Protein AF-0000000085293628 (afdb_homodimer)

InterPro domains:
  IPR023210 NADP-dependent oxidoreductase domain [PF00248] (1-172)
  IPR036812 NAD(P)-dependent oxidoreductase domain superfamily [G3DSA:3.20.20.100] (1-199)
  IPR036812 NAD(P)-dependent oxidoreductase 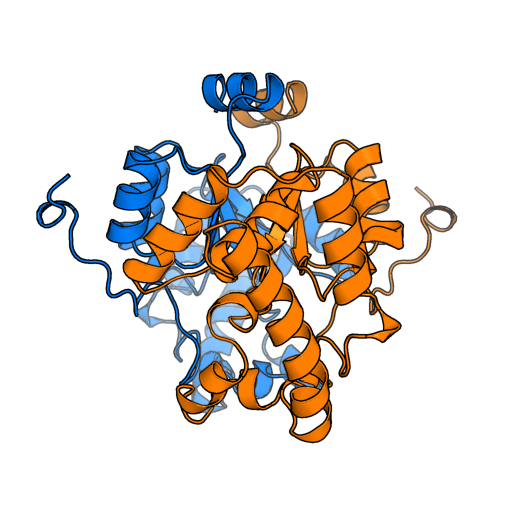domain superfamily [SSF51430] (2-176)
  IPR050791 Aldo/Keto Reductase [PTHR43625] (1-195)

pLDDT: mean 91.81, std 9.27, range [39.72, 98.62]

Structure (mmCIF, N/CA/C/O backbone):
data_AF-0000000085293628-model_v1
#
loop_
_entity.id
_entity.type
_entity.pdbx_description
1 polymer 'NADP-dependent oxidoreductase domain-containing protein'
#
loop_
_atom_site.group_PDB
_atom_site.id
_atom_site.type_symbol
_atom_site.label_atom_id
_atom_site.label_alt_id
_atom_site.label_comp_id
_atom_site.label_asym_id
_atom_site.label_entity_id
_atom_site.label_seq_id
_atom_site.pdbx_PDB_ins_code
_atom_site.Cartn_x
_atom_site.Cartn_y
_atom_site.Cartn_z
_atom_site.occupancy
_atom_site.B_iso_or_equiv
_atom_site.auth_seq_id
_atom_site.auth_comp_id
_atom_site.auth_asym_id
_atom_site.auth_atom_id
_atom_site.pdbx_PDB_model_num
ATOM 1 N N . MET A 1 1 ? 13.711 -5.926 15.031 1 58.94 1 MET A N 1
ATOM 2 C CA . MET A 1 1 ? 12.258 -5.906 15.164 1 58.94 1 MET A CA 1
ATOM 3 C C . MET A 1 1 ? 11.852 -6.066 16.625 1 58.94 1 MET A C 1
ATOM 5 O O . MET A 1 1 ? 10.953 -5.371 17.109 1 58.94 1 MET A O 1
ATOM 9 N N . GLY A 1 2 ? 12.797 -6.703 17.312 1 66.06 2 GLY A N 1
ATOM 10 C CA . GLY A 1 2 ? 12.391 -6.91 18.703 1 66.06 2 GLY A CA 1
ATOM 11 C C . GLY A 1 2 ? 12.516 -5.664 19.547 1 66.06 2 GLY A C 1
ATOM 12 O O . GLY A 1 2 ? 11.578 -5.309 20.266 1 66.06 2 GLY A O 1
ATOM 13 N N . GLU A 1 3 ? 13.602 -4.926 19.422 1 77.38 3 GLU A N 1
ATOM 14 C CA . GLU A 1 3 ? 13.805 -3.725 20.219 1 77.38 3 GLU A CA 1
ATOM 15 C C . GLU A 1 3 ? 12.852 -2.609 19.797 1 77.38 3 GLU A C 1
ATOM 17 O O . GLU A 1 3 ? 12.305 -1.896 20.625 1 77.38 3 GLU A O 1
ATOM 22 N N . LEU A 1 4 ? 12.602 -2.5 18.562 1 81.81 4 LEU A N 1
ATOM 23 C CA . LEU A 1 4 ? 11.688 -1.487 18.047 1 81.81 4 LEU A CA 1
ATOM 24 C C . LEU A 1 4 ? 10.273 -1.712 18.594 1 81.81 4 LEU A C 1
ATOM 26 O O . LEU A 1 4 ? 9.609 -0.763 19 1 81.81 4 LEU A O 1
ATOM 30 N N . LYS A 1 5 ? 9.945 -2.914 18.625 1 81.56 5 LYS A N 1
ATOM 31 C CA . LYS A 1 5 ? 8.617 -3.26 19.125 1 81.56 5 LYS A CA 1
ATOM 32 C C . LYS A 1 5 ? 8.453 -2.826 20.578 1 81.56 5 LYS A C 1
ATOM 34 O O . LYS A 1 5 ? 7.418 -2.264 20.953 1 81.56 5 LYS A O 1
ATOM 39 N N . LYS A 1 6 ? 9.438 -3.08 21.312 1 85.12 6 LYS A N 1
ATOM 40 C CA . LYS A 1 6 ? 9.398 -2.701 22.719 1 85.12 6 LYS A CA 1
ATOM 41 C C . LYS A 1 6 ? 9.266 -1.189 22.875 1 85.12 6 LYS A C 1
ATOM 43 O O . LYS A 1 6 ? 8.438 -0.713 23.656 1 85.12 6 LYS A O 1
ATOM 48 N N . LEU A 1 7 ? 9.984 -0.418 22.188 1 88.31 7 LEU A N 1
ATOM 49 C CA . LEU A 1 7 ? 9.961 1.038 22.281 1 88.31 7 LEU A CA 1
ATOM 50 C C . LEU A 1 7 ? 8.609 1.587 21.844 1 88.31 7 LEU A C 1
ATOM 52 O O . LEU A 1 7 ? 8.117 2.564 22.406 1 88.31 7 LEU A O 1
ATOM 56 N N . VAL A 1 8 ? 8.008 0.932 20.906 1 87.56 8 VAL A N 1
ATOM 57 C CA . VAL A 1 8 ? 6.695 1.349 20.438 1 87.56 8 VAL A CA 1
ATOM 58 C C . VAL A 1 8 ? 5.641 1.024 21.5 1 87.56 8 VAL A C 1
ATOM 60 O O . VAL A 1 8 ? 4.793 1.86 21.812 1 87.56 8 VAL A O 1
ATOM 63 N N . GLU A 1 9 ? 5.77 -0.151 22.094 1 85.44 9 GLU A N 1
ATOM 64 C CA . GLU A 1 9 ? 4.844 -0.565 23.141 1 85.44 9 GLU A CA 1
ATOM 65 C C . GLU A 1 9 ? 4.926 0.362 24.344 1 85.44 9 GLU A C 1
ATOM 67 O O . GLU A 1 9 ? 3.912 0.641 25 1 85.44 9 GLU A O 1
ATOM 72 N N . GLU A 1 10 ? 6.059 0.86 24.547 1 90 10 GLU A N 1
ATOM 73 C CA . GLU A 1 10 ? 6.273 1.775 25.672 1 90 10 GLU A CA 1
ATOM 74 C C . GLU A 1 10 ? 5.855 3.197 25.297 1 90 10 GLU A C 1
ATOM 76 O O . GLU A 1 10 ? 5.883 4.094 26.156 1 90 10 GLU A O 1
ATOM 81 N N . GLY A 1 11 ? 5.516 3.408 24.094 1 85.19 11 GLY A N 1
ATOM 82 C CA . GLY A 1 11 ? 5.051 4.711 23.656 1 85.19 11 GLY A CA 1
ATOM 83 C C . GLY A 1 11 ? 6.18 5.688 23.375 1 85.19 11 GLY A C 1
ATOM 84 O O . GLY A 1 11 ? 5.941 6.887 23.219 1 85.19 11 GLY A O 1
ATOM 85 N N . LYS A 1 12 ? 7.355 5.117 23.281 1 85.5 12 LYS A N 1
ATOM 86 C CA . LYS A 1 12 ? 8.523 5.984 23.109 1 85.5 12 LYS A CA 1
ATOM 87 C C . LYS A 1 12 ? 8.695 6.395 21.656 1 85.5 12 LYS A C 1
ATOM 89 O O . LYS A 1 12 ? 9.148 7.5 21.359 1 85.5 12 LYS A O 1
ATOM 94 N N . ILE A 1 13 ? 8.344 5.496 20.734 1 86.62 13 ILE A N 1
ATOM 95 C CA . ILE A 1 13 ? 8.43 5.836 19.312 1 86.62 13 ILE A CA 1
ATOM 96 C C . ILE A 1 13 ? 7.234 5.238 18.578 1 86.62 13 ILE A C 1
ATOM 98 O O . ILE A 1 13 ? 6.453 4.477 19.141 1 86.62 13 ILE A O 1
ATOM 102 N N . LYS A 1 14 ? 7.086 5.637 17.312 1 91.38 14 LYS A N 1
ATOM 103 C CA . LYS A 1 14 ? 6.016 5.156 16.438 1 91.38 14 LYS A CA 1
ATOM 104 C C . LYS A 1 14 ? 6.566 4.281 15.32 1 91.38 14 LYS A C 1
ATOM 106 O O . LYS A 1 14 ? 7.734 4.406 14.945 1 91.38 14 LYS A O 1
ATOM 111 N N . TYR A 1 15 ? 5.715 3.355 14.906 1 93.69 15 TYR A N 1
ATOM 112 C CA . TYR A 1 15 ? 6.051 2.68 13.664 1 93.69 15 TYR A CA 1
ATOM 113 C C . TYR A 1 15 ? 5.973 3.643 12.484 1 93.69 15 TYR A C 1
ATOM 115 O O . TYR A 1 15 ? 5.039 4.441 12.383 1 93.69 15 TYR A O 1
ATOM 123 N N . VAL A 1 16 ? 7.031 3.561 11.695 1 94.94 16 VAL A N 1
ATOM 124 C CA . VAL A 1 16 ? 7.109 4.426 10.523 1 94.94 16 VAL A CA 1
ATOM 125 C C . VAL A 1 16 ? 7.383 3.586 9.281 1 94.94 16 VAL A C 1
ATOM 127 O O . VAL A 1 16 ? 8.203 2.664 9.312 1 94.94 16 VAL A O 1
ATOM 130 N N . GLY A 1 17 ? 6.602 3.883 8.234 1 96.81 17 GLY A N 1
ATOM 131 C CA . GLY A 1 17 ? 6.871 3.285 6.934 1 96.81 17 GLY A CA 1
ATOM 132 C C . GLY A 1 17 ? 7.012 4.309 5.824 1 96.81 17 GLY A C 1
ATOM 133 O O . GLY A 1 17 ? 6.754 5.496 6.031 1 96.81 17 GLY A O 1
ATOM 134 N N . LEU A 1 18 ? 7.484 3.863 4.68 1 96.81 18 LEU A N 1
ATOM 135 C CA . LEU A 1 18 ? 7.543 4.645 3.447 1 96.81 18 LEU A CA 1
ATOM 136 C C . LEU A 1 18 ? 7.09 3.809 2.254 1 96.81 18 LEU A C 1
ATOM 138 O O . LEU A 1 18 ? 7.09 2.576 2.318 1 96.81 18 LEU A O 1
ATOM 142 N N . SER A 1 19 ? 6.656 4.496 1.285 1 96.31 19 SER A N 1
ATOM 143 C CA . SER A 1 19 ? 6.277 3.803 0.059 1 96.31 19 SER A CA 1
ATOM 144 C C . SER A 1 19 ? 7.059 4.332 -1.14 1 96.31 19 SER A C 1
ATOM 146 O O . SER A 1 19 ? 7.32 5.535 -1.233 1 96.31 19 SER A O 1
ATOM 148 N N . GLU A 1 20 ? 7.426 3.396 -1.937 1 94.38 20 GLU A N 1
ATOM 149 C CA . GLU A 1 20 ? 8.055 3.736 -3.209 1 94.38 20 GLU A CA 1
ATOM 150 C C . GLU A 1 20 ? 9.203 4.719 -3.012 1 94.38 20 GLU A C 1
ATOM 152 O O . GLU A 1 20 ? 9.281 5.742 -3.695 1 94.38 20 GLU A O 1
ATOM 157 N N . ALA A 1 21 ? 10.133 4.406 -2.152 1 95.12 21 ALA A N 1
ATOM 158 C CA . ALA A 1 21 ? 11.273 5.258 -1.825 1 95.12 21 ALA A CA 1
ATOM 159 C C . ALA A 1 21 ? 12.57 4.676 -2.379 1 95.12 21 ALA A C 1
ATOM 161 O O . ALA A 1 21 ? 12.742 3.455 -2.414 1 95.12 21 ALA A O 1
ATOM 162 N N . SER A 1 22 ? 13.461 5.566 -2.748 1 95.12 22 SER A N 1
ATOM 163 C CA . SER A 1 22 ? 14.758 5.117 -3.227 1 95.12 22 SER A CA 1
ATOM 164 C C . SER A 1 22 ? 15.625 4.594 -2.08 1 95.12 22 SER A C 1
ATOM 166 O O . SER A 1 22 ? 15.328 4.852 -0.911 1 95.12 22 SER A O 1
ATOM 168 N N . ALA A 1 23 ? 16.688 3.867 -2.49 1 95.56 23 ALA A N 1
ATOM 169 C CA . ALA A 1 23 ? 17.625 3.354 -1.492 1 95.56 23 ALA A CA 1
ATOM 170 C C . ALA A 1 23 ? 18.219 4.488 -0.668 1 95.56 23 ALA A C 1
ATOM 172 O O . ALA A 1 23 ? 18.344 4.379 0.553 1 95.56 23 ALA A O 1
ATOM 173 N N . SER A 1 24 ? 18.547 5.57 -1.322 1 94.38 24 SER A N 1
ATOM 174 C CA . SER A 1 24 ? 19.125 6.719 -0.628 1 94.38 24 SER A CA 1
ATOM 175 C C . SER A 1 24 ? 18.125 7.332 0.347 1 94.38 24 SER A C 1
ATOM 177 O O . SER A 1 24 ? 18.469 7.672 1.478 1 94.38 24 SER A O 1
ATOM 179 N N . THR A 1 25 ? 16.891 7.461 -0.078 1 94.5 25 THR A N 1
ATOM 180 C CA . THR A 1 25 ? 15.844 8 0.78 1 94.5 25 THR A CA 1
ATOM 181 C C . THR A 1 25 ? 15.633 7.105 2 1 94.5 25 THR A C 1
ATOM 183 O O . THR A 1 25 ? 15.531 7.598 3.125 1 94.5 25 THR A O 1
ATOM 186 N N . ILE A 1 26 ? 15.656 5.816 1.789 1 96.44 26 ILE A N 1
ATOM 187 C CA . ILE A 1 26 ? 15.438 4.848 2.855 1 96.44 26 ILE A CA 1
ATOM 188 C C . ILE A 1 26 ? 16.562 4.941 3.879 1 96.44 26 ILE A C 1
ATOM 190 O O . ILE A 1 26 ? 16.312 5.012 5.086 1 96.44 26 ILE A O 1
ATOM 194 N N . ARG A 1 27 ? 17.75 4.988 3.42 1 95.88 27 ARG A N 1
ATOM 195 C CA . ARG A 1 27 ? 18.891 5.07 4.32 1 95.88 27 ARG A CA 1
ATOM 196 C C . ARG A 1 27 ? 18.844 6.352 5.145 1 95.88 27 ARG A C 1
ATOM 198 O O . ARG A 1 27 ? 19.094 6.328 6.352 1 95.88 27 ARG A O 1
ATOM 205 N N . ARG A 1 28 ? 18.547 7.426 4.527 1 92.88 28 ARG A N 1
ATOM 206 C CA . ARG A 1 28 ? 18.484 8.703 5.227 1 92.88 28 ARG A CA 1
ATOM 207 C C . ARG A 1 28 ? 17.375 8.711 6.27 1 92.88 28 ARG A C 1
ATOM 209 O O . ARG A 1 28 ? 17.578 9.156 7.398 1 92.88 28 ARG A O 1
ATOM 216 N N . ALA A 1 29 ? 16.25 8.273 5.859 1 93.94 29 ALA A N 1
ATOM 217 C CA . ALA A 1 29 ? 15.125 8.227 6.789 1 93.94 29 ALA A CA 1
ATOM 218 C C . ALA A 1 29 ? 15.438 7.332 7.984 1 93.94 29 ALA A C 1
ATOM 220 O O . ALA A 1 29 ? 15.188 7.707 9.133 1 93.94 29 ALA A O 1
ATOM 221 N N . HIS A 1 30 ? 16.031 6.207 7.703 1 95.06 30 HIS A N 1
ATOM 222 C CA . HIS A 1 30 ? 16.312 5.219 8.742 1 95.06 30 HIS A CA 1
ATOM 223 C C . HIS A 1 30 ? 17.359 5.734 9.719 1 95.06 30 HIS A C 1
ATOM 225 O O . HIS A 1 30 ? 17.359 5.371 10.891 1 95.06 30 HIS A O 1
ATOM 231 N N . ALA A 1 31 ? 18.219 6.547 9.25 1 92.81 31 ALA A N 1
ATOM 232 C CA . ALA A 1 31 ? 19.25 7.133 10.086 1 92.81 31 ALA A CA 1
ATOM 233 C C . ALA A 1 31 ? 18.656 8.078 11.125 1 92.81 31 ALA A C 1
ATOM 235 O O . ALA A 1 31 ? 19.203 8.242 12.219 1 92.81 31 ALA A O 1
ATOM 236 N N . VAL A 1 32 ? 17.578 8.703 10.797 1 91.31 32 VAL A N 1
ATOM 237 C CA . VAL A 1 32 ? 16.922 9.648 11.703 1 91.31 32 VAL A CA 1
ATOM 238 C C . VAL A 1 32 ? 15.977 8.898 12.633 1 91.31 32 VAL A C 1
ATOM 240 O O . VAL A 1 32 ? 15.906 9.203 13.828 1 91.31 32 VAL A O 1
ATOM 243 N N . HIS A 1 33 ? 15.258 7.996 12.062 1 93 33 HIS A N 1
ATOM 244 C CA . HIS A 1 33 ? 14.305 7.148 12.773 1 93 33 HIS A CA 1
ATOM 245 C C . HIS A 1 33 ? 14.203 5.773 12.125 1 93 33 HIS A C 1
ATOM 247 O O . HIS A 1 33 ? 14.047 5.668 10.906 1 93 33 HIS A O 1
ATOM 253 N N . PRO A 1 34 ? 14.25 4.746 12.969 1 95 34 PRO A N 1
ATOM 254 C CA . PRO A 1 34 ? 14.125 3.414 12.367 1 95 34 PRO A CA 1
ATOM 255 C C . PRO A 1 34 ? 12.852 3.258 11.539 1 95 34 PRO A C 1
ATOM 257 O O . PRO A 1 34 ? 11.758 3.574 12.023 1 95 34 PRO A O 1
ATOM 260 N N . ILE A 1 35 ? 13.016 2.742 10.328 1 96 35 ILE A N 1
ATOM 261 C CA . ILE A 1 35 ? 11.883 2.475 9.438 1 96 35 ILE A CA 1
ATOM 262 C C . ILE A 1 35 ? 11.391 1.044 9.648 1 96 35 ILE A C 1
ATOM 264 O O . ILE A 1 35 ? 12.188 0.101 9.641 1 96 35 ILE A O 1
ATOM 268 N N . THR A 1 36 ? 10.078 0.974 9.773 1 95.38 36 THR A N 1
ATOM 269 C CA . THR A 1 36 ? 9.469 -0.321 10.062 1 95.38 36 THR A CA 1
ATOM 270 C C . THR A 1 36 ? 9.25 -1.113 8.773 1 95.38 36 THR A C 1
ATOM 272 O O . THR A 1 36 ? 9.531 -2.312 8.727 1 95.38 36 THR A O 1
ATOM 275 N N . ALA A 1 37 ? 8.797 -0.474 7.777 1 96.88 37 ALA A N 1
ATOM 276 C CA . ALA A 1 37 ? 8.422 -1.181 6.555 1 96.88 37 ALA A CA 1
ATOM 277 C C . ALA A 1 37 ? 8.539 -0.27 5.336 1 96.88 37 ALA A C 1
ATOM 279 O O . ALA A 1 37 ? 8.328 0.941 5.434 1 96.88 37 ALA A O 1
ATOM 280 N N . ILE A 1 38 ? 8.867 -0.858 4.273 1 98.12 38 ILE A N 1
ATOM 281 C CA . ILE A 1 38 ? 8.82 -0.214 2.965 1 98.12 38 ILE A CA 1
ATOM 282 C C . ILE A 1 38 ? 7.77 -0.9 2.09 1 98.12 38 ILE A C 1
ATOM 284 O O . ILE A 1 38 ? 7.785 -2.123 1.938 1 98.12 38 ILE A O 1
ATOM 288 N N . GLN A 1 39 ? 6.836 -0.102 1.653 1 98.19 39 GLN A N 1
ATOM 289 C CA . GLN A 1 39 ? 5.867 -0.601 0.681 1 98.19 39 GLN A CA 1
ATOM 290 C C . GLN A 1 39 ? 6.336 -0.329 -0.747 1 98.19 39 GLN A C 1
ATOM 292 O O . GLN A 1 39 ? 6.719 0.795 -1.077 1 98.19 39 GLN A O 1
ATOM 297 N N . LEU A 1 40 ? 6.34 -1.364 -1.616 1 97.56 40 LEU A N 1
ATOM 298 C CA . LEU A 1 40 ? 6.754 -1.267 -3.012 1 97.56 40 LEU A CA 1
ATOM 299 C C . LEU A 1 40 ? 6.035 -2.303 -3.867 1 97.56 40 LEU A C 1
ATOM 301 O O . LEU A 1 40 ? 5.461 -3.26 -3.34 1 97.56 40 LEU A O 1
ATOM 305 N N . GLU A 1 41 ? 6.02 -2.076 -5.152 1 96.94 41 GLU A N 1
ATOM 306 C CA . GLU A 1 41 ? 5.445 -3.074 -6.051 1 96.94 41 GLU A CA 1
ATOM 307 C C . GLU A 1 41 ? 6.422 -4.219 -6.301 1 96.94 41 GLU A C 1
ATOM 309 O O . GLU A 1 41 ? 7.586 -3.986 -6.641 1 96.94 41 GLU A O 1
ATOM 314 N N . TRP A 1 42 ? 5.992 -5.445 -6.086 1 97.88 42 TRP A N 1
ATOM 315 C CA . TRP A 1 42 ? 6.844 -6.605 -6.328 1 97.88 42 TRP A CA 1
ATOM 316 C C . TRP A 1 42 ? 6.016 -7.801 -6.793 1 97.88 42 TRP A C 1
ATOM 318 O O . TRP A 1 42 ? 5.094 -8.234 -6.098 1 97.88 42 TRP A O 1
ATOM 328 N N . SER A 1 43 ? 6.305 -8.273 -7.961 1 98.06 43 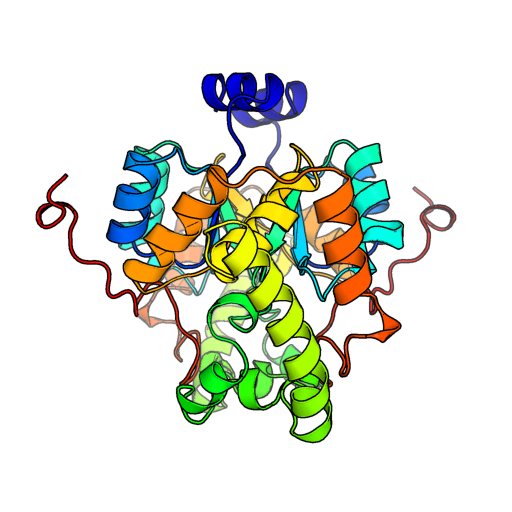SER A N 1
ATOM 329 C CA . SER A 1 43 ? 5.668 -9.422 -8.609 1 98.06 43 SER A CA 1
ATOM 330 C C . SER A 1 43 ? 6.609 -10.078 -9.617 1 98.06 43 SER A C 1
ATOM 332 O O . SER A 1 43 ? 7.734 -9.609 -9.82 1 98.06 43 SER A O 1
ATOM 334 N N . LEU A 1 44 ? 6.105 -11.133 -10.258 1 97.62 44 LEU A N 1
ATOM 335 C CA . LEU A 1 44 ? 6.906 -11.852 -11.242 1 97.62 44 LEU A CA 1
ATOM 336 C C . LEU A 1 44 ? 7.379 -10.914 -12.344 1 97.62 44 LEU A C 1
ATOM 338 O O . LEU A 1 44 ? 8.477 -11.078 -12.891 1 97.62 44 LEU A O 1
ATOM 342 N N . TRP A 1 45 ? 6.57 -9.891 -12.641 1 97 45 TRP A N 1
ATOM 343 C CA . TRP A 1 45 ? 6.98 -9.094 -13.797 1 97 45 TRP A CA 1
ATOM 344 C C . TRP A 1 45 ? 7.43 -7.703 -13.375 1 97 45 TRP A C 1
ATOM 346 O O . TRP A 1 45 ? 7.684 -6.844 -14.219 1 97 45 TRP A O 1
ATOM 356 N N . SER A 1 46 ? 7.398 -7.375 -12.125 1 96.75 46 SER A N 1
ATOM 357 C CA . SER A 1 46 ? 7.957 -6.145 -11.57 1 96.75 46 SER A CA 1
ATOM 358 C C . SER A 1 46 ? 9.031 -6.441 -10.531 1 96.75 46 SER A C 1
ATOM 360 O O . SER A 1 46 ? 8.727 -6.633 -9.352 1 96.75 46 SER A O 1
ATOM 362 N N . ARG A 1 47 ? 10.328 -6.414 -10.992 1 96.25 47 ARG A N 1
ATOM 363 C CA . ARG A 1 47 ? 11.398 -6.93 -10.156 1 96.25 47 ARG A CA 1
ATOM 364 C C . ARG A 1 47 ? 12.547 -5.934 -10.055 1 96.25 47 ARG A C 1
ATOM 366 O O . ARG A 1 47 ? 13.625 -6.266 -9.555 1 96.25 47 ARG A O 1
ATOM 373 N N . ASP A 1 48 ? 12.297 -4.695 -10.508 1 94.62 48 ASP A N 1
ATOM 374 C CA . ASP A 1 48 ? 13.32 -3.656 -10.5 1 94.62 48 ASP A CA 1
ATOM 375 C C . ASP A 1 48 ? 13.797 -3.363 -9.078 1 94.62 48 ASP A C 1
ATOM 377 O O . ASP A 1 48 ? 14.961 -3.027 -8.859 1 94.62 48 ASP A O 1
ATOM 381 N N . VAL A 1 49 ? 13 -3.553 -8.094 1 96.56 49 VAL A N 1
ATOM 382 C CA . VAL A 1 49 ? 13.289 -3.227 -6.703 1 96.56 49 VAL A CA 1
ATOM 383 C C . VAL A 1 49 ? 14.328 -4.199 -6.152 1 96.56 49 VAL A C 1
ATOM 385 O O . VAL A 1 49 ? 14.938 -3.938 -5.113 1 96.56 49 VAL A O 1
ATOM 388 N N . GLU A 1 50 ? 14.57 -5.277 -6.809 1 97.19 50 GLU A N 1
ATOM 389 C CA . GLU A 1 50 ? 15.508 -6.297 -6.344 1 97.19 50 GLU A CA 1
ATOM 390 C C . GLU A 1 50 ? 16.953 -5.797 -6.422 1 97.19 50 GLU A C 1
ATOM 392 O O . GLU A 1 50 ? 17.828 -6.324 -5.746 1 97.19 50 GLU A O 1
ATOM 397 N N . GLN A 1 51 ? 17.156 -4.797 -7.207 1 95.88 51 GLN A N 1
ATOM 398 C CA . GLN A 1 51 ? 18.516 -4.359 -7.473 1 95.88 51 GLN A CA 1
ATOM 399 C C . GLN A 1 51 ? 19.078 -3.574 -6.293 1 95.88 51 GLN A C 1
ATOM 401 O O . GLN A 1 51 ? 20.188 -3.861 -5.82 1 95.88 51 GLN A O 1
ATOM 406 N N . GLN A 1 52 ? 18.297 -2.582 -5.773 1 96.56 52 GLN A N 1
ATOM 407 C CA . GLN A 1 52 ? 18.875 -1.708 -4.754 1 96.56 52 GLN A CA 1
ATOM 408 C C . GLN A 1 52 ? 17.969 -1.617 -3.531 1 96.56 52 GLN A C 1
ATOM 410 O O . GLN A 1 52 ? 18.438 -1.568 -2.396 1 96.56 52 GLN A O 1
ATOM 415 N N . ILE A 1 53 ? 16.688 -1.645 -3.697 1 97.69 53 ILE A N 1
ATOM 416 C CA . ILE A 1 53 ? 15.758 -1.347 -2.609 1 97.69 53 ILE A CA 1
ATOM 417 C C . ILE A 1 53 ? 15.695 -2.531 -1.648 1 97.69 53 ILE A C 1
ATOM 419 O O . ILE A 1 53 ? 15.859 -2.367 -0.437 1 97.69 53 ILE A O 1
ATOM 423 N N . ILE A 1 54 ? 15.523 -3.74 -2.213 1 98.44 54 ILE A N 1
ATOM 424 C CA . ILE A 1 54 ? 15.398 -4.934 -1.387 1 98.44 54 ILE A CA 1
ATOM 425 C C . ILE A 1 54 ? 16.688 -5.156 -0.593 1 98.44 54 ILE A C 1
ATOM 427 O O . ILE A 1 54 ? 16.641 -5.324 0.628 1 98.44 54 ILE A O 1
ATOM 431 N N . PRO A 1 55 ? 17.859 -5.125 -1.232 1 98.44 55 PRO A N 1
ATOM 432 C CA . PRO A 1 55 ? 19.078 -5.293 -0.452 1 98.44 55 PRO A CA 1
ATOM 433 C C . PRO A 1 55 ? 19.234 -4.242 0.646 1 98.44 55 PRO A C 1
ATOM 435 O O . PRO A 1 55 ? 19.688 -4.559 1.749 1 98.44 55 PRO A O 1
ATOM 438 N N . THR A 1 56 ? 18.859 -2.982 0.396 1 98 56 THR A N 1
ATOM 439 C CA . THR A 1 56 ? 18.922 -1.918 1.389 1 98 56 THR A CA 1
ATOM 440 C C . THR A 1 56 ? 18.016 -2.215 2.572 1 98 56 THR A C 1
ATOM 442 O O . THR A 1 56 ? 18.422 -2.092 3.729 1 98 56 THR A O 1
ATOM 445 N N . CYS A 1 57 ? 16.781 -2.635 2.34 1 98.25 57 CYS A N 1
ATOM 446 C CA . CYS A 1 57 ? 15.836 -2.977 3.396 1 98.25 57 CYS A CA 1
ATOM 447 C C . CYS A 1 57 ? 16.375 -4.105 4.27 1 98.25 57 CYS A C 1
ATOM 449 O O . CYS A 1 57 ? 16.328 -4.023 5.496 1 98.25 57 CYS A O 1
ATOM 451 N N . ARG A 1 58 ? 16.938 -5.113 3.658 1 98.12 58 ARG A N 1
ATOM 452 C CA . ARG A 1 58 ? 17.438 -6.27 4.391 1 98.12 58 ARG A CA 1
ATOM 453 C C . ARG A 1 58 ? 18.656 -5.898 5.23 1 98.12 58 ARG A C 1
ATOM 455 O O . ARG A 1 58 ? 18.797 -6.34 6.371 1 98.12 58 ARG A O 1
ATOM 462 N N . GLU A 1 59 ? 19.5 -5.07 4.648 1 98.06 59 GLU A N 1
ATOM 463 C CA . GLU A 1 59 ? 20.656 -4.578 5.395 1 98.06 59 GLU A CA 1
ATOM 464 C C . GLU A 1 59 ? 20.219 -3.854 6.668 1 98.06 59 GLU A C 1
ATOM 466 O O . GLU A 1 59 ? 20.859 -3.982 7.711 1 98.06 59 GLU A O 1
ATOM 471 N N . LEU A 1 60 ? 19.156 -3.156 6.629 1 97.25 60 LEU A N 1
ATOM 472 C CA . LEU A 1 60 ? 18.734 -2.27 7.707 1 97.25 60 LEU A CA 1
ATOM 473 C C . LEU A 1 60 ? 17.703 -2.947 8.594 1 97.25 60 LEU A C 1
ATOM 475 O O . LEU A 1 60 ? 17.25 -2.367 9.586 1 97.25 60 LEU A O 1
ATOM 479 N N . GLY A 1 61 ? 17.297 -4.18 8.234 1 96.25 61 GLY A N 1
ATOM 480 C CA . GLY A 1 61 ? 16.312 -4.91 9.023 1 96.25 61 GLY A CA 1
ATOM 481 C C . GLY A 1 61 ? 14.898 -4.387 8.852 1 96.25 61 GLY A C 1
ATOM 482 O O . GLY A 1 61 ? 14.109 -4.402 9.797 1 96.25 61 GLY A O 1
ATOM 483 N N . ILE A 1 62 ? 14.578 -3.867 7.672 1 96.94 62 ILE A N 1
ATOM 484 C CA . ILE A 1 62 ? 13.281 -3.262 7.375 1 96.94 62 ILE A CA 1
ATOM 485 C C . ILE A 1 62 ? 12.367 -4.297 6.723 1 96.94 62 ILE A C 1
ATOM 487 O O . ILE A 1 62 ? 12.789 -5.031 5.828 1 96.94 62 ILE A O 1
ATOM 491 N N . GLY A 1 63 ? 11.086 -4.383 7.191 1 96.44 63 GLY A N 1
ATOM 492 C CA . GLY A 1 63 ? 10.102 -5.242 6.555 1 96.44 63 GLY A CA 1
ATOM 493 C C . GLY A 1 63 ? 9.672 -4.746 5.184 1 96.44 63 GLY A C 1
ATOM 494 O O . GLY A 1 63 ? 9.727 -3.545 4.91 1 96.44 63 GLY A O 1
ATOM 495 N N . ILE A 1 64 ? 9.234 -5.688 4.355 1 98.25 64 ILE A N 1
ATOM 496 C CA . ILE A 1 64 ? 8.844 -5.363 2.988 1 98.25 64 ILE A CA 1
ATOM 497 C C . ILE A 1 64 ? 7.371 -5.711 2.775 1 98.25 64 ILE A C 1
ATOM 499 O O . ILE A 1 64 ? 6.953 -6.844 3.02 1 98.25 64 ILE A O 1
ATOM 503 N N . VAL A 1 65 ? 6.598 -4.715 2.402 1 98.06 65 VAL A N 1
ATOM 504 C CA . VAL A 1 65 ? 5.199 -4.898 2.023 1 98.06 65 VAL A CA 1
ATOM 505 C C . VAL A 1 65 ? 5.059 -4.805 0.507 1 98.06 65 VAL A C 1
ATOM 507 O O . VAL A 1 65 ? 5.285 -3.744 -0.08 1 98.06 65 VAL A O 1
ATOM 510 N N . ALA A 1 66 ? 4.723 -5.93 -0.082 1 98.44 66 ALA A N 1
ATOM 511 C CA . ALA A 1 66 ? 4.668 -6.004 -1.54 1 98.44 66 ALA A CA 1
ATOM 512 C C . ALA A 1 66 ? 3.242 -5.82 -2.045 1 98.44 66 ALA A C 1
ATOM 514 O O . ALA A 1 66 ? 2.398 -6.707 -1.877 1 98.44 66 ALA A O 1
ATOM 515 N N . TYR A 1 67 ? 3.014 -4.676 -2.686 1 97.25 67 TYR A N 1
ATOM 516 C CA . TYR A 1 67 ? 1.697 -4.488 -3.285 1 97.25 67 TYR A CA 1
ATOM 517 C C . TYR A 1 67 ? 1.688 -4.949 -4.738 1 97.25 67 TYR A C 1
ATOM 519 O O . TYR A 1 67 ? 2.746 -5.137 -5.344 1 97.25 67 TYR A O 1
ATOM 527 N N . SER A 1 68 ? 0.476 -5.273 -5.266 1 96.75 68 SER A N 1
ATOM 528 C CA . SER A 1 68 ? 0.223 -5.801 -6.602 1 96.75 68 SER A CA 1
ATOM 529 C C . SER A 1 68 ? 1.059 -7.047 -6.875 1 96.75 68 SER A C 1
ATOM 531 O O . SER A 1 68 ? 1.681 -7.164 -7.934 1 96.75 68 SER A O 1
ATOM 533 N N . PRO A 1 69 ? 0.993 -7.926 -5.961 1 98.31 69 PRO A N 1
ATOM 534 C CA . PRO A 1 69 ? 1.828 -9.117 -6.137 1 98.31 69 PRO A CA 1
ATOM 535 C C . PRO A 1 69 ? 1.34 -10.016 -7.266 1 98.31 69 PRO A C 1
ATOM 537 O O . PRO A 1 69 ? 2.059 -10.922 -7.691 1 98.31 69 PRO A O 1
ATOM 540 N N . LEU A 1 70 ? 0.195 -9.805 -7.758 1 97.75 70 LEU A N 1
ATOM 541 C CA . LEU A 1 70 ? -0.378 -10.609 -8.828 1 97.75 70 LEU A CA 1
ATOM 542 C C . LEU A 1 70 ? -0.385 -9.828 -10.141 1 97.75 70 LEU A C 1
ATOM 544 O O . LEU A 1 70 ? -1.13 -10.172 -11.07 1 97.75 70 LEU A O 1
ATOM 548 N N . GLY A 1 71 ? 0.401 -8.781 -10.203 1 96.5 71 GLY A N 1
ATOM 549 C CA . GLY A 1 71 ? 0.493 -8.008 -11.43 1 96.5 71 GLY A CA 1
ATOM 550 C C . GLY A 1 71 ? -0.805 -7.316 -11.797 1 96.5 71 GLY A C 1
ATOM 551 O O . GLY A 1 71 ? -1.248 -7.383 -12.945 1 96.5 71 GLY A O 1
ATOM 552 N N . ARG A 1 72 ? -1.45 -6.809 -10.75 1 94.38 72 ARG A N 1
ATOM 553 C CA . ARG A 1 72 ? -2.711 -6.094 -10.914 1 94.38 72 ARG A CA 1
ATOM 554 C C . ARG A 1 72 ? -3.768 -6.984 -11.555 1 94.38 72 ARG A C 1
ATOM 556 O O . ARG A 1 72 ? -4.504 -6.543 -12.445 1 94.38 72 ARG A O 1
ATOM 563 N N . GLY A 1 73 ? -3.752 -8.188 -11.227 1 94.5 73 GLY A N 1
ATOM 564 C CA . GLY A 1 73 ? -4.773 -9.125 -11.656 1 94.5 73 GLY A CA 1
ATOM 565 C C . GLY A 1 73 ? -4.34 -9.984 -12.828 1 94.5 73 GLY A C 1
ATOM 566 O O . GLY A 1 73 ? -4.961 -11.008 -13.109 1 94.5 73 GLY A O 1
ATOM 567 N N . PHE A 1 74 ? -3.27 -9.625 -13.461 1 97.06 74 PHE A N 1
ATOM 568 C CA . PHE A 1 74 ? -2.838 -10.297 -14.68 1 97.06 74 PHE A CA 1
ATOM 569 C C . PHE A 1 74 ? -2.496 -11.758 -14.398 1 97.06 74 PHE A C 1
ATOM 571 O O . PHE A 1 74 ? -2.871 -12.648 -15.172 1 97.06 74 PHE A O 1
ATOM 578 N N . PHE A 1 75 ? -1.842 -12.07 -13.305 1 97.56 75 PHE A N 1
ATOM 579 C CA . PHE A 1 75 ? -1.392 -13.43 -13.031 1 97.56 75 PHE A CA 1
ATOM 580 C C . PHE A 1 75 ? -2.516 -14.258 -12.422 1 97.56 75 PHE A C 1
ATOM 582 O O . PHE A 1 75 ? -2.369 -15.469 -12.234 1 97.56 75 PHE A O 1
ATOM 589 N N . SER A 1 76 ? -3.617 -13.609 -12.125 1 95.31 76 SER A N 1
ATOM 590 C CA . SER A 1 76 ? -4.793 -14.344 -11.664 1 95.31 76 SER A CA 1
ATOM 591 C C . SER A 1 76 ? -5.641 -14.82 -12.844 1 95.31 76 SER A C 1
ATOM 593 O O . SER A 1 76 ? -6.082 -15.969 -12.867 1 95.31 76 SER A O 1
ATOM 595 N N . SER A 1 77 ? -5.781 -13.922 -13.867 1 93.88 77 SER A N 1
ATOM 596 C CA . SER A 1 77 ? -6.801 -14.211 -14.867 1 93.88 77 SER A CA 1
ATOM 597 C C . SER A 1 77 ? -6.215 -14.172 -16.281 1 93.88 77 SER A C 1
ATOM 599 O O . SER A 1 77 ? -6.887 -14.531 -17.25 1 93.88 77 SER A O 1
ATOM 601 N N . GLY A 1 78 ? -5.039 -13.711 -16.391 1 96.31 78 GLY A N 1
ATOM 602 C CA . GLY A 1 78 ? -4.453 -13.562 -17.719 1 96.31 78 GLY A CA 1
ATOM 603 C C . GLY A 1 78 ? -5.043 -12.398 -18.5 1 96.31 78 GLY A C 1
ATOM 604 O O . GLY A 1 78 ? -5.656 -11.5 -17.922 1 96.31 78 GLY A O 1
ATOM 605 N N . PRO A 1 79 ? -4.824 -12.398 -19.828 1 96.12 79 PRO A N 1
ATOM 606 C CA . PRO A 1 79 ? -5.254 -11.273 -20.656 1 96.12 79 PRO A CA 1
ATOM 607 C C . PRO A 1 79 ? -6.77 -11.086 -20.672 1 96.12 79 PRO A C 1
ATOM 609 O O . PRO A 1 79 ? -7.258 -9.984 -20.938 1 96.12 79 PRO A O 1
ATOM 612 N N . LYS A 1 80 ? -7.492 -12.078 -20.406 1 94.5 80 LYS A N 1
ATOM 613 C CA . LYS A 1 80 ? -8.953 -12.008 -20.438 1 94.5 80 LYS A CA 1
ATOM 614 C C . LYS A 1 80 ? -9.477 -11.062 -19.375 1 94.5 80 LYS A C 1
ATOM 616 O O . LYS A 1 80 ? -10.641 -10.641 -19.422 1 94.5 80 LYS A O 1
ATOM 621 N N . MET A 1 81 ? -8.633 -10.75 -18.422 1 92.69 81 MET A N 1
ATOM 622 C CA . MET A 1 81 ? -9.047 -9.836 -17.359 1 92.69 81 MET A CA 1
ATOM 623 C C . MET A 1 81 ? -9.469 -8.484 -17.938 1 92.69 81 MET A C 1
ATOM 625 O O . MET A 1 81 ? -10.344 -7.82 -17.391 1 92.69 81 MET A O 1
ATOM 629 N N . LEU A 1 82 ? -8.945 -8.094 -19.031 1 93.94 82 LEU A N 1
ATOM 630 C CA . LEU A 1 82 ? -9.203 -6.777 -19.609 1 93.94 82 LEU A CA 1
ATOM 631 C C . LEU A 1 82 ? -10.633 -6.676 -20.125 1 93.94 82 LEU A C 1
ATOM 633 O O . LEU A 1 82 ? -11.211 -5.586 -20.156 1 93.94 82 LEU A O 1
ATOM 637 N N . GLU A 1 83 ? -11.156 -7.832 -20.469 1 92.81 83 GLU A N 1
ATOM 638 C CA . GLU A 1 83 ? -12.523 -7.867 -20.969 1 92.81 83 GLU A CA 1
ATOM 639 C C . GLU A 1 83 ? -13.531 -7.535 -19.875 1 92.81 83 GLU A C 1
ATOM 641 O O . GLU A 1 83 ? -14.648 -7.109 -20.156 1 92.81 83 GLU A O 1
ATOM 646 N N . LYS A 1 84 ? -13.133 -7.664 -18.672 1 88.38 84 LYS A N 1
ATOM 647 C CA . LYS A 1 84 ? -14.047 -7.496 -17.547 1 88.38 84 LYS A CA 1
ATOM 648 C C . LYS A 1 84 ? -13.891 -6.117 -16.922 1 88.38 84 LYS A C 1
ATOM 650 O O . LYS A 1 84 ? -14.648 -5.75 -16.016 1 88.38 84 LYS A O 1
ATOM 655 N N . LEU A 1 85 ? -12.938 -5.391 -17.312 1 89.12 85 LEU A N 1
ATOM 656 C CA . LEU A 1 85 ? -12.68 -4.082 -16.719 1 89.12 85 LEU A CA 1
ATOM 657 C C . LEU A 1 85 ? -13.68 -3.051 -17.219 1 89.12 85 LEU A C 1
ATOM 659 O O . LEU A 1 85 ? -14.016 -3.025 -18.406 1 89.12 85 LEU A O 1
ATOM 663 N N . GLU A 1 86 ? -14.211 -2.33 -16.312 1 86.25 86 GLU A N 1
ATOM 664 C CA . GLU A 1 86 ? -15.125 -1.25 -16.672 1 86.25 86 GLU A CA 1
ATOM 665 C C . GLU A 1 86 ? -14.398 -0.12 -17.391 1 86.25 86 GLU A C 1
ATOM 667 O O . GLU A 1 86 ? -13.172 -0.018 -17.312 1 86.25 86 GLU A O 1
ATOM 672 N N . ASP A 1 87 ? -15.336 0.759 -17.922 1 82.31 87 ASP A N 1
ATOM 673 C CA . ASP A 1 87 ? -14.766 1.938 -18.562 1 82.31 87 ASP A CA 1
ATOM 674 C C . ASP A 1 87 ? -14.133 2.871 -17.531 1 82.31 87 ASP A C 1
ATOM 676 O O . ASP A 1 87 ? -14.68 3.068 -16.453 1 82.31 87 ASP A O 1
ATOM 680 N N . GLY A 1 88 ? -12.992 3.225 -17.594 1 80.38 88 GLY A N 1
ATOM 681 C CA . GLY A 1 88 ? -12.32 4.137 -16.688 1 80.38 88 GLY A CA 1
ATOM 682 C C . GLY A 1 88 ? -11.312 3.447 -15.797 1 80.38 88 GLY A C 1
ATOM 683 O O . GLY A 1 88 ? -10.562 4.109 -15.07 1 80.38 88 GLY A O 1
ATOM 684 N N . ASP A 1 89 ? -11.492 2.127 -15.797 1 86.25 89 ASP A N 1
ATOM 685 C CA . ASP A 1 89 ? -10.461 1.405 -15.055 1 86.25 89 ASP A CA 1
ATOM 686 C C . ASP A 1 89 ? -9.07 1.762 -15.57 1 86.25 89 ASP A C 1
ATOM 688 O O . ASP A 1 89 ? -8.789 1.622 -16.766 1 86.25 89 ASP A O 1
ATOM 692 N N . PHE A 1 90 ? -8.258 2.262 -14.609 1 83.81 90 PHE A N 1
ATOM 693 C CA . PHE A 1 90 ? -6.973 2.824 -15 1 83.81 90 PHE A CA 1
ATOM 694 C C . PHE A 1 90 ? -6.086 1.756 -15.633 1 83.81 90 PHE A C 1
ATOM 696 O O . PHE A 1 90 ? -5.172 2.072 -16.391 1 83.81 90 PHE A O 1
ATOM 703 N N . ARG A 1 91 ? -6.332 0.489 -15.367 1 90.25 91 ARG A N 1
ATOM 704 C CA . ARG A 1 91 ? -5.508 -0.597 -15.883 1 90.25 91 ARG A CA 1
ATOM 705 C C . ARG A 1 91 ? -5.613 -0.685 -17.406 1 90.25 91 ARG A C 1
ATOM 707 O O . ARG A 1 91 ? -4.676 -1.123 -18.078 1 90.25 91 ARG A O 1
ATOM 714 N N . LYS A 1 92 ? -6.688 -0.251 -17.875 1 87.81 92 LYS A N 1
ATOM 715 C CA . LYS A 1 92 ? -6.887 -0.277 -19.328 1 87.81 92 LYS A CA 1
ATOM 716 C C . LYS A 1 92 ? -5.883 0.628 -20.031 1 87.81 92 LYS A C 1
ATOM 718 O O . LYS A 1 92 ? -5.66 0.491 -21.234 1 87.81 92 LYS A O 1
ATOM 723 N N . TYR A 1 93 ? -5.273 1.507 -19.266 1 87.44 93 TYR A N 1
ATOM 724 C CA . TYR A 1 93 ? -4.391 2.496 -19.875 1 87.44 93 TYR A CA 1
ATOM 725 C C . TYR A 1 93 ? -2.936 2.215 -19.531 1 87.44 93 TYR A C 1
ATOM 727 O O . TYR A 1 93 ? -2.037 2.943 -19.953 1 87.44 93 TYR A O 1
ATOM 735 N N . MET A 1 94 ? -2.721 1.205 -18.891 1 91.81 94 MET A N 1
ATOM 736 C CA . MET A 1 94 ? -1.359 0.872 -18.469 1 91.81 94 MET A CA 1
ATOM 737 C C . MET A 1 94 ? -0.562 0.305 -19.641 1 91.81 94 MET A C 1
ATOM 739 O O . MET A 1 94 ? -1.085 -0.483 -20.438 1 91.81 94 MET A O 1
ATOM 743 N N . PRO A 1 95 ? 0.739 0.639 -19.703 1 95.06 95 PRO A N 1
ATOM 744 C CA . PRO A 1 95 ? 1.569 0.226 -20.844 1 95.06 95 PRO A CA 1
ATOM 745 C C . PRO A 1 95 ? 1.599 -1.288 -21.031 1 95.06 95 PRO A C 1
ATOM 747 O O . PRO A 1 95 ? 1.503 -1.774 -22.156 1 95.06 95 PRO A O 1
ATOM 750 N N . ARG A 1 96 ? 1.643 -2.08 -20.031 1 96.5 96 ARG A N 1
ATOM 751 C CA . ARG A 1 96 ? 1.796 -3.529 -20.125 1 96.5 96 ARG A CA 1
ATOM 752 C C . ARG A 1 96 ? 0.534 -4.18 -20.688 1 96.5 96 ARG A C 1
ATOM 754 O O . ARG A 1 96 ? 0.562 -5.34 -21.109 1 96.5 96 ARG A O 1
ATOM 761 N N . PHE A 1 97 ? -0.576 -3.385 -20.672 1 96.56 97 PHE A N 1
ATOM 762 C CA . PHE A 1 97 ? -1.855 -3.939 -21.109 1 96.56 97 PHE A CA 1
ATOM 763 C C . PHE A 1 97 ? -2.26 -3.385 -22.469 1 96.56 97 PHE A C 1
ATOM 765 O O . PHE A 1 97 ? -3.357 -3.664 -22.953 1 96.56 97 PHE A O 1
ATOM 772 N N . GLN A 1 98 ? -1.399 -2.547 -23.031 1 96 98 GLN A N 1
ATOM 773 C CA . GLN A 1 98 ? -1.672 -2.078 -24.391 1 96 98 GLN A CA 1
ATOM 774 C C . GLN A 1 98 ? -1.486 -3.201 -25.406 1 96 98 GLN A C 1
ATOM 776 O O . GLN A 1 98 ? -0.713 -4.133 -25.172 1 96 98 GLN A O 1
ATOM 781 N N . PRO A 1 99 ? -2.105 -3.156 -26.547 1 95.5 99 PRO A N 1
ATOM 782 C CA . PRO A 1 99 ? -2.279 -4.305 -27.438 1 95.5 99 PRO A CA 1
ATOM 783 C C . PRO A 1 99 ? -0.959 -5 -27.766 1 95.5 99 PRO A C 1
ATOM 785 O O . PRO A 1 99 ? -0.832 -6.211 -27.578 1 95.5 99 PRO A O 1
ATOM 788 N N . GLU A 1 100 ? 0.083 -4.352 -28.25 1 95.94 100 GLU A N 1
ATOM 789 C CA . GLU A 1 100 ? 1.338 -5 -28.625 1 95.94 100 GLU A CA 1
ATOM 790 C C . GLU A 1 100 ? 2.027 -5.602 -27.406 1 95.94 100 GLU A C 1
ATOM 792 O O . GLU A 1 100 ? 2.52 -6.73 -27.453 1 95.94 100 GLU A O 1
ATOM 797 N N . ASN A 1 101 ? 2.045 -4.887 -26.344 1 97.19 101 ASN A N 1
ATOM 798 C CA . ASN A 1 101 ? 2.641 -5.379 -25.109 1 97.19 101 ASN A CA 1
ATOM 799 C C . ASN A 1 101 ? 1.841 -6.543 -24.516 1 97.19 101 ASN A C 1
ATOM 801 O O . ASN A 1 101 ? 2.418 -7.527 -24.062 1 97.19 101 ASN A O 1
ATOM 805 N N . LEU A 1 102 ? 0.57 -6.438 -24.672 1 96.88 102 LEU A N 1
ATOM 806 C CA . LEU A 1 102 ? -0.302 -7.477 -24.141 1 96.88 102 LEU A CA 1
ATOM 807 C C . LEU A 1 102 ? -0.091 -8.797 -24.859 1 96.88 102 LEU A C 1
ATOM 809 O O . LEU A 1 102 ? -0.071 -9.859 -24.25 1 96.88 102 LEU A O 1
ATOM 813 N N . LYS A 1 103 ? 0.002 -8.711 -26.125 1 96.44 103 LYS A N 1
ATOM 814 C CA . LYS A 1 103 ? 0.247 -9.906 -26.922 1 96.44 103 LYS A CA 1
ATOM 815 C C . LYS A 1 103 ? 1.519 -10.617 -26.469 1 96.44 103 LYS A C 1
ATOM 817 O O . LYS A 1 103 ? 1.524 -11.836 -26.297 1 96.44 103 LYS A O 1
ATOM 822 N N . HIS A 1 104 ? 2.5 -9.852 -26.297 1 96.5 104 HIS A N 1
ATOM 823 C CA . HIS A 1 104 ? 3.766 -10.414 -25.828 1 96.5 104 HIS A CA 1
ATOM 824 C C . HIS A 1 104 ? 3.637 -10.977 -24.422 1 96.5 104 HIS A C 1
ATOM 826 O O . HIS A 1 104 ? 4.066 -12.102 -24.141 1 96.5 104 HIS A O 1
ATOM 832 N N . ASN A 1 105 ? 3.055 -10.234 -23.531 1 97.75 105 ASN A N 1
ATOM 833 C CA . ASN A 1 105 ? 2.941 -10.625 -22.125 1 97.75 105 ASN A CA 1
ATOM 834 C C . ASN A 1 105 ? 2.006 -11.812 -21.953 1 97.75 105 ASN A C 1
ATOM 836 O O . ASN A 1 105 ? 2.076 -12.516 -20.938 1 97.75 105 ASN A O 1
ATOM 840 N N . THR A 1 106 ? 1.145 -12.023 -22.906 1 97.38 106 THR A N 1
ATOM 841 C CA . THR A 1 106 ? 0.286 -13.203 -22.891 1 97.38 106 THR A CA 1
ATOM 842 C C . THR A 1 106 ? 1.121 -14.477 -22.953 1 97.38 106 THR A C 1
ATOM 844 O O . THR A 1 106 ? 0.794 -15.469 -22.297 1 97.38 106 THR A O 1
ATOM 847 N N . ILE A 1 107 ? 2.158 -14.438 -23.656 1 96.31 107 ILE A N 1
ATOM 848 C CA . ILE A 1 107 ? 3.053 -15.586 -23.734 1 96.31 107 ILE A CA 1
ATOM 849 C C . ILE A 1 107 ? 3.643 -15.891 -22.359 1 96.31 107 ILE A C 1
ATOM 851 O O . ILE A 1 107 ? 3.715 -17.047 -21.953 1 96.31 107 ILE A O 1
ATOM 855 N N . LEU A 1 108 ? 4.023 -14.867 -21.703 1 96.19 108 LEU A N 1
ATOM 856 C CA . LEU A 1 108 ? 4.539 -15 -20.344 1 96.19 108 LEU A CA 1
ATOM 857 C C . LEU A 1 108 ? 3.512 -15.656 -19.438 1 96.19 108 LEU A C 1
ATOM 859 O O . LEU A 1 108 ? 3.834 -16.609 -18.719 1 96.19 108 LEU A O 1
ATOM 863 N N . TYR A 1 109 ? 2.33 -15.219 -19.531 1 97.81 109 TYR A N 1
ATOM 864 C CA . TYR A 1 109 ? 1.261 -15.773 -18.703 1 97.81 109 TYR A CA 1
ATOM 865 C C . TYR A 1 109 ? 1.044 -17.25 -19.016 1 97.81 109 TYR A C 1
ATOM 867 O O . TYR A 1 109 ? 0.854 -18.062 -18.109 1 97.81 109 TYR A O 1
ATOM 875 N N . GLU A 1 110 ? 1.035 -17.516 -20.266 1 97.94 110 GLU A N 1
ATOM 876 C CA . GLU A 1 110 ? 0.789 -18.906 -20.672 1 97.94 110 GLU A CA 1
ATOM 877 C C . GLU A 1 110 ? 1.866 -19.844 -20.141 1 97.94 110 GLU A C 1
ATOM 879 O O . GLU A 1 110 ? 1.575 -20.969 -19.75 1 97.94 110 GLU A O 1
ATOM 884 N N . ARG A 1 111 ? 3.037 -19.375 -20.078 1 97.75 111 ARG A N 1
ATOM 885 C CA . ARG A 1 111 ? 4.117 -20.188 -19.531 1 97.75 111 ARG A CA 1
ATOM 886 C C . ARG A 1 111 ? 3.953 -20.375 -18.031 1 97.75 111 ARG A C 1
ATOM 888 O O . ARG A 1 111 ? 4.16 -21.469 -17.5 1 97.75 111 ARG A O 1
ATOM 895 N N . VAL A 1 112 ? 3.6 -19.328 -17.312 1 98.12 112 VAL A N 1
ATOM 896 C CA . VAL A 1 112 ? 3.336 -19.422 -15.883 1 98.12 112 VAL A CA 1
ATOM 897 C C . VAL A 1 112 ? 2.164 -20.359 -15.633 1 98.12 112 VAL A C 1
ATOM 899 O O . VAL A 1 112 ? 2.225 -21.219 -14.742 1 98.12 112 VAL A O 1
ATOM 902 N N . ASN A 1 113 ? 1.169 -20.234 -16.453 1 98.25 113 ASN A N 1
ATOM 903 C CA . ASN A 1 113 ? -0.017 -21.078 -16.344 1 98.25 113 ASN A CA 1
ATOM 904 C C . ASN A 1 113 ? 0.316 -22.547 -16.562 1 98.25 113 ASN A C 1
ATOM 906 O O . ASN A 1 113 ? -0.211 -23.422 -15.883 1 98.25 113 ASN A O 1
ATOM 910 N N . ALA A 1 114 ? 1.114 -22.797 -17.5 1 98.19 114 ALA A N 1
ATOM 911 C CA . ALA A 1 114 ? 1.529 -24.172 -17.781 1 98.19 114 ALA A CA 1
ATOM 912 C C . ALA A 1 114 ? 2.27 -24.781 -16.594 1 98.19 114 ALA A C 1
ATOM 914 O O . ALA A 1 114 ? 2.025 -25.922 -16.219 1 98.19 114 ALA A O 1
ATOM 915 N N . LEU A 1 115 ? 3.143 -24 -16.031 1 98 115 LEU A N 1
ATOM 916 C CA . LEU A 1 115 ? 3.875 -24.469 -14.859 1 98 115 LEU A CA 1
ATOM 917 C C . LEU A 1 115 ? 2.932 -24.703 -13.68 1 98 115 LEU A C 1
ATOM 919 O O . LEU A 1 115 ? 3.07 -25.688 -12.961 1 98 115 LEU A O 1
ATOM 923 N N . ALA A 1 116 ? 2.002 -23.797 -13.484 1 98.5 116 ALA A N 1
ATOM 924 C CA . ALA A 1 116 ? 1.011 -23.953 -12.422 1 98.5 116 ALA A CA 1
ATOM 925 C C . ALA A 1 116 ? 0.214 -25.234 -12.602 1 98.5 116 ALA A C 1
ATOM 927 O O . ALA A 1 116 ? 0.015 -26 -11.641 1 98.5 116 ALA A O 1
ATOM 928 N N . SER A 1 117 ? -0.159 -25.484 -13.82 1 98.06 117 SER A N 1
ATOM 929 C CA . SER A 1 117 ? -0.916 -26.688 -14.141 1 98.06 117 SER A CA 1
ATOM 930 C C . SER A 1 117 ? -0.111 -27.938 -13.82 1 98.06 117 SER A C 1
ATOM 932 O O . SER A 1 117 ? -0.635 -28.891 -13.234 1 98.06 117 SER A O 1
ATOM 934 N N . LYS A 1 118 ? 1.057 -27.969 -14.188 1 97.31 118 LYS A N 1
ATOM 935 C CA . LYS A 1 118 ? 1.937 -29.094 -13.906 1 97.31 118 LYS A CA 1
ATOM 936 C C . LYS A 1 118 ? 2.055 -29.344 -12.406 1 97.31 118 LYS A C 1
ATOM 938 O O . LYS A 1 118 ? 2.156 -30.484 -11.961 1 97.31 118 LYS A O 1
ATOM 943 N N . LYS A 1 119 ? 1.956 -28.312 -11.633 1 97.06 119 LYS A N 1
ATOM 944 C CA . LYS A 1 119 ? 2.15 -28.391 -10.188 1 97.06 119 LYS A CA 1
ATOM 945 C C . LYS A 1 119 ? 0.827 -28.625 -9.469 1 97.06 119 LYS A C 1
ATOM 947 O O . LYS A 1 119 ? 0.803 -28.812 -8.25 1 97.06 119 LYS A O 1
ATOM 952 N N . GLY A 1 120 ? -0.275 -28.5 -10.211 1 97.38 120 GLY A N 1
ATOM 953 C CA . GLY A 1 120 ? -1.59 -28.734 -9.633 1 97.38 120 GLY A CA 1
ATOM 954 C C . GLY A 1 120 ? -2.111 -27.531 -8.852 1 97.38 120 GLY A C 1
ATOM 955 O O . GLY A 1 120 ? -2.793 -27.703 -7.836 1 97.38 120 GLY A O 1
ATOM 956 N N . CYS A 1 121 ? -1.748 -26.391 -9.227 1 98.12 121 CYS A N 1
ATOM 957 C CA . CYS A 1 121 ? -2.26 -25.172 -8.617 1 98.12 121 CYS A CA 1
ATOM 958 C C . CYS A 1 121 ? -2.682 -24.156 -9.688 1 98.12 121 CYS A C 1
ATOM 960 O O . CYS A 1 121 ? -2.621 -24.453 -10.883 1 98.12 121 CYS A O 1
ATOM 962 N N . THR A 1 122 ? -3.201 -23.016 -9.25 1 98.06 122 THR A N 1
ATOM 963 C CA . THR A 1 122 ? -3.598 -21.969 -10.188 1 98.06 122 THR A CA 1
ATOM 964 C C . THR A 1 122 ? -2.445 -21.016 -10.445 1 98.06 122 THR A C 1
ATOM 966 O O . THR A 1 122 ? -1.507 -20.922 -9.648 1 98.06 122 THR A O 1
ATOM 969 N N . PRO A 1 123 ? -2.498 -20.297 -11.57 1 98 123 PRO A N 1
ATOM 970 C CA . PRO A 1 123 ? -1.451 -19.297 -11.789 1 98 123 PRO A CA 1
ATOM 971 C C . PRO A 1 123 ? -1.423 -18.219 -10.703 1 98 123 PRO A C 1
ATOM 973 O O . PRO A 1 123 ? -0.354 -17.703 -10.367 1 98 123 PRO A O 1
ATOM 976 N N . SER A 1 124 ? -2.588 -17.922 -10.195 1 97.94 124 SER A N 1
ATOM 977 C CA . SER A 1 124 ? -2.656 -16.984 -9.078 1 97.94 124 SER A CA 1
ATOM 978 C C . SER A 1 124 ? -1.899 -17.5 -7.867 1 97.94 124 SER A C 1
ATOM 980 O O . SER A 1 124 ? -1.088 -16.781 -7.273 1 97.94 124 SER A O 1
ATOM 982 N N . GLN A 1 125 ? -2.164 -18.719 -7.512 1 98.25 125 GLN A N 1
ATOM 983 C CA . GLN A 1 125 ? -1.486 -19.344 -6.379 1 98.25 125 GLN A CA 1
ATOM 984 C C . GLN A 1 125 ? 0.021 -19.406 -6.609 1 98.25 125 GLN A C 1
ATOM 986 O O . GLN A 1 125 ? 0.804 -19.078 -5.719 1 98.25 125 GLN A O 1
ATOM 991 N N . LEU A 1 126 ? 0.422 -19.828 -7.766 1 98.62 126 LEU A N 1
ATOM 992 C CA . LEU A 1 126 ? 1.838 -19.969 -8.086 1 98.62 126 LEU A CA 1
ATOM 993 C C . LEU A 1 126 ? 2.551 -18.625 -8.008 1 98.62 126 LEU A C 1
ATOM 995 O O . LEU A 1 126 ? 3.625 -18.516 -7.41 1 98.62 126 LEU A O 1
ATOM 999 N N . SER A 1 127 ? 1.965 -17.609 -8.602 1 98.5 127 SER A N 1
ATOM 1000 C CA . SER A 1 127 ? 2.559 -16.281 -8.625 1 98.5 127 SER A CA 1
ATOM 1001 C C . SER A 1 127 ? 2.68 -15.703 -7.215 1 98.5 127 SER A C 1
ATOM 1003 O O . SER A 1 127 ? 3.711 -15.125 -6.859 1 98.5 127 SER A O 1
ATOM 1005 N N . LEU A 1 128 ? 1.66 -15.852 -6.449 1 98.38 128 LEU A N 1
ATOM 1006 C CA . LEU A 1 128 ? 1.693 -15.344 -5.082 1 98.38 128 LEU A CA 1
ATOM 1007 C C . LEU A 1 128 ? 2.693 -16.125 -4.238 1 98.38 128 LEU A C 1
ATOM 1009 O O . LEU A 1 128 ? 3.406 -15.539 -3.414 1 98.38 128 LEU A O 1
ATOM 1013 N N . ALA A 1 129 ? 2.748 -17.422 -4.398 1 98.06 129 ALA A N 1
ATOM 1014 C CA . ALA A 1 129 ? 3.736 -18.25 -3.709 1 98.06 129 ALA A CA 1
ATOM 1015 C C . ALA A 1 129 ? 5.156 -17.797 -4.031 1 98.06 129 ALA A C 1
ATOM 1017 O O . ALA A 1 129 ? 6.023 -17.781 -3.156 1 98.06 129 ALA A O 1
ATOM 1018 N N . TRP A 1 130 ? 5.422 -17.453 -5.266 1 98.44 130 TRP A N 1
ATOM 1019 C CA . TRP A 1 130 ? 6.742 -16.953 -5.652 1 98.44 130 TRP A CA 1
ATOM 1020 C C . TRP A 1 130 ? 7.141 -15.75 -4.805 1 98.44 130 TRP A C 1
ATOM 1022 O O . TRP A 1 130 ? 8.273 -15.672 -4.316 1 98.44 130 TRP A O 1
ATOM 1032 N N . VAL A 1 131 ? 6.199 -14.828 -4.613 1 98.38 131 VAL A N 1
ATOM 1033 C CA . VAL A 1 131 ? 6.492 -13.641 -3.814 1 98.38 131 VAL A CA 1
ATOM 1034 C C . VAL A 1 131 ? 6.75 -14.047 -2.365 1 98.38 131 VAL A C 1
ATOM 1036 O O . VAL A 1 131 ? 7.699 -13.562 -1.74 1 98.38 131 VAL A O 1
ATOM 1039 N N . HIS A 1 132 ? 5.941 -14.969 -1.832 1 97.12 132 HIS A N 1
ATOM 1040 C CA . HIS A 1 132 ? 6.113 -15.453 -0.467 1 97.12 132 HIS A CA 1
ATOM 1041 C C . HIS A 1 132 ? 7.492 -16.078 -0.276 1 97.12 132 HIS A C 1
ATOM 1043 O O . HIS A 1 132 ? 8.078 -15.984 0.805 1 97.12 132 HIS A O 1
ATOM 1049 N N . HIS A 1 133 ? 8.008 -16.625 -1.253 1 96.81 133 HIS A N 1
ATOM 1050 C CA . HIS A 1 133 ? 9.258 -17.359 -1.16 1 96.81 133 HIS A CA 1
ATOM 1051 C C . HIS A 1 133 ? 10.461 -16.422 -1.244 1 96.81 133 HIS A C 1
ATOM 1053 O O . HIS A 1 133 ? 11.609 -16.859 -1.115 1 96.81 133 HIS A O 1
ATOM 1059 N N . GLN A 1 134 ? 10.188 -15.148 -1.431 1 97 134 GLN A N 1
ATOM 1060 C CA . GLN A 1 134 ? 11.297 -14.211 -1.543 1 97 134 GLN A CA 1
ATOM 1061 C C . GLN A 1 134 ? 11.938 -13.945 -0.183 1 97 134 GLN A C 1
ATOM 1063 O O . GLN A 1 134 ? 13.047 -13.414 -0.104 1 97 134 GLN A O 1
ATOM 1068 N N . GLY A 1 135 ? 11.234 -14.289 0.882 1 95.38 135 GLY A N 1
ATOM 1069 C CA . GLY A 1 135 ? 11.828 -14.117 2.199 1 95.38 135 GLY A CA 1
ATOM 1070 C C . GLY A 1 135 ? 10.797 -14.023 3.309 1 95.38 135 GLY A C 1
ATOM 1071 O O . GLY A 1 135 ? 9.633 -13.711 3.057 1 95.38 135 GLY A O 1
ATOM 1072 N N . ASN A 1 136 ? 11.289 -14.234 4.508 1 94.31 136 ASN A N 1
ATOM 1073 C CA . ASN A 1 136 ? 10.414 -14.148 5.672 1 94.31 136 ASN A CA 1
ATOM 1074 C C . ASN A 1 136 ? 10.156 -12.703 6.078 1 94.31 136 ASN A C 1
ATOM 1076 O O . ASN A 1 136 ? 9.32 -12.43 6.941 1 94.31 136 ASN A O 1
ATOM 1080 N N . ASP A 1 137 ? 10.797 -11.781 5.445 1 94.94 137 ASP A N 1
ATOM 1081 C CA . ASP A 1 137 ? 10.641 -10.352 5.699 1 94.94 137 ASP A CA 1
ATOM 1082 C C . ASP A 1 137 ? 9.625 -9.727 4.742 1 94.94 137 ASP A C 1
ATOM 1084 O O . ASP A 1 137 ? 9.469 -8.508 4.703 1 94.94 137 ASP A O 1
ATOM 1088 N N . VAL A 1 138 ? 8.961 -10.594 3.975 1 97.44 138 VAL A N 1
ATOM 1089 C CA . VAL A 1 138 ? 8.078 -10.117 2.916 1 97.44 138 VAL A CA 1
ATOM 1090 C C . VAL A 1 138 ? 6.625 -10.391 3.291 1 97.44 138 VAL A C 1
ATOM 1092 O O . VAL A 1 138 ? 6.285 -11.508 3.701 1 97.44 138 VAL A O 1
ATOM 1095 N N . VAL A 1 139 ? 5.77 -9.359 3.158 1 97.12 139 VAL A N 1
ATOM 1096 C CA . VAL A 1 139 ? 4.324 -9.461 3.346 1 97.12 139 VAL A CA 1
ATOM 1097 C C . VAL A 1 139 ? 3.604 -9.016 2.076 1 97.12 139 VAL A C 1
ATOM 1099 O O . VAL A 1 139 ? 3.35 -7.824 1.888 1 97.12 139 VAL A O 1
ATOM 1102 N N . PRO A 1 140 ? 3.264 -9.984 1.238 1 98.12 140 PRO A N 1
ATOM 1103 C CA . PRO A 1 140 ? 2.422 -9.586 0.109 1 98.12 140 PRO A CA 1
ATOM 1104 C C . PRO A 1 140 ? 1.018 -9.164 0.541 1 98.12 140 PRO A C 1
ATOM 1106 O O . PRO A 1 140 ? 0.458 -9.742 1.477 1 98.12 140 PRO A O 1
ATOM 1109 N N . ILE A 1 141 ? 0.473 -8.156 -0.177 1 96.75 141 ILE A N 1
ATOM 1110 C CA . ILE A 1 141 ? -0.858 -7.672 0.172 1 96.75 141 ILE A CA 1
ATOM 1111 C C . ILE A 1 141 ? -1.756 -7.695 -1.063 1 96.75 141 ILE A C 1
ATOM 1113 O O . ILE A 1 141 ? -2.174 -6.645 -1.557 1 96.75 141 ILE A O 1
ATOM 1117 N N . PRO A 1 142 ? -2.141 -8.898 -1.492 1 96.06 142 PRO A N 1
ATOM 1118 C CA . PRO A 1 142 ? -3.098 -8.953 -2.6 1 96.06 142 PRO A CA 1
ATOM 1119 C C . PRO A 1 142 ? -4.461 -8.367 -2.236 1 96.06 142 PRO A C 1
ATOM 1121 O O . PRO A 1 142 ? -4.891 -8.469 -1.084 1 96.06 142 PRO A O 1
ATOM 1124 N N . GLY A 1 143 ? -5.051 -7.688 -3.113 1 88.5 143 GLY A N 1
ATOM 1125 C CA . GLY A 1 143 ? -6.422 -7.23 -2.963 1 88.5 143 GLY A CA 1
ATOM 1126 C C . GLY A 1 143 ? -7.441 -8.18 -3.561 1 88.5 143 GLY A C 1
ATOM 1127 O O . GLY A 1 143 ? -7.164 -8.844 -4.566 1 88.5 143 GLY A O 1
ATOM 1128 N N . THR A 1 144 ? -8.578 -8.328 -2.891 1 86.5 144 THR A N 1
ATOM 1129 C CA . THR A 1 144 ? -9.664 -9.094 -3.494 1 86.5 144 THR A CA 1
ATOM 1130 C C . THR A 1 144 ? -11.016 -8.648 -2.938 1 86.5 144 THR A C 1
ATOM 1132 O O . THR A 1 144 ? -11.125 -8.305 -1.758 1 86.5 144 THR A O 1
ATOM 1135 N N . THR A 1 145 ? -11.883 -8.578 -3.818 1 83.12 145 THR A N 1
ATOM 1136 C CA . THR A 1 145 ? -13.25 -8.289 -3.41 1 83.12 145 THR A CA 1
ATOM 1137 C C . THR A 1 145 ? -14.125 -9.531 -3.533 1 83.12 145 THR A C 1
ATOM 1139 O O . THR A 1 145 ? -15.297 -9.516 -3.154 1 83.12 145 THR A O 1
ATOM 1142 N N . LYS A 1 146 ? -13.531 -10.562 -4.055 1 86.5 146 LYS A N 1
ATOM 1143 C CA . LYS A 1 146 ? -14.266 -11.797 -4.293 1 86.5 146 LYS A CA 1
ATOM 1144 C C . LYS A 1 146 ? -13.766 -12.922 -3.395 1 86.5 146 LYS A C 1
ATOM 1146 O O . LYS A 1 146 ? -12.555 -13.07 -3.193 1 86.5 146 LYS A O 1
ATOM 1151 N N . ILE A 1 147 ? -14.688 -13.766 -2.994 1 87.69 147 ILE A N 1
ATOM 1152 C CA . ILE A 1 147 ? -14.367 -14.844 -2.066 1 87.69 147 ILE A CA 1
ATOM 1153 C C . ILE A 1 147 ? -13.492 -15.891 -2.768 1 87.69 147 ILE A C 1
ATOM 1155 O O . ILE A 1 147 ? -12.578 -16.453 -2.16 1 87.69 147 ILE A O 1
ATOM 1159 N N . GLU A 1 148 ? -13.82 -16.141 -3.973 1 90 148 GLU A N 1
ATOM 1160 C CA . GLU A 1 148 ? -13.047 -17.125 -4.719 1 90 148 GLU A CA 1
ATOM 1161 C C . GLU A 1 148 ? -11.57 -16.734 -4.793 1 90 148 GLU A C 1
ATOM 1163 O O . GLU A 1 148 ? -10.688 -17.578 -4.668 1 90 148 GLU A O 1
ATOM 1168 N N . ASN A 1 149 ? -11.305 -15.461 -4.992 1 91.19 149 ASN A N 1
ATOM 1169 C CA . ASN A 1 149 ? -9.938 -14.977 -5.035 1 91.19 149 ASN A CA 1
ATOM 1170 C C . ASN A 1 149 ? -9.258 -15.078 -3.672 1 91.19 149 ASN A C 1
ATOM 1172 O O . ASN A 1 149 ? -8.078 -15.414 -3.584 1 91.19 149 ASN A O 1
ATOM 1176 N N . LEU A 1 150 ? -10.07 -14.82 -2.67 1 91.31 150 LEU A N 1
ATOM 1177 C CA . LEU A 1 150 ? -9.539 -14.961 -1.317 1 91.31 150 LEU A CA 1
ATOM 1178 C C . LEU A 1 150 ? -9.07 -16.391 -1.069 1 91.31 150 LEU A C 1
ATOM 1180 O O . LEU A 1 150 ? -7.973 -16.609 -0.548 1 91.31 150 LEU A O 1
ATOM 1184 N N . GLU A 1 151 ? -9.844 -17.297 -1.475 1 91.69 151 GLU A N 1
ATOM 1185 C CA . GLU A 1 151 ? -9.508 -18.703 -1.296 1 91.69 151 GLU A CA 1
ATOM 1186 C C . GLU A 1 151 ? -8.242 -19.062 -2.068 1 91.69 151 GLU A C 1
ATOM 1188 O O . GLU A 1 151 ? -7.383 -19.797 -1.56 1 91.69 151 GLU A O 1
ATOM 1193 N N . GLN A 1 152 ? -8.188 -18.547 -3.242 1 93.12 152 GLN A N 1
ATOM 1194 C CA . GLN A 1 152 ? -6.984 -18.766 -4.039 1 93.12 152 GLN A CA 1
ATOM 1195 C C . GLN A 1 152 ? -5.754 -18.172 -3.367 1 93.12 152 GLN A C 1
ATOM 1197 O O . GLN A 1 152 ? -4.695 -18.797 -3.322 1 93.12 152 GLN A O 1
ATOM 1202 N N . ASN A 1 153 ? -5.895 -17 -2.863 1 93.88 153 ASN A N 1
ATOM 1203 C CA . ASN A 1 153 ? -4.785 -16.328 -2.186 1 93.88 153 ASN A CA 1
ATOM 1204 C C . ASN A 1 153 ? -4.301 -17.125 -0.98 1 93.88 153 ASN A C 1
ATOM 1206 O O . ASN A 1 153 ? -3.096 -17.297 -0.781 1 93.88 153 ASN A O 1
ATOM 1210 N N . ILE A 1 154 ? -5.207 -17.641 -0.253 1 92.62 154 ILE A N 1
ATOM 1211 C CA . ILE A 1 154 ? -4.859 -18.438 0.913 1 92.62 154 ILE A CA 1
ATOM 1212 C C . ILE A 1 154 ? -4.188 -19.734 0.464 1 92.62 154 ILE A C 1
ATOM 1214 O O . ILE A 1 154 ? -3.209 -20.188 1.068 1 92.62 154 ILE A O 1
ATOM 1218 N N . GLY A 1 155 ? -4.715 -20.297 -0.582 1 94.94 155 GLY A N 1
ATOM 1219 C CA . GLY A 1 155 ? -4.148 -21.516 -1.124 1 94.94 155 GLY A CA 1
ATOM 1220 C C . GLY A 1 155 ? -2.699 -21.375 -1.553 1 94.94 155 GLY A C 1
ATOM 1221 O O . GLY A 1 155 ? -1.95 -22.344 -1.591 1 94.94 155 GLY A O 1
ATOM 1222 N N . ALA A 1 156 ? -2.27 -20.203 -1.872 1 96.88 156 ALA A N 1
ATOM 1223 C CA . ALA A 1 156 ? -0.894 -19.938 -2.281 1 96.88 156 ALA A CA 1
ATOM 1224 C C . ALA A 1 156 ? 0.089 -20.312 -1.176 1 96.88 156 ALA A C 1
ATOM 1226 O O . ALA A 1 156 ? 1.238 -20.672 -1.451 1 96.88 156 ALA A O 1
ATOM 1227 N N . LEU A 1 157 ? -0.323 -20.297 0.072 1 94.81 157 LEU A N 1
ATOM 1228 C CA . LEU A 1 157 ? 0.538 -20.547 1.222 1 94.81 157 LEU A CA 1
ATOM 1229 C C . LEU A 1 157 ? 0.973 -22.016 1.262 1 94.81 157 LEU A C 1
ATOM 1231 O O . LEU A 1 157 ? 1.986 -22.344 1.879 1 94.81 157 LEU A O 1
ATOM 1235 N N . SER A 1 158 ? 0.259 -22.812 0.535 1 94.81 158 SER A N 1
ATOM 1236 C CA . SER A 1 158 ? 0.555 -24.25 0.546 1 94.81 158 SER A CA 1
ATOM 1237 C C . SER A 1 158 ? 1.434 -24.641 -0.637 1 94.81 158 SER A C 1
ATOM 1239 O O . SER A 1 158 ? 1.888 -25.781 -0.728 1 94.81 158 SER A O 1
ATOM 1241 N N . VAL A 1 159 ? 1.613 -23.719 -1.501 1 96.88 159 VAL A N 1
ATOM 1242 C CA . VAL A 1 159 ? 2.434 -24.016 -2.672 1 96.88 159 VAL A CA 1
ATOM 1243 C C . VAL A 1 159 ? 3.912 -23.922 -2.303 1 96.88 159 VAL A C 1
ATOM 1245 O O . VAL A 1 159 ? 4.395 -22.859 -1.906 1 96.88 159 VAL A O 1
ATOM 1248 N N . LYS A 1 160 ? 4.641 -24.984 -2.434 1 95.19 160 LYS A N 1
ATOM 1249 C CA . LYS A 1 160 ? 6.086 -25.016 -2.207 1 95.19 160 LYS A CA 1
ATOM 1250 C C . LYS A 1 160 ? 6.848 -24.984 -3.525 1 95.19 160 LYS A C 1
ATOM 1252 O O . LYS A 1 160 ? 6.527 -25.719 -4.461 1 95.19 160 LYS A O 1
ATOM 1257 N N . LEU A 1 161 ? 7.773 -24.094 -3.582 1 97.25 161 LEU A N 1
ATOM 1258 C CA . LEU A 1 161 ? 8.57 -23.953 -4.797 1 97.25 161 LEU A CA 1
ATOM 1259 C C . LEU A 1 161 ? 9.992 -24.469 -4.566 1 97.25 161 LEU A C 1
ATOM 1261 O O . LEU A 1 161 ? 10.656 -24.062 -3.611 1 97.25 161 LEU A O 1
ATOM 1265 N N . THR A 1 162 ? 10.453 -25.344 -5.473 1 97.12 162 THR A N 1
ATOM 1266 C CA . THR A 1 162 ? 11.852 -25.781 -5.465 1 97.12 162 THR A CA 1
ATOM 1267 C C . THR A 1 162 ? 12.75 -24.688 -6.039 1 97.12 162 THR A C 1
ATOM 1269 O O . THR A 1 162 ? 12.281 -23.797 -6.742 1 97.12 162 THR A O 1
ATOM 1272 N N . PRO A 1 163 ? 14.008 -24.797 -5.77 1 97.25 163 PRO A N 1
ATOM 1273 C CA . PRO A 1 163 ? 14.938 -23.844 -6.379 1 97.25 163 PRO A CA 1
ATOM 1274 C C . PRO A 1 163 ? 14.867 -23.844 -7.902 1 97.25 163 PRO A C 1
ATOM 1276 O O . PRO A 1 163 ? 14.992 -22.781 -8.531 1 97.25 163 PRO A O 1
ATOM 1279 N N . GLU A 1 164 ? 14.648 -24.969 -8.461 1 97.44 164 GLU A N 1
ATOM 1280 C CA . GLU A 1 164 ? 14.539 -25.062 -9.914 1 97.44 164 GLU A CA 1
ATOM 1281 C C . GLU A 1 164 ? 13.289 -24.344 -10.422 1 97.44 164 GLU A C 1
ATOM 1283 O O . GLU A 1 164 ? 13.328 -23.656 -11.445 1 97.44 164 GLU A O 1
ATOM 1288 N N . GLU A 1 165 ? 12.195 -24.547 -9.711 1 97.44 165 GLU A N 1
ATOM 1289 C CA . GLU A 1 165 ? 10.953 -23.875 -10.094 1 97.44 165 GLU A CA 1
ATOM 1290 C C . GLU A 1 165 ? 11.062 -22.359 -9.93 1 97.44 165 GLU A C 1
ATOM 1292 O O . GLU A 1 165 ? 10.562 -21.609 -10.758 1 97.44 165 GLU A O 1
ATOM 1297 N N . MET A 1 166 ? 11.766 -21.938 -8.891 1 97.56 166 MET A N 1
ATOM 1298 C CA . MET A 1 166 ? 12.023 -20.516 -8.688 1 97.56 166 MET A CA 1
ATOM 1299 C C . MET A 1 166 ? 12.82 -19.938 -9.852 1 97.56 166 MET A C 1
ATOM 1301 O O . MET A 1 166 ? 12.469 -18.891 -10.391 1 97.56 166 MET A O 1
ATOM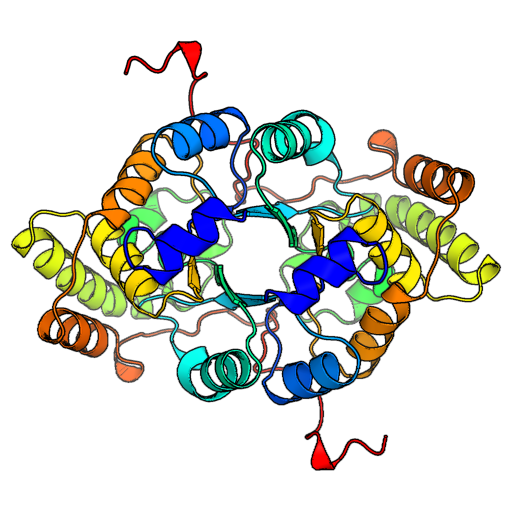 1305 N N . ALA A 1 167 ? 13.812 -20.656 -10.227 1 97.19 167 ALA A N 1
ATOM 1306 C CA . ALA A 1 167 ? 14.664 -20.203 -11.32 1 97.19 167 ALA A CA 1
ATOM 1307 C C . ALA A 1 167 ? 13.891 -20.172 -12.641 1 97.19 167 ALA A C 1
ATOM 1309 O O . ALA A 1 167 ? 14.07 -19.266 -13.453 1 97.19 167 ALA A O 1
ATOM 1310 N N . GLU A 1 168 ? 13.062 -21.125 -12.828 1 97.06 168 GLU A N 1
ATOM 1311 C CA . GLU A 1 168 ? 12.25 -21.172 -14.039 1 97.06 168 GLU A CA 1
ATOM 1312 C C . GLU A 1 168 ? 11.281 -20 -14.117 1 97.06 168 GLU A C 1
ATOM 1314 O O . GLU A 1 168 ? 11.172 -19.344 -15.148 1 97.06 168 GLU A O 1
ATOM 1319 N N . LEU A 1 169 ? 10.648 -19.734 -13.016 1 97.75 169 LEU A N 1
ATOM 1320 C CA . LEU A 1 169 ? 9.727 -18.594 -12.969 1 97.75 169 LEU A CA 1
ATOM 1321 C C . LEU A 1 169 ? 10.469 -17.297 -13.25 1 97.75 169 LEU A C 1
ATOM 1323 O O . LEU A 1 169 ? 9.977 -16.438 -13.992 1 97.75 169 LEU A O 1
ATOM 1327 N N . GLU A 1 170 ? 11.625 -17.172 -12.672 1 96 170 GLU A N 1
ATOM 1328 C CA . GLU A 1 170 ? 12.422 -15.969 -12.859 1 96 170 GLU A CA 1
ATOM 1329 C C . GLU A 1 170 ? 12.891 -15.836 -14.312 1 96 170 GLU A C 1
ATOM 1331 O O . GLU A 1 170 ? 12.977 -14.727 -14.836 1 96 170 GLU A O 1
ATOM 1336 N N . SER A 1 171 ? 13.133 -16.922 -14.914 1 95.38 171 SER A N 1
ATOM 1337 C CA . SER A 1 171 ? 13.539 -16.922 -16.312 1 95.38 171 SER A CA 1
ATOM 1338 C C . SER A 1 171 ? 12.367 -16.531 -17.219 1 95.38 171 SER A C 1
ATOM 1340 O O . SER A 1 171 ? 12.555 -15.828 -18.219 1 95.38 171 SER A O 1
ATOM 1342 N N . ILE A 1 172 ? 11.172 -16.984 -16.922 1 94.44 172 ILE A N 1
ATOM 1343 C CA . ILE A 1 172 ? 9.969 -16.688 -17.688 1 94.44 172 ILE A CA 1
ATOM 1344 C C . ILE A 1 172 ? 9.695 -15.18 -17.656 1 94.44 172 ILE A C 1
ATOM 1346 O O . ILE A 1 172 ? 9.406 -14.562 -18.688 1 94.44 172 ILE A O 1
ATOM 1350 N N . ALA A 1 173 ? 9.852 -14.609 -16.484 1 91 173 ALA A N 1
ATOM 1351 C CA . ALA A 1 173 ? 9.477 -13.211 -16.297 1 91 173 ALA A CA 1
ATOM 1352 C C . ALA A 1 173 ? 10.711 -12.32 -16.172 1 91 173 ALA A C 1
ATOM 1354 O O . ALA A 1 173 ? 10.734 -11.391 -15.359 1 91 173 ALA A O 1
ATOM 1355 N N . SER A 1 174 ? 11.719 -12.648 -16.891 1 88.56 174 SER A N 1
ATOM 1356 C CA . SER A 1 174 ? 12.914 -11.812 -16.875 1 88.56 174 SER A CA 1
ATOM 1357 C C . SER A 1 174 ? 12.617 -10.414 -17.406 1 88.56 174 SER A C 1
ATOM 1359 O O . SER A 1 174 ? 11.641 -10.219 -18.141 1 88.56 174 SER A O 1
ATOM 1361 N N . ALA A 1 175 ? 13.445 -9.461 -17.047 1 81.12 175 ALA A N 1
ATOM 1362 C CA . ALA A 1 175 ? 13.234 -8.062 -17.422 1 81.12 175 ALA A CA 1
ATOM 1363 C C . ALA A 1 175 ? 13.094 -7.902 -18.922 1 81.12 175 ALA A C 1
ATOM 1365 O O . ALA A 1 175 ? 12.328 -7.059 -19.406 1 81.12 175 ALA A O 1
ATOM 1366 N N . ASP A 1 176 ? 13.672 -8.711 -19.625 1 85.44 176 ASP A N 1
ATOM 1367 C CA . ASP A 1 176 ? 13.648 -8.609 -21.078 1 85.44 176 ASP A CA 1
ATOM 1368 C C . ASP A 1 176 ? 12.375 -9.242 -21.656 1 85.44 176 ASP A C 1
ATOM 1370 O O . ASP A 1 176 ? 12.008 -8.977 -22.797 1 85.44 176 ASP A O 1
ATOM 1374 N N . SER A 1 177 ? 11.734 -9.977 -20.859 1 90.88 177 SER A N 1
ATOM 1375 C CA . SER A 1 177 ? 10.562 -10.695 -21.344 1 90.88 177 SER A CA 1
ATOM 1376 C C . SER A 1 177 ? 9.289 -9.883 -21.109 1 90.88 177 SER A C 1
ATOM 1378 O O . SER A 1 177 ? 8.297 -10.078 -21.812 1 90.88 177 SER A O 1
ATOM 1380 N N . VAL A 1 178 ? 9.305 -9.023 -20.172 1 95.38 178 VAL A N 1
ATOM 1381 C CA . VAL A 1 178 ? 8.133 -8.211 -19.891 1 95.38 178 VAL A CA 1
ATOM 1382 C C . VAL A 1 178 ? 8.133 -6.969 -20.781 1 95.38 178 VAL A C 1
ATOM 1384 O O . VAL A 1 178 ? 9.125 -6.246 -20.844 1 95.38 178 VAL A O 1
ATOM 1387 N N . LYS A 1 179 ? 7.027 -6.766 -21.469 1 96.31 179 LYS A N 1
ATOM 1388 C CA . LYS A 1 179 ? 6.938 -5.598 -22.344 1 96.31 179 LYS A CA 1
ATOM 1389 C C . LYS A 1 179 ? 5.977 -4.559 -21.781 1 96.31 179 LYS A C 1
ATOM 1391 O O . LYS A 1 179 ? 4.895 -4.902 -21.297 1 96.31 179 LYS A O 1
ATOM 1396 N N . GLY A 1 180 ? 6.414 -3.309 -21.875 1 94.88 180 GLY A N 1
ATOM 1397 C CA . GLY A 1 180 ? 5.66 -2.203 -21.297 1 94.88 180 GLY A CA 1
ATOM 1398 C C . GLY A 1 180 ? 6.133 -1.818 -19.906 1 94.88 180 GLY A C 1
ATOM 1399 O O . GLY A 1 180 ? 6.438 -2.688 -19.094 1 94.88 180 GLY A O 1
ATOM 1400 N N . ALA A 1 181 ? 6.172 -0.495 -19.641 1 91.44 181 ALA A N 1
ATOM 1401 C CA . ALA A 1 181 ? 6.559 -0.007 -18.312 1 91.44 181 ALA A CA 1
ATOM 1402 C C . ALA A 1 181 ? 5.477 -0.305 -17.281 1 91.44 181 ALA A C 1
ATOM 1404 O O . ALA A 1 181 ? 4.336 -0.61 -17.641 1 91.44 181 ALA A O 1
ATOM 1405 N N . ARG A 1 182 ? 5.863 -0.283 -16.031 1 88.94 182 ARG A N 1
ATOM 1406 C CA . ARG A 1 182 ? 4.934 -0.517 -14.93 1 88.94 182 ARG A CA 1
ATOM 1407 C C . ARG A 1 182 ? 3.789 0.489 -14.953 1 88.94 182 ARG A C 1
ATOM 1409 O O . ARG A 1 182 ? 2.625 0.117 -14.797 1 88.94 182 ARG A O 1
ATOM 1416 N N . TYR A 1 183 ? 4.184 1.695 -15.07 1 85.19 183 TYR A N 1
ATOM 1417 C CA . TYR A 1 183 ? 3.234 2.801 -15.102 1 85.19 183 TYR A CA 1
ATOM 1418 C C . TYR A 1 183 ? 3.439 3.658 -16.344 1 85.19 183 TYR A C 1
ATOM 1420 O O . TYR A 1 183 ? 4.527 3.672 -16.922 1 85.19 183 TYR A O 1
ATOM 1428 N N . GLY A 1 184 ? 2.25 4.168 -16.766 1 76.88 184 GLY A N 1
ATOM 1429 C CA . GLY A 1 184 ? 2.381 5.227 -17.75 1 76.88 184 GLY A CA 1
ATOM 1430 C C . GLY A 1 184 ? 2.971 6.504 -17.188 1 76.88 184 GLY A C 1
ATOM 1431 O O . GLY A 1 184 ? 3.57 6.488 -16.109 1 76.88 184 GLY A O 1
ATOM 1432 N N . VAL A 1 185 ? 2.895 7.547 -17.969 1 68.06 185 VAL A N 1
ATOM 1433 C CA . VAL A 1 185 ? 3.389 8.859 -17.578 1 68.06 185 VAL A CA 1
ATOM 1434 C C . VAL A 1 185 ? 2.59 9.383 -16.391 1 68.06 185 VAL A C 1
ATOM 1436 O O . VAL A 1 185 ? 1.402 9.078 -16.25 1 68.06 185 VAL A O 1
ATOM 1439 N N . GLY A 1 186 ? 3.264 9.961 -15.375 1 66.88 186 GLY A N 1
ATOM 1440 C CA . GLY A 1 186 ? 2.559 10.695 -14.336 1 66.88 186 GLY A CA 1
ATOM 1441 C C . GLY A 1 186 ? 2.594 10.008 -12.984 1 66.88 186 GLY A C 1
ATOM 1442 O O . GLY A 1 186 ? 2.199 10.586 -11.977 1 66.88 186 GLY A O 1
ATOM 1443 N N . VAL A 1 187 ? 2.918 8.688 -12.922 1 72.44 187 VAL A N 1
ATOM 1444 C CA . VAL A 1 187 ? 3.014 8.016 -11.633 1 72.44 187 VAL A CA 1
ATOM 1445 C C . VAL A 1 187 ? 4.469 8 -11.164 1 72.44 187 VAL A C 1
ATOM 1447 O O . VAL A 1 187 ? 5.344 7.488 -11.859 1 72.44 187 VAL A O 1
ATOM 1450 N N . SER A 1 188 ? 4.637 8.656 -10.062 1 75.19 188 SER A N 1
ATOM 1451 C CA . SER A 1 188 ? 5.992 8.688 -9.516 1 75.19 188 SER A CA 1
ATOM 1452 C C . SER A 1 188 ? 6.285 7.438 -8.695 1 75.19 188 SER A C 1
ATOM 1454 O O . SER A 1 188 ? 5.434 6.973 -7.934 1 75.19 188 SER A O 1
ATOM 1456 N N . THR A 1 189 ? 7.484 6.918 -8.938 1 85.38 189 THR A N 1
ATOM 1457 C CA . THR A 1 189 ? 8.023 5.809 -8.156 1 85.38 189 THR A CA 1
ATOM 1458 C C . THR A 1 189 ? 9.398 6.164 -7.598 1 85.38 189 THR A C 1
ATOM 1460 O O . THR A 1 189 ? 9.828 7.316 -7.664 1 85.38 189 THR A O 1
ATOM 1463 N N . TYR A 1 190 ? 10.023 5.184 -6.945 1 86.12 190 TYR A N 1
ATOM 1464 C CA . TYR A 1 190 ? 11.352 5.402 -6.371 1 86.12 190 TYR A CA 1
ATOM 1465 C C . TYR A 1 190 ? 12.344 5.836 -7.445 1 86.12 190 TYR A C 1
ATOM 1467 O O . TYR A 1 190 ? 13.383 6.426 -7.137 1 86.12 190 TYR A O 1
ATOM 1475 N N . GLU A 1 191 ? 12.023 5.512 -8.672 1 84.88 191 GLU A N 1
ATOM 1476 C CA . GLU A 1 191 ? 12.914 5.848 -9.773 1 84.88 191 GLU A CA 1
ATOM 1477 C C . GLU A 1 191 ? 12.984 7.355 -9.984 1 84.88 191 GLU A C 1
ATOM 1479 O O . GLU A 1 191 ? 13.945 7.863 -10.578 1 84.88 191 GLU A O 1
ATOM 1484 N N . ASP A 1 192 ? 11.992 8.031 -9.492 1 83.81 192 ASP A N 1
ATOM 1485 C CA . ASP A 1 192 ? 11.906 9.477 -9.695 1 83.81 192 ASP A CA 1
ATOM 1486 C C . ASP A 1 192 ? 12.453 10.227 -8.484 1 83.81 192 ASP A C 1
ATOM 1488 O O . ASP A 1 192 ? 12.312 11.453 -8.391 1 83.81 192 ASP A O 1
ATOM 1492 N N . SER A 1 193 ? 13.031 9.461 -7.609 1 84 193 SER A N 1
ATOM 1493 C CA . SER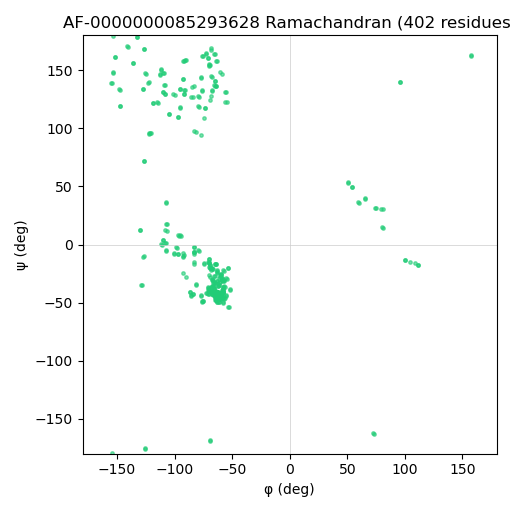 A 1 193 ? 13.508 10.062 -6.367 1 84 193 SER A CA 1
ATOM 1494 C C . SER A 1 193 ? 14.641 11.047 -6.633 1 84 193 SER A C 1
ATOM 1496 O O . SER A 1 193 ? 15.555 10.766 -7.406 1 84 193 SER A O 1
ATOM 1498 N N . GLU A 1 194 ? 14.516 12.172 -5.914 1 81.62 194 GLU A N 1
ATOM 1499 C CA . GLU A 1 194 ? 15.523 13.219 -6.02 1 81.62 194 GLU A CA 1
ATOM 1500 C C . GLU A 1 194 ? 16.375 13.289 -4.754 1 81.62 194 GLU A C 1
ATOM 1502 O O . GLU A 1 194 ? 17.156 14.234 -4.574 1 81.62 194 GLU A O 1
ATOM 1507 N N . THR A 1 195 ? 16.297 12.367 -3.93 1 80.25 195 THR A N 1
ATOM 1508 C CA . THR A 1 195 ? 17.094 12.367 -2.707 1 80.25 195 THR A CA 1
ATOM 1509 C C . THR A 1 195 ? 18.547 12.047 -3.008 1 80.25 195 THR A C 1
ATOM 1511 O O . THR A 1 195 ? 18.859 10.984 -3.555 1 80.25 195 THR A O 1
ATOM 1514 N N . PRO A 1 196 ? 19.344 13.07 -2.688 1 76.62 196 PRO A N 1
ATOM 1515 C CA . PRO A 1 196 ? 20.766 12.844 -2.973 1 76.62 196 PRO A CA 1
ATOM 1516 C C . PRO A 1 196 ? 21.359 11.727 -2.117 1 76.62 196 PRO A C 1
ATOM 1518 O O . PRO A 1 196 ? 20.781 11.336 -1.104 1 76.62 196 PRO A O 1
ATOM 1521 N N . PRO A 1 197 ? 22.531 11.25 -2.543 1 71.12 197 PRO A N 1
ATOM 1522 C CA . PRO A 1 197 ? 23.203 10.211 -1.753 1 71.12 197 PRO A CA 1
ATOM 1523 C C . PRO A 1 197 ? 23.547 10.68 -0.34 1 71.12 197 PRO A C 1
ATOM 1525 O O . PRO A 1 197 ? 23.719 11.875 -0.107 1 71.12 197 PRO A O 1
ATOM 1528 N N . LEU A 1 198 ? 23.5 9.656 0.547 1 66.81 198 LEU A N 1
ATOM 1529 C CA . LEU A 1 198 ? 23.781 9.945 1.947 1 66.81 198 LEU A CA 1
ATOM 1530 C C . LEU A 1 198 ? 25.109 10.695 2.09 1 66.81 198 LEU A C 1
ATOM 1532 O O . LEU A 1 198 ? 25.266 11.523 2.984 1 66.81 198 LEU A O 1
ATOM 1536 N N . SER A 1 199 ? 25.984 10.266 1.294 1 66.12 199 SER A N 1
ATOM 1537 C CA . SER A 1 199 ? 27.297 10.898 1.376 1 66.12 199 SER A CA 1
ATOM 1538 C C . SER A 1 199 ? 27.203 12.414 1.246 1 66.12 199 SER A C 1
ATOM 1540 O O . SER A 1 199 ? 28.094 13.141 1.696 1 66.12 199 SER A O 1
ATOM 1542 N N . SER A 1 200 ? 26.078 12.758 0.686 1 63 200 SER A N 1
ATOM 1543 C CA . SER A 1 200 ? 25.891 14.188 0.49 1 63 200 SER A CA 1
ATOM 1544 C C . SER A 1 200 ? 25.156 14.82 1.674 1 63 200 SER A C 1
ATOM 1546 O O . SER A 1 200 ? 24.969 16.031 1.718 1 63 200 SER A O 1
ATOM 1548 N N . TRP A 1 201 ? 24.719 13.93 2.525 1 57.84 201 TRP A N 1
ATOM 1549 C CA . TRP A 1 201 ? 23.953 14.367 3.688 1 57.84 201 TRP A CA 1
ATOM 1550 C C . TRP A 1 201 ? 24.875 14.812 4.812 1 57.84 201 TRP A C 1
ATOM 1552 O O . TRP A 1 201 ? 25.719 14.047 5.266 1 57.84 201 TRP A O 1
ATOM 1562 N N . LYS A 1 202 ? 25.031 16.078 4.852 1 49.81 202 LYS A N 1
ATOM 1563 C CA . LYS A 1 202 ? 25.75 16.641 5.992 1 49.81 202 LYS A CA 1
ATOM 1564 C C . LYS A 1 202 ? 24.859 16.688 7.23 1 49.81 202 LYS A C 1
ATOM 1566 O O . LYS A 1 202 ? 23.781 17.281 7.203 1 49.81 202 LYS A O 1
ATOM 1571 N N . ALA A 1 203 ? 24.969 15.594 8.078 1 42.47 203 ALA A N 1
ATOM 1572 C CA . ALA A 1 203 ? 24.25 15.664 9.344 1 42.47 203 ALA A CA 1
ATOM 1573 C C . ALA A 1 203 ? 24.438 17.031 10.008 1 42.47 203 ALA A C 1
ATOM 1575 O O . ALA A 1 203 ? 25.531 17.609 9.945 1 42.47 203 ALA A O 1
ATOM 1576 N N . MET B 1 1 ? 1.246 -10.93 18.109 1 57.81 1 MET B N 1
ATOM 1577 C CA . MET B 1 1 ? 2.391 -10.609 17.266 1 57.81 1 MET B CA 1
ATOM 1578 C C . MET B 1 1 ? 3.625 -11.391 17.688 1 57.81 1 MET B C 1
ATOM 1580 O O . MET B 1 1 ? 4.363 -11.906 16.844 1 57.81 1 MET B O 1
ATOM 1584 N N . GLY B 1 2 ? 3.531 -11.75 18.984 1 65.5 2 GLY B N 1
ATOM 1585 C CA . GLY B 1 2 ? 4.727 -12.453 19.422 1 65.5 2 GLY B CA 1
ATOM 1586 C C . GLY B 1 2 ? 4.781 -13.891 18.953 1 65.5 2 GLY B C 1
ATOM 1587 O O . GLY B 1 2 ? 5.797 -14.344 18.422 1 65.5 2 GLY B O 1
ATOM 1588 N N . GLU B 1 3 ? 3.666 -14.594 19.062 1 77.31 3 GLU B N 1
ATOM 1589 C CA . GLU B 1 3 ? 3.643 -16 18.656 1 77.31 3 GLU B CA 1
ATOM 1590 C C . GLU B 1 3 ? 3.738 -16.141 17.141 1 77.31 3 GLU B C 1
ATOM 1592 O O . GLU B 1 3 ? 4.434 -17.016 16.641 1 77.31 3 GLU B O 1
ATOM 1597 N N . LEU B 1 4 ? 3.152 -15.281 16.422 1 81.5 4 LEU B N 1
ATOM 1598 C CA . LEU B 1 4 ? 3.207 -15.312 14.969 1 81.5 4 LEU B CA 1
ATOM 1599 C C . LEU B 1 4 ? 4.637 -15.109 14.477 1 81.5 4 LEU B C 1
ATOM 1601 O O . LEU B 1 4 ? 5.09 -15.82 13.57 1 81.5 4 LEU B O 1
ATOM 1605 N N . LYS B 1 5 ? 5.262 -14.25 15.133 1 81.31 5 LYS B N 1
ATOM 1606 C CA . LYS B 1 5 ? 6.645 -13.969 14.758 1 81.31 5 LYS B CA 1
ATOM 1607 C C . LYS B 1 5 ? 7.52 -15.211 14.914 1 81.31 5 LYS B C 1
ATOM 1609 O O . LYS B 1 5 ? 8.328 -15.523 14.047 1 81.31 5 LYS B O 1
ATOM 1614 N N . LYS B 1 6 ? 7.305 -15.852 15.969 1 84.94 6 LYS B N 1
ATOM 1615 C CA . LYS B 1 6 ? 8.07 -17.062 16.219 1 84.94 6 LYS B CA 1
ATOM 1616 C C . LYS B 1 6 ? 7.805 -18.125 15.156 1 84.94 6 LYS B C 1
ATOM 1618 O O . LYS B 1 6 ? 8.742 -18.734 14.633 1 84.94 6 LYS B O 1
ATOM 1623 N N . LEU B 1 7 ? 6.629 -18.375 14.797 1 88.06 7 LEU B N 1
ATOM 1624 C CA . LEU B 1 7 ? 6.254 -19.375 13.812 1 88.06 7 LEU B CA 1
ATOM 1625 C C . LEU B 1 7 ? 6.816 -19.016 12.438 1 88.06 7 LEU B C 1
ATOM 1627 O O . LEU B 1 7 ? 7.223 -19.906 11.688 1 88.06 7 LEU B O 1
ATOM 1631 N N . VAL B 1 8 ? 6.902 -17.75 12.172 1 87.5 8 VAL B N 1
ATOM 1632 C CA . VAL B 1 8 ? 7.457 -17.297 10.898 1 87.5 8 VAL B CA 1
ATOM 1633 C C . VAL B 1 8 ? 8.969 -17.516 10.898 1 87.5 8 VAL B C 1
ATOM 1635 O O . VAL B 1 8 ? 9.531 -18.016 9.922 1 87.5 8 VAL B O 1
ATOM 1638 N N . GLU B 1 9 ? 9.594 -17.203 12.023 1 85.31 9 GLU B N 1
ATOM 1639 C CA . GLU B 1 9 ? 11.039 -17.375 12.156 1 85.31 9 GLU B CA 1
ATOM 1640 C C . GLU B 1 9 ? 11.43 -18.844 12.031 1 85.31 9 GLU B C 1
ATOM 1642 O O . GLU B 1 9 ? 12.484 -19.156 11.484 1 85.31 9 GLU B O 1
ATOM 1647 N N . GLU B 1 10 ? 10.562 -19.656 12.453 1 89.88 10 GLU B N 1
ATOM 1648 C CA . GLU B 1 10 ? 10.797 -21.094 12.383 1 89.88 10 GLU B CA 1
ATOM 1649 C C . GLU B 1 10 ? 10.453 -21.641 11 1 89.88 10 GLU B C 1
ATOM 1651 O O . GLU B 1 10 ? 10.68 -22.828 10.727 1 89.88 10 GLU B O 1
ATOM 1656 N N . GLY B 1 11 ? 9.914 -20.844 10.188 1 85.06 11 GLY B N 1
ATOM 1657 C CA . GLY B 1 11 ? 9.594 -21.234 8.828 1 85.06 11 GLY B CA 1
ATOM 1658 C C . GLY B 1 11 ? 8.305 -22.031 8.727 1 85.06 11 GLY B C 1
ATOM 1659 O O . GLY B 1 11 ? 8.023 -22.641 7.691 1 85.06 11 GLY B O 1
ATOM 1660 N N . LYS B 1 12 ? 7.551 -21.953 9.805 1 85.31 12 LYS B N 1
ATOM 1661 C CA . LYS B 1 12 ? 6.328 -22.75 9.844 1 85.31 12 LYS B CA 1
ATOM 1662 C C . LYS B 1 12 ? 5.195 -22.047 9.094 1 85.31 12 LYS B C 1
ATOM 1664 O O . LYS B 1 12 ? 4.352 -22.719 8.484 1 85.31 12 LYS B O 1
ATOM 1669 N N . ILE B 1 13 ? 5.172 -20.734 9.164 1 86.25 13 ILE B N 1
ATOM 1670 C CA . ILE B 1 13 ? 4.152 -19.984 8.43 1 86.25 13 ILE B CA 1
ATOM 1671 C C . ILE B 1 13 ? 4.762 -18.719 7.828 1 86.25 13 ILE B C 1
ATOM 1673 O O . ILE B 1 13 ? 5.914 -18.391 8.109 1 86.25 13 ILE B O 1
ATOM 1677 N N . LYS B 1 14 ? 3.984 -18.062 6.957 1 91.25 14 LYS B N 1
ATOM 1678 C CA . LYS B 1 14 ? 4.395 -16.828 6.305 1 91.25 14 LYS B CA 1
ATOM 1679 C C . LYS B 1 14 ? 3.57 -15.641 6.801 1 91.25 14 LYS B C 1
ATOM 1681 O O . LYS B 1 14 ? 2.443 -15.82 7.27 1 91.25 14 LYS B O 1
ATOM 1686 N N . TYR B 1 15 ? 4.223 -14.5 6.762 1 93.56 15 TYR B N 1
ATOM 1687 C CA . TYR B 1 15 ? 3.422 -13.289 6.941 1 93.56 15 TYR B CA 1
ATOM 1688 C C . TYR B 1 15 ? 2.479 -13.086 5.762 1 93.56 15 TYR B C 1
ATOM 1690 O O . TYR B 1 15 ? 2.875 -13.25 4.605 1 93.56 15 TYR B O 1
ATOM 1698 N N . VAL B 1 16 ? 1.248 -12.812 6.141 1 94.88 16 VAL B N 1
ATOM 1699 C CA . VAL B 1 16 ? 0.224 -12.602 5.125 1 94.88 16 VAL B CA 1
ATOM 1700 C C . VAL B 1 16 ? -0.485 -11.273 5.379 1 94.88 16 VAL B C 1
ATOM 1702 O O . VAL B 1 16 ? -0.796 -10.938 6.523 1 94.88 16 VAL B O 1
ATOM 1705 N N . GLY B 1 17 ? -0.638 -10.516 4.285 1 96.75 17 GLY B N 1
ATOM 1706 C CA . GLY B 1 17 ? -1.449 -9.312 4.352 1 96.75 17 GLY B CA 1
ATOM 1707 C C . GLY B 1 17 ? -2.531 -9.266 3.289 1 96.75 17 GLY B C 1
ATOM 1708 O O . GLY B 1 17 ? -2.57 -10.109 2.395 1 96.75 17 GLY B O 1
ATOM 1709 N N . LEU B 1 18 ? -3.445 -8.328 3.428 1 96.81 18 LEU B N 1
ATOM 1710 C CA . LEU B 1 18 ? -4.469 -8.008 2.439 1 96.81 18 LEU B CA 1
ATOM 1711 C C . LEU B 1 18 ? -4.613 -6.5 2.271 1 96.81 18 LEU B C 1
ATOM 1713 O O . LEU B 1 18 ? -4.203 -5.73 3.146 1 96.81 18 LEU B O 1
ATOM 1717 N N . SER B 1 19 ? -5.094 -6.156 1.143 1 96.25 19 SER B N 1
ATOM 1718 C CA . SER B 1 19 ? -5.348 -4.738 0.905 1 96.25 19 SER B CA 1
ATOM 1719 C C . SER B 1 19 ? -6.809 -4.492 0.541 1 96.25 19 SER B C 1
ATOM 1721 O O . SER B 1 19 ? -7.426 -5.297 -0.16 1 96.25 19 SER B O 1
ATOM 1723 N N . GLU B 1 20 ? -7.273 -3.432 1.103 1 94.38 20 GLU B N 1
ATOM 1724 C CA . GLU B 1 20 ? -8.609 -2.963 0.748 1 94.38 20 GLU B CA 1
ATOM 1725 C C . GLU B 1 20 ? -9.633 -4.09 0.846 1 94.38 20 GLU B C 1
ATOM 1727 O O . GLU B 1 20 ? -10.414 -4.312 -0.084 1 94.38 20 GLU B O 1
ATOM 1732 N N . ALA B 1 21 ? -9.719 -4.758 1.966 1 95.12 21 ALA B N 1
ATOM 1733 C CA . ALA B 1 21 ? -10.617 -5.883 2.197 1 95.12 21 ALA B CA 1
ATOM 1734 C C . ALA B 1 21 ? -11.734 -5.508 3.17 1 95.12 21 ALA B C 1
ATOM 1736 O O . ALA B 1 21 ? -11.516 -4.734 4.105 1 95.12 21 ALA B O 1
ATOM 1737 N N . SER B 1 22 ? -12.875 -6.105 2.959 1 95.06 22 SER B N 1
ATOM 1738 C CA . SER B 1 22 ? -13.992 -5.871 3.869 1 95.06 22 SER B CA 1
ATOM 1739 C C . SER B 1 22 ? -13.773 -6.574 5.207 1 95.06 22 SER B C 1
ATOM 1741 O O . SER B 1 22 ? -12.93 -7.465 5.312 1 95.06 22 SER B O 1
ATOM 1743 N N . ALA B 1 23 ? -14.578 -6.129 6.191 1 95.44 23 ALA B N 1
ATOM 1744 C CA . ALA B 1 23 ? -14.508 -6.758 7.508 1 95.44 23 ALA B CA 1
ATOM 1745 C C . ALA B 1 23 ? -14.789 -8.258 7.418 1 95.44 23 ALA B C 1
ATOM 1747 O O . ALA B 1 23 ? -14.109 -9.062 8.055 1 95.44 23 ALA B O 1
ATOM 1748 N N . SER B 1 24 ? -15.75 -8.617 6.605 1 94.31 24 SER B N 1
ATOM 1749 C CA . SER B 1 24 ? -16.094 -10.023 6.441 1 94.31 24 SER B CA 1
ATOM 1750 C C . SER B 1 24 ? -14.961 -10.805 5.797 1 94.31 24 SER B C 1
ATOM 1752 O O . SER B 1 24 ? -14.641 -11.914 6.227 1 94.31 24 SER B O 1
ATOM 1754 N N . THR B 1 25 ? -14.352 -10.234 4.793 1 94.44 25 THR B N 1
ATOM 1755 C CA . THR B 1 25 ? -13.219 -10.867 4.125 1 94.44 25 THR B CA 1
ATOM 1756 C C . THR B 1 25 ? -12.055 -11.055 5.094 1 94.44 25 THR B C 1
ATOM 1758 O O . THR B 1 25 ? -11.445 -12.125 5.137 1 94.44 25 THR B O 1
ATOM 1761 N N . ILE B 1 26 ? -11.805 -10.062 5.902 1 96.44 26 ILE B N 1
ATOM 1762 C CA . ILE B 1 26 ? -10.703 -10.086 6.859 1 96.44 26 ILE B CA 1
ATOM 1763 C C . ILE B 1 26 ? -10.945 -11.195 7.883 1 96.44 26 ILE B C 1
ATOM 1765 O O . ILE B 1 26 ? -10.047 -12 8.164 1 96.44 26 ILE B O 1
ATOM 1769 N N . ARG B 1 27 ? -12.109 -11.266 8.383 1 95.88 27 ARG B N 1
ATOM 1770 C CA . ARG B 1 27 ? -12.422 -12.281 9.383 1 95.88 27 ARG B CA 1
ATOM 1771 C C . ARG B 1 27 ? -12.281 -13.68 8.797 1 95.88 27 ARG B C 1
ATOM 1773 O O . ARG B 1 27 ? -11.719 -14.57 9.438 1 95.88 27 ARG B O 1
ATOM 1780 N N . ARG B 1 28 ? -12.758 -13.883 7.641 1 92.94 28 ARG B N 1
ATOM 1781 C CA . ARG B 1 28 ? -12.672 -15.188 6.996 1 92.94 28 ARG B CA 1
ATOM 1782 C C . ARG B 1 28 ? -11.219 -15.578 6.73 1 92.94 28 ARG B C 1
ATOM 1784 O O . ARG B 1 28 ? -10.812 -16.703 6.996 1 92.94 28 ARG B O 1
ATOM 1791 N N . ALA B 1 29 ? -10.516 -14.664 6.188 1 94 29 ALA B N 1
ATOM 1792 C CA . ALA B 1 29 ? -9.102 -14.93 5.902 1 94 29 ALA B CA 1
ATOM 1793 C C . ALA B 1 29 ? -8.344 -15.266 7.184 1 94 29 ALA B C 1
ATOM 1795 O O . ALA B 1 29 ? -7.574 -16.234 7.219 1 94 29 ALA B O 1
ATOM 1796 N N . HIS B 1 30 ? -8.602 -14.508 8.203 1 95.06 30 HIS B N 1
ATOM 1797 C CA . HIS B 1 30 ? -7.887 -14.656 9.469 1 95.06 30 HIS B CA 1
ATOM 1798 C C . HIS B 1 30 ? -8.227 -15.984 10.133 1 95.06 30 HIS B C 1
ATOM 1800 O O . HIS B 1 30 ? -7.395 -16.562 10.844 1 95.06 30 HIS B O 1
ATOM 1806 N N . ALA B 1 31 ? -9.383 -16.438 9.906 1 92.69 31 ALA B N 1
ATOM 1807 C CA . ALA B 1 31 ? -9.812 -17.719 10.469 1 92.69 31 ALA B CA 1
ATOM 1808 C C . ALA B 1 31 ? -9.031 -18.875 9.859 1 92.69 31 ALA B C 1
ATOM 1810 O O . ALA B 1 31 ? -8.82 -19.906 10.508 1 92.69 31 ALA B O 1
ATOM 1811 N N . VAL B 1 32 ? -8.625 -18.75 8.641 1 91.31 32 VAL B N 1
ATOM 1812 C CA . VAL B 1 32 ? -7.883 -19.797 7.949 1 91.31 32 VAL B CA 1
ATOM 1813 C C . VAL B 1 32 ? -6.395 -19.672 8.258 1 91.31 32 VAL B C 1
ATOM 1815 O O . VAL B 1 32 ? -5.707 -20.672 8.477 1 91.31 32 VAL B O 1
ATOM 1818 N N . HIS B 1 33 ? -5.93 -18.453 8.203 1 93 33 HIS B N 1
ATOM 1819 C CA . HIS B 1 33 ? -4.543 -18.109 8.492 1 93 33 HIS B CA 1
ATOM 1820 C C . HIS B 1 33 ? -4.445 -16.719 9.117 1 93 33 HIS B C 1
ATOM 1822 O O . HIS B 1 33 ? -5.043 -15.766 8.617 1 93 33 HIS B O 1
ATOM 1828 N N . PRO B 1 34 ? -3.664 -16.641 10.195 1 94.94 34 PRO B N 1
ATOM 1829 C CA . PRO B 1 34 ? -3.531 -15.312 10.797 1 94.94 34 PRO B CA 1
ATOM 1830 C C . PRO B 1 34 ? -3.049 -14.258 9.812 1 94.94 34 PRO B C 1
ATOM 1832 O O . PRO B 1 34 ? -2.053 -14.469 9.109 1 94.94 34 PRO B O 1
ATOM 1835 N N . ILE B 1 35 ? -3.748 -13.125 9.789 1 95.94 35 ILE B N 1
ATOM 1836 C CA . ILE B 1 35 ? -3.377 -12 8.945 1 95.94 35 ILE B CA 1
ATOM 1837 C C . ILE B 1 35 ? -2.457 -11.055 9.711 1 95.94 35 ILE B C 1
ATOM 1839 O O . ILE B 1 35 ? -2.764 -10.664 10.844 1 95.94 35 ILE B O 1
ATOM 1843 N N . THR B 1 36 ? -1.392 -10.703 9.008 1 95.38 36 THR B N 1
ATOM 1844 C CA . THR B 1 36 ? -0.38 -9.867 9.648 1 95.38 36 THR B CA 1
ATOM 1845 C C . THR B 1 36 ? -0.763 -8.391 9.555 1 95.38 36 THR B C 1
ATOM 1847 O O . THR B 1 36 ? -0.641 -7.648 10.531 1 95.38 36 THR B O 1
ATOM 1850 N N . ALA B 1 37 ? -1.228 -7.984 8.438 1 96.81 37 ALA B N 1
ATOM 1851 C CA . ALA B 1 37 ? -1.485 -6.562 8.219 1 96.81 37 ALA B CA 1
ATOM 1852 C C . ALA B 1 37 ? -2.588 -6.363 7.18 1 96.81 37 ALA B C 1
ATOM 1854 O O . ALA B 1 37 ? -2.734 -7.168 6.254 1 96.81 37 ALA B O 1
ATOM 1855 N N . ILE B 1 38 ? -3.291 -5.336 7.355 1 98.12 38 ILE B N 1
ATOM 1856 C CA . ILE B 1 38 ? -4.242 -4.848 6.363 1 98.12 38 ILE B CA 1
ATOM 1857 C C . ILE B 1 38 ? -3.797 -3.477 5.859 1 98.12 38 ILE B C 1
ATOM 1859 O O . ILE B 1 38 ? -3.541 -2.568 6.652 1 98.12 38 ILE B O 1
ATOM 1863 N N . GLN B 1 39 ? -3.619 -3.422 4.574 1 98.12 39 GLN B N 1
ATOM 1864 C CA . GLN B 1 39 ? -3.35 -2.131 3.945 1 98.12 39 GLN B CA 1
ATOM 1865 C C . GLN B 1 39 ? -4.641 -1.468 3.477 1 98.12 39 GLN B C 1
ATOM 1867 O O . GLN B 1 39 ? -5.465 -2.1 2.811 1 98.12 39 GLN B O 1
ATOM 1872 N N . LEU B 1 40 ? -4.859 -0.176 3.842 1 97.56 40 LEU B N 1
ATOM 1873 C CA . LEU B 1 40 ? -6.039 0.597 3.473 1 97.56 40 LEU B CA 1
ATOM 1874 C C . LEU B 1 40 ? -5.715 2.086 3.41 1 97.56 40 LEU B C 1
ATOM 1876 O O . LEU B 1 40 ? -4.688 2.523 3.926 1 97.56 40 LEU B O 1
ATOM 1880 N N . GLU B 1 41 ? -6.559 2.824 2.736 1 96.94 41 GLU B N 1
ATOM 1881 C CA . GLU B 1 41 ? -6.379 4.273 2.723 1 96.94 41 GLU B CA 1
ATOM 1882 C C . GLU B 1 41 ? -6.91 4.906 4.004 1 96.94 41 GLU B C 1
ATOM 1884 O O . GLU B 1 41 ? -8.039 4.637 4.418 1 96.94 41 GLU B O 1
ATOM 1889 N N . TRP B 1 42 ? -6.094 5.703 4.668 1 97.88 42 TRP B N 1
ATOM 1890 C CA . TRP B 1 42 ? -6.52 6.379 5.891 1 97.88 42 TRP B CA 1
ATOM 1891 C C . TRP B 1 42 ? -5.836 7.734 6.023 1 97.88 42 TRP B C 1
ATOM 1893 O O . TRP B 1 42 ? -4.605 7.82 6.039 1 97.88 42 TRP B O 1
ATOM 1903 N N . SER B 1 43 ? -6.613 8.773 6.059 1 98.06 43 SER B N 1
ATOM 1904 C CA . SER B 1 43 ? -6.203 10.164 6.203 1 98.06 43 SER B CA 1
ATOM 1905 C C . SER B 1 43 ? -7.309 11.008 6.828 1 98.06 43 SER B C 1
ATOM 1907 O O . SER B 1 43 ? -8.398 10.5 7.105 1 98.06 43 SER B O 1
ATOM 1909 N N . LEU B 1 44 ? -7.008 12.297 7.004 1 97.56 44 LEU B N 1
ATOM 1910 C CA . LEU B 1 44 ? -7.98 13.211 7.598 1 97.56 44 LEU B CA 1
ATOM 1911 C C . LEU B 1 44 ? -9.281 13.211 6.801 1 97.56 44 LEU B C 1
ATOM 1913 O O . LEU B 1 44 ? -10.367 13.359 7.371 1 97.56 44 LEU B O 1
ATOM 1917 N N . TRP B 1 45 ? -9.18 12.977 5.488 1 97 45 TRP B N 1
ATOM 1918 C CA . TRP B 1 45 ? -10.414 13.125 4.734 1 97 45 TRP B CA 1
ATOM 1919 C C . TRP B 1 45 ? -10.898 11.781 4.207 1 97 45 TRP B C 1
ATOM 1921 O O . TRP B 1 45 ? -11.852 11.719 3.422 1 97 45 TRP B O 1
ATOM 1931 N N . SER B 1 46 ? -10.219 10.703 4.465 1 96.69 46 SER B N 1
ATOM 1932 C CA . SER B 1 46 ? -10.656 9.344 4.176 1 96.69 46 SER B CA 1
ATOM 1933 C C . SER B 1 46 ? -10.719 8.5 5.445 1 96.69 46 SER B C 1
ATOM 1935 O O . SER B 1 46 ? -9.727 7.906 5.855 1 96.69 46 SER B O 1
ATOM 1937 N N . ARG B 1 47 ? -11.969 8.414 6.031 1 96.25 47 ARG B N 1
ATOM 1938 C CA . ARG B 1 47 ? -12.094 7.855 7.375 1 96.25 47 ARG B CA 1
ATOM 1939 C C . ARG B 1 47 ? -13.18 6.793 7.426 1 96.25 47 ARG B C 1
ATOM 1941 O O . ARG B 1 47 ? -13.578 6.348 8.508 1 96.25 47 ARG B O 1
ATOM 1948 N N . ASP B 1 48 ? -13.641 6.355 6.242 1 94.62 48 ASP B N 1
ATOM 1949 C CA . ASP B 1 48 ? -14.703 5.355 6.152 1 94.62 48 ASP B CA 1
ATOM 1950 C C . ASP B 1 48 ? -14.273 4.043 6.801 1 94.62 48 ASP B C 1
ATOM 1952 O O . ASP B 1 48 ? -15.102 3.326 7.367 1 94.62 48 ASP B O 1
ATOM 1956 N N . VAL B 1 49 ? -13.039 3.727 6.824 1 96.56 49 VAL B N 1
ATOM 1957 C CA . VAL B 1 49 ? -12.508 2.467 7.332 1 96.56 49 VAL B CA 1
ATOM 1958 C C . VAL B 1 49 ? -12.648 2.418 8.852 1 96.56 49 VAL B C 1
ATOM 1960 O O . VAL B 1 49 ? -12.547 1.348 9.453 1 96.56 49 VAL B O 1
ATOM 1963 N N . GLU B 1 50 ? -12.891 3.514 9.484 1 97.19 50 GLU B N 1
ATOM 1964 C CA . GLU B 1 50 ? -13 3.59 10.938 1 97.19 50 GLU B CA 1
ATOM 1965 C C . GLU B 1 50 ? -14.258 2.881 11.438 1 97.19 50 GLU B C 1
ATOM 1967 O O . GLU B 1 50 ? -14.336 2.498 12.609 1 97.19 50 GLU B O 1
ATOM 1972 N N . GLN B 1 51 ? -15.188 2.695 10.57 1 95.81 51 GLN B N 1
ATOM 1973 C CA . GLN B 1 51 ? -16.484 2.178 10.992 1 95.81 51 GLN B CA 1
ATOM 1974 C C . GLN B 1 51 ? -16.406 0.677 11.266 1 95.81 51 GLN B C 1
ATOM 1976 O O . GLN B 1 51 ? -16.844 0.209 12.32 1 95.81 51 GLN B O 1
ATOM 1981 N N . GLN B 1 52 ? -15.82 -0.097 10.305 1 96.56 52 GLN B N 1
ATOM 1982 C CA . GLN B 1 52 ? -15.883 -1.547 10.453 1 96.56 52 GLN B CA 1
ATOM 1983 C C . GLN B 1 52 ? -14.5 -2.174 10.32 1 96.56 52 GLN B C 1
ATOM 1985 O O . GLN B 1 52 ? -14.172 -3.125 11.031 1 96.56 52 GLN B O 1
ATOM 1990 N N . ILE B 1 53 ? -13.648 -1.657 9.492 1 97.69 53 ILE B N 1
ATOM 1991 C CA . ILE B 1 53 ? -12.398 -2.326 9.156 1 97.69 53 ILE B CA 1
ATOM 1992 C C . ILE B 1 53 ? -11.414 -2.189 10.312 1 97.69 53 ILE B C 1
ATOM 1994 O O . ILE B 1 53 ? -10.852 -3.184 10.773 1 97.69 53 ILE B O 1
ATOM 1998 N N . ILE B 1 54 ? -11.266 -0.956 10.812 1 98.44 54 ILE B N 1
ATOM 1999 C CA . ILE B 1 54 ? -10.305 -0.697 11.883 1 98.44 54 ILE B CA 1
ATOM 2000 C C . ILE B 1 54 ? -10.703 -1.479 13.133 1 98.44 54 ILE B C 1
ATOM 2002 O O . ILE B 1 54 ? -9.883 -2.197 13.711 1 98.44 54 ILE B O 1
ATOM 2006 N N . PRO B 1 55 ? -11.969 -1.41 13.578 1 98.44 55 PRO B N 1
ATOM 2007 C CA . PRO B 1 55 ? -12.344 -2.203 14.75 1 98.44 55 PRO B CA 1
ATOM 2008 C C . PRO B 1 55 ? -12.102 -3.699 14.555 1 98.44 55 PRO B C 1
ATOM 2010 O O . PRO B 1 55 ? -11.672 -4.387 15.484 1 98.44 55 PRO B O 1
ATOM 2013 N N . THR B 1 56 ? -12.359 -4.246 13.367 1 98 56 THR B N 1
ATOM 2014 C CA . THR B 1 56 ? -12.125 -5.656 13.07 1 98 56 THR B CA 1
ATOM 2015 C C . THR B 1 56 ? -10.648 -6 13.188 1 98 56 THR B C 1
ATOM 2017 O O . THR B 1 56 ? -10.281 -7 13.805 1 98 56 THR B O 1
ATOM 2020 N N . CYS B 1 57 ? -9.75 -5.195 12.633 1 98.25 57 CYS B N 1
ATOM 2021 C CA . CYS B 1 57 ? -8.312 -5.418 12.711 1 98.25 57 CYS B CA 1
ATOM 2022 C C . CYS B 1 57 ? -7.84 -5.438 14.156 1 98.25 57 CYS B C 1
ATOM 2024 O O . CYS B 1 57 ? -7.078 -6.32 14.555 1 98.25 57 CYS B O 1
ATOM 2026 N N . ARG B 1 58 ? -8.32 -4.52 14.953 1 98.12 58 ARG B N 1
ATOM 2027 C CA . ARG B 1 58 ? -7.895 -4.41 16.344 1 98.12 58 ARG B CA 1
ATOM 2028 C C . ARG B 1 58 ? -8.391 -5.598 17.156 1 98.12 58 ARG B C 1
ATOM 2030 O O . ARG B 1 58 ? -7.66 -6.129 18 1 98.12 58 ARG B O 1
ATOM 2037 N N . GLU B 1 59 ? -9.609 -5.996 16.875 1 98.06 59 GLU B N 1
ATOM 2038 C CA . GLU B 1 59 ? -10.156 -7.18 17.531 1 98.06 59 GLU B CA 1
ATOM 2039 C C . GLU B 1 59 ? -9.281 -8.406 17.266 1 98.06 59 GLU B C 1
ATOM 2041 O O . GLU B 1 59 ? -9.078 -9.227 18.156 1 98.06 59 GLU B O 1
ATOM 2046 N N . LEU B 1 60 ? -8.734 -8.516 16.125 1 97.25 60 LEU B N 1
ATOM 2047 C CA . LEU B 1 60 ? -8.039 -9.727 15.695 1 97.25 60 LEU B CA 1
ATOM 2048 C C . LEU B 1 60 ? -6.531 -9.578 15.875 1 97.25 60 LEU B C 1
ATOM 2050 O O . LEU B 1 60 ? -5.777 -10.516 15.602 1 97.25 60 LEU B O 1
ATOM 2054 N N . GLY B 1 61 ? -6.078 -8.398 16.344 1 96.19 61 GLY B N 1
ATOM 2055 C CA . GLY B 1 61 ? -4.656 -8.172 16.547 1 96.19 61 GLY B CA 1
ATOM 2056 C C . GLY B 1 61 ? -3.881 -7.973 15.266 1 96.19 61 GLY B C 1
ATOM 2057 O O . GLY B 1 61 ? -2.723 -8.375 15.164 1 96.19 61 GLY B O 1
ATOM 2058 N N . ILE B 1 62 ? -4.516 -7.406 14.242 1 96.94 62 ILE B N 1
ATOM 2059 C CA . ILE B 1 62 ? -3.928 -7.211 12.922 1 96.94 62 ILE B CA 1
ATOM 2060 C C . ILE B 1 62 ? -3.34 -5.805 12.82 1 96.94 62 ILE B C 1
ATOM 2062 O O . ILE B 1 62 ? -3.975 -4.828 13.227 1 96.94 62 ILE B O 1
ATOM 2066 N N . GLY B 1 63 ? -2.086 -5.684 12.289 1 96.38 63 GLY B N 1
ATOM 2067 C CA . GLY B 1 63 ? -1.491 -4.379 12.031 1 96.38 63 GLY B CA 1
ATOM 2068 C C . GLY B 1 63 ? -2.158 -3.635 10.891 1 96.38 63 GLY B C 1
ATOM 2069 O O . GLY B 1 63 ? -2.721 -4.254 9.984 1 96.38 63 GLY B O 1
ATOM 2070 N N . ILE B 1 64 ? -2.057 -2.311 10.945 1 98.25 64 ILE B N 1
ATOM 2071 C CA . ILE B 1 64 ? -2.699 -1.464 9.945 1 98.25 64 ILE B C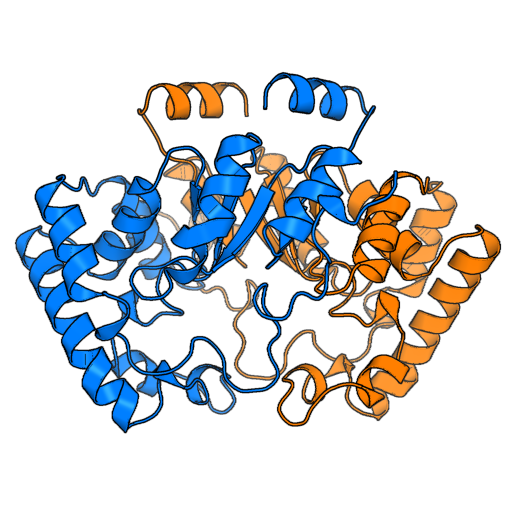A 1
ATOM 2072 C C . ILE B 1 64 ? -1.641 -0.651 9.203 1 98.25 64 ILE B C 1
ATOM 2074 O O . ILE B 1 64 ? -0.842 0.054 9.828 1 98.25 64 ILE B O 1
ATOM 2078 N N . VAL B 1 65 ? -1.606 -0.816 7.895 1 98.12 65 VAL B N 1
ATOM 2079 C CA . VAL B 1 65 ? -0.751 -0.019 7.023 1 98.12 65 VAL B CA 1
ATOM 2080 C C . VAL B 1 65 ? -1.595 1.009 6.27 1 98.12 65 VAL B C 1
ATOM 2082 O O . VAL B 1 65 ? -2.436 0.646 5.445 1 98.12 65 VAL B O 1
ATOM 2085 N N . ALA B 1 66 ? -1.363 2.26 6.609 1 98.44 66 ALA B N 1
ATOM 2086 C CA . ALA B 1 66 ? -2.184 3.332 6.055 1 98.44 66 ALA B CA 1
ATOM 2087 C C . ALA B 1 66 ? -1.494 3.986 4.859 1 98.44 66 ALA B C 1
ATOM 2089 O O . ALA B 1 66 ? -0.503 4.703 5.023 1 98.44 66 ALA B O 1
ATOM 2090 N N . TYR B 1 67 ? -2.062 3.736 3.684 1 97.31 67 TYR B N 1
ATOM 2091 C CA . TYR B 1 67 ? -1.515 4.422 2.518 1 97.31 67 TYR B CA 1
ATOM 2092 C C . TYR B 1 67 ? -2.252 5.727 2.258 1 97.31 67 TYR B C 1
ATOM 2094 O O . TYR B 1 67 ? -3.342 5.949 2.791 1 97.31 67 TYR B O 1
ATOM 2102 N N . SER B 1 68 ? -1.587 6.676 1.532 1 96.81 68 SER B N 1
ATOM 2103 C CA . SER B 1 68 ? -2.059 8.016 1.21 1 96.81 68 SER B CA 1
ATOM 2104 C C . SER B 1 68 ? -2.463 8.781 2.469 1 96.81 68 SER B C 1
ATOM 2106 O O . SER B 1 68 ? -3.525 9.398 2.512 1 96.81 68 SER B O 1
ATOM 2108 N N . PRO B 1 69 ? -1.603 8.75 3.396 1 98.31 69 PRO B N 1
ATOM 2109 C CA . PRO B 1 69 ? -1.966 9.406 4.652 1 98.31 69 PRO B CA 1
ATOM 2110 C C . PRO B 1 69 ? -2.023 10.93 4.527 1 98.31 69 PRO B C 1
ATOM 2112 O O . PRO B 1 69 ? -2.537 11.609 5.422 1 98.31 69 PRO B O 1
ATOM 2115 N N . LEU B 1 70 ? -1.538 11.461 3.494 1 97.75 70 LEU B N 1
ATOM 2116 C CA . LEU B 1 70 ? -1.528 12.906 3.271 1 97.75 70 LEU B CA 1
ATOM 2117 C C . LEU B 1 70 ? -2.553 13.297 2.213 1 97.75 70 LEU B C 1
ATOM 2119 O O . LEU B 1 70 ? -2.461 14.383 1.628 1 97.75 70 LEU B O 1
ATOM 2123 N N . GLY B 1 71 ? -3.486 12.414 1.949 1 96.5 71 GLY B N 1
ATOM 2124 C CA . GLY B 1 71 ? -4.531 12.719 0.985 1 96.5 71 GLY B CA 1
ATOM 2125 C C . GLY B 1 71 ? -4.008 12.898 -0.427 1 96.5 71 GLY B C 1
ATOM 2126 O O . GLY B 1 71 ? -4.352 13.867 -1.104 1 96.5 71 GLY B O 1
ATOM 2127 N N . ARG B 1 72 ? -3.049 12.047 -0.751 1 94.5 72 ARG B N 1
ATOM 2128 C CA . ARG B 1 72 ? -2.438 12.062 -2.076 1 94.5 72 ARG B CA 1
ATOM 2129 C C . ARG B 1 72 ? -1.779 13.406 -2.359 1 94.5 72 ARG B C 1
ATOM 2131 O O . ARG B 1 72 ? -1.899 13.945 -3.465 1 94.5 72 ARG B O 1
ATOM 2138 N N . GLY B 1 73 ? -1.229 13.969 -1.39 1 94.56 73 GLY B N 1
ATOM 2139 C CA . GLY B 1 73 ? -0.452 15.188 -1.529 1 94.56 73 GLY B CA 1
ATOM 2140 C C . GLY B 1 73 ? -1.222 16.438 -1.137 1 94.56 73 GLY B C 1
ATOM 2141 O O . GLY B 1 73 ? -0.63 17.5 -0.921 1 94.56 73 GLY B O 1
ATOM 2142 N N . PHE B 1 74 ? -2.51 16.312 -0.991 1 97.06 74 PHE B N 1
ATOM 2143 C CA . PHE B 1 74 ? -3.365 17.469 -0.754 1 97.06 74 PHE B CA 1
ATOM 2144 C C . PHE B 1 74 ? -3.014 18.141 0.568 1 97.06 74 PHE B C 1
ATOM 2146 O O . PHE B 1 74 ? -2.939 19.359 0.646 1 97.06 74 PHE B O 1
ATOM 2153 N N . PHE B 1 75 ? -2.738 17.406 1.613 1 97.56 75 PHE B N 1
ATOM 2154 C CA . PHE B 1 75 ? -2.498 17.969 2.932 1 97.56 75 PHE B CA 1
ATOM 2155 C C . PHE B 1 75 ? -1.052 18.438 3.064 1 97.56 75 PHE B C 1
ATOM 2157 O O . PHE B 1 75 ? -0.683 19.062 4.062 1 97.56 75 PHE B O 1
ATOM 2164 N N . SER B 1 76 ? -0.246 18.125 2.072 1 95.38 76 SER B N 1
ATOM 2165 C CA . SER B 1 76 ? 1.116 18.656 2.047 1 95.38 76 SER B CA 1
ATOM 2166 C C . SER B 1 76 ? 1.17 20.031 1.392 1 95.38 76 SER B C 1
ATOM 2168 O O . SER B 1 76 ? 1.82 20.938 1.905 1 95.38 76 SER B O 1
ATOM 2170 N N . SER B 1 77 ? 0.386 20.172 0.275 1 94 77 SER B N 1
ATOM 2171 C CA . SER B 1 77 ? 0.611 21.375 -0.542 1 94 77 SER B CA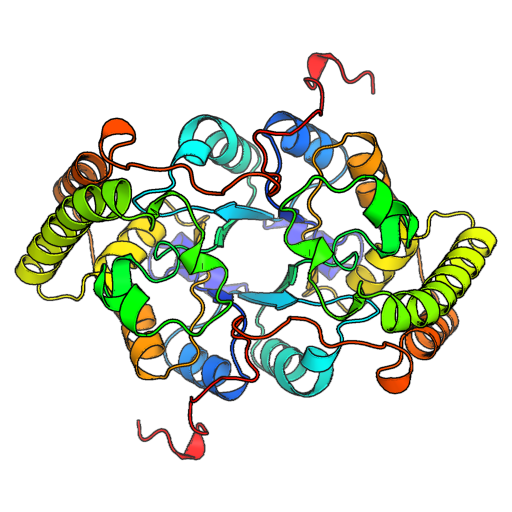 1
ATOM 2172 C C . SER B 1 77 ? -0.688 22.141 -0.773 1 94 77 SER B C 1
ATOM 2174 O O . SER B 1 77 ? -0.674 23.234 -1.317 1 94 77 SER B O 1
ATOM 2176 N N . GLY B 1 78 ? -1.762 21.562 -0.412 1 96.25 78 GLY B N 1
ATOM 2177 C CA . GLY B 1 78 ? -3.041 22.188 -0.685 1 96.25 78 GLY B CA 1
ATOM 2178 C C . GLY B 1 78 ? -3.428 22.141 -2.15 1 96.25 78 GLY B C 1
ATOM 2179 O O . GLY B 1 78 ? -2.896 21.344 -2.916 1 96.25 78 GLY B O 1
ATOM 2180 N N . PRO B 1 79 ? -4.395 23 -2.547 1 96.12 79 PRO B N 1
ATOM 2181 C CA . PRO B 1 79 ? -4.922 22.969 -3.912 1 96.12 79 PRO B CA 1
ATOM 2182 C C . PRO B 1 79 ? -3.863 23.297 -4.961 1 96.12 79 PRO B C 1
ATOM 2184 O O . PRO B 1 79 ? -3.992 22.906 -6.121 1 96.12 79 PRO B O 1
ATOM 2187 N N . LYS B 1 80 ? -2.881 23.984 -4.609 1 94.5 80 LYS B N 1
ATOM 2188 C CA . LYS B 1 80 ? -1.849 24.406 -5.555 1 94.5 80 LYS B CA 1
ATOM 2189 C C . LYS B 1 80 ? -1.099 23.188 -6.109 1 94.5 80 LYS B C 1
ATOM 2191 O O . LYS B 1 80 ? -0.407 23.297 -7.125 1 94.5 80 LYS B O 1
ATOM 2196 N N . MET B 1 81 ? -1.242 22.078 -5.438 1 92.81 81 MET B N 1
ATOM 2197 C CA . MET B 1 81 ? -0.574 20.859 -5.898 1 92.81 81 MET B CA 1
ATOM 2198 C C . MET B 1 81 ? -1.018 20.5 -7.312 1 92.81 81 MET B C 1
ATOM 2200 O O . MET B 1 81 ? -0.24 19.938 -8.086 1 92.81 81 MET B O 1
ATOM 2204 N N . LEU B 1 82 ? -2.184 20.844 -7.695 1 94.06 82 LEU B N 1
ATOM 2205 C CA . LEU B 1 82 ? -2.748 20.469 -8.984 1 94.06 82 LEU B CA 1
ATOM 2206 C C . LEU B 1 82 ? -2.033 21.172 -10.125 1 94.06 82 LEU B C 1
ATOM 2208 O O . LEU B 1 82 ? -1.954 20.641 -11.242 1 94.06 82 LEU B O 1
ATOM 2212 N N . GLU B 1 83 ? -1.506 22.328 -9.789 1 92.88 83 GLU B N 1
ATOM 2213 C CA . GLU B 1 83 ? -0.792 23.109 -10.797 1 92.88 83 GLU B CA 1
ATOM 2214 C C . GLU B 1 83 ? 0.515 22.422 -11.195 1 92.88 83 GLU B C 1
ATOM 2216 O O . GLU B 1 83 ? 1.043 22.672 -12.281 1 92.88 83 GLU B O 1
ATOM 2221 N N . LY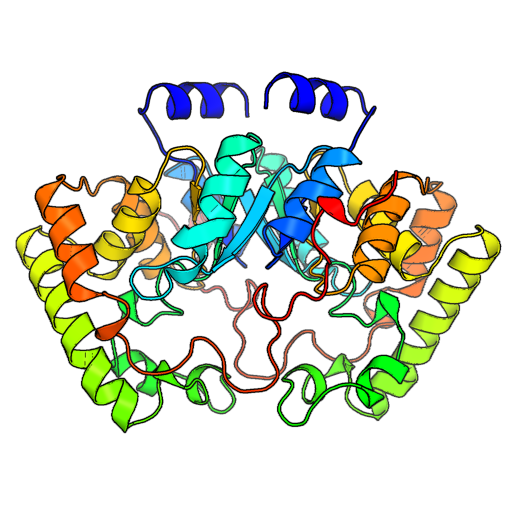S B 1 84 ? 0.99 21.562 -10.391 1 88.44 84 LYS B N 1
ATOM 2222 C CA . LYS B 1 84 ? 2.295 20.953 -10.617 1 88.44 84 LYS B CA 1
ATOM 2223 C C . LYS B 1 84 ? 2.15 19.562 -11.211 1 88.44 84 LYS B C 1
ATOM 2225 O O . LYS B 1 84 ? 3.145 18.922 -11.578 1 88.44 84 LYS B O 1
ATOM 2230 N N . LEU B 1 85 ? 0.991 19.078 -11.289 1 89.12 85 LEU B N 1
ATOM 2231 C CA . LEU B 1 85 ? 0.771 17.719 -11.805 1 89.12 85 LEU B CA 1
ATOM 2232 C C . LEU B 1 85 ? 0.899 17.688 -13.32 1 89.12 85 LEU B C 1
ATOM 2234 O O . LEU B 1 85 ? 0.412 18.594 -14.008 1 89.12 85 LEU B O 1
ATOM 2238 N N . GLU B 1 86 ? 1.616 16.75 -13.758 1 86.19 86 GLU B N 1
ATOM 2239 C CA . GLU B 1 86 ? 1.761 16.547 -15.195 1 86.19 86 GLU B CA 1
ATOM 2240 C C . GLU B 1 86 ? 0.454 16.078 -15.82 1 86.19 86 GLU B C 1
ATOM 2242 O O . GLU B 1 86 ? -0.431 15.578 -15.125 1 86.19 86 GLU B O 1
ATOM 2247 N N . ASP B 1 87 ? 0.534 16.172 -17.188 1 83.06 87 ASP B N 1
ATOM 2248 C CA . ASP B 1 87 ? -0.621 15.648 -17.906 1 83.06 87 ASP B CA 1
ATOM 2249 C C . ASP B 1 87 ? -0.718 14.133 -17.766 1 83.06 87 ASP B C 1
ATOM 2251 O O . ASP B 1 87 ? 0.295 13.43 -17.828 1 83.06 87 ASP B O 1
ATOM 2255 N N . GLY B 1 88 ? -1.728 13.609 -17.406 1 80.38 88 GLY B N 1
ATOM 2256 C CA . GLY B 1 88 ? -1.916 12.172 -17.281 1 80.38 88 GLY B CA 1
ATOM 2257 C C . GLY B 1 88 ? -1.898 11.703 -15.836 1 80.38 88 GLY B C 1
ATOM 2258 O O . GLY B 1 88 ? -2.199 10.539 -15.547 1 80.38 88 GLY B O 1
ATOM 2259 N N . ASP B 1 89 ? -1.399 12.617 -15.016 1 86.44 89 ASP B N 1
ATOM 2260 C CA . ASP B 1 89 ? -1.492 12.273 -13.602 1 86.44 89 ASP B CA 1
ATOM 2261 C C . ASP B 1 89 ? -2.936 11.977 -13.203 1 86.44 89 ASP B C 1
ATOM 2263 O O . ASP B 1 89 ? -3.824 12.812 -13.406 1 86.44 89 ASP B O 1
ATOM 2267 N N . PHE B 1 90 ? -3.092 10.75 -12.672 1 84.06 90 PHE B N 1
ATOM 2268 C CA . PHE B 1 90 ? -4.445 10.266 -12.43 1 84.06 90 PHE B CA 1
ATOM 2269 C C . PHE B 1 90 ? -5.156 11.141 -11.406 1 84.06 90 PHE B C 1
ATOM 2271 O O . PHE B 1 90 ? -6.391 11.195 -11.375 1 84.06 90 PHE B O 1
ATOM 2278 N N . ARG B 1 91 ? -4.441 11.859 -10.57 1 90.38 91 ARG B N 1
ATOM 2279 C CA . ARG B 1 91 ? -5.039 12.688 -9.523 1 90.38 91 ARG B CA 1
ATOM 2280 C C . ARG B 1 91 ? -5.855 13.828 -10.133 1 90.38 91 ARG B C 1
ATOM 2282 O O . ARG B 1 91 ? -6.816 14.297 -9.523 1 90.38 91 ARG B O 1
ATOM 2289 N N . LYS B 1 92 ? -5.488 14.195 -11.273 1 87.88 92 LYS B N 1
ATOM 2290 C CA . LYS B 1 92 ? -6.211 15.273 -11.953 1 87.88 92 LYS B CA 1
ATOM 2291 C C . LYS B 1 92 ? -7.652 14.867 -12.242 1 87.88 92 LYS B C 1
ATOM 2293 O O . LYS B 1 92 ? -8.508 15.727 -12.492 1 87.88 92 LYS B O 1
ATOM 2298 N N . TYR B 1 93 ? -7.891 13.578 -12.172 1 87.38 93 TYR B N 1
ATOM 2299 C CA . TYR B 1 93 ? -9.203 13.086 -12.562 1 87.38 93 TYR B CA 1
ATOM 2300 C C . TYR B 1 93 ? -9.984 12.594 -11.344 1 87.38 93 TYR B C 1
ATOM 2302 O O . TYR B 1 93 ? -11.125 12.133 -11.469 1 87.38 93 TYR B O 1
ATOM 2310 N N . MET B 1 94 ? -9.461 12.742 -10.266 1 91.94 94 MET B N 1
ATOM 2311 C CA . MET B 1 94 ? -10.117 12.273 -9.047 1 91.94 94 MET B CA 1
ATOM 2312 C C . MET B 1 94 ? -11.242 13.219 -8.633 1 91.94 94 MET B C 1
ATOM 2314 O O . MET B 1 94 ? -11.102 14.438 -8.727 1 91.94 94 MET B O 1
ATOM 2318 N N . PRO B 1 95 ? -12.328 12.656 -8.094 1 95.06 95 PRO B N 1
ATOM 2319 C CA . PRO B 1 95 ? -13.5 13.461 -7.758 1 95.06 95 PRO B CA 1
ATOM 2320 C C . PRO B 1 95 ? -13.188 14.578 -6.77 1 95.06 95 PRO B C 1
ATOM 2322 O O . PRO B 1 95 ? -13.664 15.703 -6.938 1 95.06 95 PRO B O 1
ATOM 2325 N N . ARG B 1 96 ? -12.391 14.398 -5.812 1 96.5 96 ARG B N 1
ATOM 2326 C CA . ARG B 1 96 ? -12.117 15.367 -4.754 1 96.5 96 ARG B CA 1
ATOM 2327 C C . ARG B 1 96 ? -11.336 16.562 -5.289 1 96.5 96 ARG B C 1
ATOM 2329 O O . ARG B 1 96 ? -11.266 17.609 -4.641 1 96.5 96 ARG B O 1
ATOM 2336 N N . PHE B 1 97 ? -10.758 16.375 -6.512 1 96.62 97 PHE B N 1
ATOM 2337 C CA . PHE B 1 97 ? -9.906 17.406 -7.07 1 96.62 97 PHE B CA 1
ATOM 2338 C C . PHE B 1 97 ? -10.602 18.109 -8.242 1 96.62 97 PHE B C 1
ATOM 2340 O O . PHE B 1 97 ? -10.008 18.953 -8.898 1 96.62 97 PHE B O 1
ATOM 2347 N N . GLN B 1 98 ? -11.82 17.688 -8.516 1 96 98 GLN B N 1
ATOM 2348 C CA . GLN B 1 98 ? -12.586 18.391 -9.539 1 96 98 GLN B CA 1
ATOM 2349 C C . GLN B 1 98 ? -13 19.781 -9.055 1 96 98 GLN B C 1
ATOM 2351 O O . GLN B 1 98 ? -13.148 20 -7.852 1 96 98 GLN B O 1
ATOM 2356 N N . PRO B 1 99 ? -13.242 20.734 -9.914 1 95.5 99 PRO B N 1
ATOM 2357 C CA . PRO B 1 99 ? -13.312 22.156 -9.578 1 95.5 99 PRO B CA 1
ATOM 2358 C C . PRO B 1 99 ? -14.281 22.438 -8.438 1 95.5 99 PRO B C 1
ATOM 2360 O O . PRO B 1 99 ? -13.898 23.078 -7.445 1 95.5 99 PRO B O 1
ATOM 2363 N N . GLU B 1 100 ? -15.531 22.047 -8.438 1 95.88 100 GLU B N 1
ATOM 2364 C CA . GLU B 1 100 ? -16.484 22.344 -7.379 1 95.88 100 GLU B CA 1
ATOM 2365 C C . GLU B 1 100 ? -16.078 21.703 -6.062 1 95.88 100 GLU B C 1
ATOM 2367 O O . GLU B 1 100 ? -16.125 22.328 -5.008 1 95.88 100 GLU B O 1
ATOM 2372 N N . ASN B 1 101 ? -15.664 20.484 -6.125 1 97.19 101 ASN B N 1
ATOM 2373 C CA . ASN B 1 101 ? -15.203 19.781 -4.934 1 97.19 101 ASN B CA 1
ATOM 2374 C C . ASN B 1 101 ? -13.914 20.375 -4.383 1 97.19 101 ASN B C 1
ATOM 2376 O O . ASN B 1 101 ? -13.766 20.547 -3.172 1 97.19 101 ASN B O 1
ATOM 2380 N N . LEU B 1 102 ? -13.109 20.797 -5.297 1 96.94 102 LEU B N 1
ATOM 2381 C CA . LEU B 1 102 ? -11.828 21.359 -4.898 1 96.94 102 LEU B CA 1
ATOM 2382 C C . LEU B 1 102 ? -12.023 22.672 -4.148 1 96.94 102 LEU B C 1
ATOM 2384 O O . LEU B 1 102 ? -11.344 22.938 -3.158 1 96.94 102 LEU B O 1
ATOM 2388 N N . LYS B 1 103 ? -12.883 23.453 -4.645 1 96.44 103 LYS B N 1
ATOM 2389 C CA . LYS B 1 103 ? -13.18 24.734 -3.988 1 96.44 103 LYS B CA 1
ATOM 2390 C C . LYS B 1 103 ? -13.625 24.5 -2.545 1 96.44 103 LYS B C 1
ATOM 2392 O O . LYS B 1 103 ? -13.156 25.188 -1.633 1 96.44 103 LYS B O 1
ATOM 2397 N N . HIS B 1 104 ? -14.484 23.594 -2.408 1 96.44 104 HIS B N 1
ATOM 2398 C CA . HIS B 1 104 ? -14.969 23.266 -1.069 1 96.44 104 HIS B CA 1
ATOM 2399 C C . HIS B 1 104 ? -13.844 22.703 -0.203 1 96.44 104 HIS B C 1
ATOM 2401 O O . HIS B 1 104 ? -13.656 23.125 0.938 1 96.44 104 HIS B O 1
ATOM 2407 N N . ASN B 1 105 ? -13.102 21.766 -0.717 1 97.75 105 ASN B N 1
ATOM 2408 C CA . ASN B 1 105 ? -12.055 21.094 0.037 1 97.75 105 ASN B CA 1
ATOM 2409 C C . ASN B 1 105 ? -10.898 22.031 0.359 1 97.75 105 ASN B C 1
ATOM 2411 O O . ASN B 1 105 ? -10.125 21.781 1.285 1 97.75 105 ASN B O 1
ATOM 2415 N N . THR B 1 106 ? -10.773 23.094 -0.402 1 97.38 106 THR B N 1
ATOM 2416 C CA . THR B 1 106 ? -9.773 24.109 -0.106 1 97.38 106 THR B CA 1
ATOM 2417 C C . THR B 1 106 ? -10.039 24.75 1.256 1 97.38 106 THR B C 1
ATOM 2419 O O . THR B 1 106 ? -9.102 25.047 2 1 97.38 106 THR B O 1
ATOM 2422 N N . ILE B 1 107 ? -11.242 24.906 1.582 1 96.25 107 ILE B N 1
ATOM 2423 C CA . ILE B 1 107 ? -11.609 25.453 2.881 1 96.25 107 ILE B CA 1
ATOM 2424 C C . ILE B 1 107 ? -11.117 24.531 3.992 1 96.25 107 ILE B C 1
ATOM 2426 O O . ILE B 1 107 ? -10.57 25 4.996 1 96.25 107 ILE B O 1
ATOM 2430 N N . LEU B 1 108 ? -11.297 23.281 3.785 1 96.12 108 LEU B N 1
ATOM 2431 C CA . LEU B 1 108 ? -10.812 22.281 4.727 1 96.12 108 LEU B CA 1
ATOM 2432 C C . LEU B 1 108 ? -9.305 22.391 4.918 1 96.12 108 LEU B C 1
ATOM 2434 O O . LEU B 1 108 ? -8.82 22.422 6.051 1 96.12 108 LEU B O 1
ATOM 2438 N N . TYR B 1 109 ? -8.625 22.516 3.852 1 97.81 109 TYR B N 1
ATOM 2439 C CA . TYR B 1 109 ? -7.176 22.641 3.908 1 97.81 109 TYR B CA 1
ATOM 2440 C C . TYR B 1 109 ? -6.758 23.891 4.672 1 97.81 109 TYR B C 1
ATOM 2442 O O . TYR B 1 109 ? -5.824 23.859 5.473 1 97.81 109 TYR B O 1
ATOM 2450 N N . GLU B 1 110 ? -7.43 24.922 4.359 1 97.88 110 GLU B N 1
ATOM 2451 C CA . GLU B 1 110 ? -7.086 26.188 4.996 1 97.88 110 GLU B CA 1
ATOM 2452 C C . GLU B 1 110 ? -7.273 26.125 6.508 1 97.88 110 GLU B C 1
ATOM 2454 O O . GLU B 1 110 ? -6.488 26.688 7.262 1 97.88 110 GLU B O 1
ATOM 2459 N N . ARG B 1 111 ? -8.234 25.422 6.926 1 97.75 111 ARG B N 1
ATOM 2460 C CA . ARG B 1 111 ? -8.461 25.266 8.359 1 97.75 111 ARG B CA 1
ATOM 2461 C C . ARG B 1 111 ? -7.367 24.391 8.984 1 97.75 111 ARG B C 1
ATOM 2463 O O . ARG B 1 111 ? -6.875 24.703 10.07 1 97.75 111 ARG B O 1
ATOM 2470 N N . VAL B 1 112 ? -6.988 23.312 8.328 1 98.12 112 VAL B N 1
ATOM 2471 C CA . VAL B 1 112 ? -5.895 22.469 8.805 1 98.12 112 VAL B CA 1
ATOM 2472 C C . VAL B 1 112 ? -4.598 23.266 8.836 1 98.12 112 VAL B C 1
ATOM 2474 O O . VAL B 1 112 ? -3.846 23.203 9.812 1 98.12 112 VAL B O 1
ATOM 2477 N N . ASN B 1 113 ? -4.402 24.062 7.816 1 98.25 113 ASN B N 1
ATOM 2478 C CA . ASN B 1 113 ? -3.207 24.891 7.723 1 98.25 113 ASN B CA 1
ATOM 2479 C C . ASN B 1 113 ? -3.148 25.922 8.844 1 98.25 113 ASN B C 1
ATOM 2481 O O . ASN B 1 113 ? -2.08 26.188 9.398 1 98.25 113 ASN B O 1
ATOM 2485 N N . ALA B 1 114 ? -4.227 26.484 9.133 1 98.19 114 ALA B N 1
ATOM 2486 C CA . ALA B 1 114 ? -4.293 27.469 10.219 1 98.19 114 ALA B CA 1
ATOM 2487 C C . ALA B 1 114 ? -3.932 26.828 11.555 1 98.19 114 ALA B C 1
ATOM 2489 O O . ALA B 1 114 ? -3.18 27.406 12.344 1 98.19 114 ALA B O 1
ATOM 2490 N N . LEU B 1 115 ? -4.473 25.656 11.781 1 98 115 LEU B N 1
ATOM 2491 C CA . LEU B 1 115 ? -4.16 24.938 13.008 1 98 115 LEU B CA 1
ATOM 2492 C C . LEU B 1 115 ? -2.68 24.578 13.062 1 98 115 LEU B C 1
ATOM 2494 O O . LEU B 1 115 ? -2.045 24.688 14.117 1 98 115 LEU B O 1
ATOM 2498 N N . ALA B 1 116 ? -2.154 24.109 11.953 1 98.5 116 ALA B N 1
ATOM 2499 C CA . ALA B 1 116 ? -0.734 23.781 11.875 1 98.5 116 ALA B CA 1
ATOM 2500 C C . ALA B 1 116 ? 0.13 25 12.211 1 98.5 116 ALA B C 1
ATOM 2502 O O . ALA B 1 116 ? 1.082 24.891 12.984 1 98.5 116 ALA B O 1
ATOM 2503 N N . SER B 1 117 ? -0.26 26.109 11.664 1 98.06 117 SER B N 1
ATOM 2504 C CA . SER B 1 117 ? 0.465 27.344 11.906 1 98.06 117 SER B CA 1
ATOM 2505 C C . SER B 1 117 ? 0.441 27.719 13.391 1 98.06 117 SER B C 1
ATOM 2507 O O . SER B 1 117 ? 1.469 28.094 13.953 1 98.06 117 SER B O 1
ATOM 2509 N N . LYS B 1 118 ? -0.637 27.625 13.969 1 97.25 118 LYS B N 1
ATOM 2510 C CA . LYS B 1 118 ? -0.776 27.906 15.391 1 97.25 118 LYS B CA 1
ATOM 2511 C C . LYS B 1 118 ? 0.124 27 16.234 1 97.25 118 LYS B C 1
ATOM 2513 O O . LYS B 1 118 ? 0.659 27.422 17.25 1 97.25 118 LYS B O 1
ATOM 2518 N N . LYS B 1 119 ? 0.356 25.812 15.742 1 97.06 119 LYS B N 1
ATOM 2519 C CA . LYS B 1 119 ? 1.115 24.812 16.484 1 97.06 119 LYS B CA 1
ATOM 2520 C C . LYS B 1 119 ? 2.598 24.875 16.125 1 97.06 119 LYS B C 1
ATOM 2522 O O . LYS B 1 119 ? 3.414 24.172 16.734 1 97.06 119 LYS B O 1
ATOM 2527 N N . GLY B 1 120 ? 2.926 25.641 15.102 1 97.38 120 GLY B N 1
ATOM 2528 C CA . GLY B 1 120 ? 4.312 25.781 14.68 1 97.38 120 GLY B CA 1
ATOM 2529 C C . GLY B 1 120 ? 4.812 24.609 13.859 1 97.38 120 GLY B C 1
ATOM 2530 O O . GLY B 1 120 ? 5.98 24.234 13.961 1 97.38 120 GLY B O 1
ATOM 2531 N N . CYS B 1 121 ? 3.977 24 13.141 1 98.12 121 CYS B N 1
ATOM 2532 C CA . CYS B 1 121 ? 4.355 22.938 12.227 1 98.12 121 CYS B CA 1
ATOM 2533 C C . CYS B 1 121 ? 3.717 23.125 10.859 1 98.12 121 CYS B C 1
ATOM 2535 O O . CYS B 1 121 ? 3.041 24.141 10.625 1 98.12 121 CYS B O 1
ATOM 2537 N N . THR B 1 122 ? 4.02 22.234 9.938 1 98.06 122 THR B N 1
ATOM 2538 C CA . THR B 1 122 ? 3.43 22.312 8.602 1 98.06 122 THR B CA 1
ATOM 2539 C C . THR B 1 122 ? 2.137 21.5 8.539 1 98.06 122 THR B C 1
ATOM 2541 O O . THR B 1 122 ? 1.905 20.625 9.367 1 98.06 122 THR B O 1
ATOM 2544 N N . PRO B 1 123 ? 1.281 21.812 7.562 1 98 123 PRO B N 1
ATOM 2545 C CA . PRO B 1 123 ? 0.076 21 7.422 1 98 123 PRO B CA 1
ATOM 2546 C C . PRO B 1 123 ? 0.391 19.531 7.129 1 98 123 PRO B C 1
ATOM 2548 O O . PRO B 1 123 ? -0.347 18.641 7.555 1 98 123 PRO B O 1
ATOM 2551 N N . SER B 1 124 ? 1.465 19.328 6.426 1 97.94 124 SER B N 1
ATOM 2552 C CA . SER B 1 124 ? 1.911 17.969 6.18 1 97.94 124 SER B CA 1
ATOM 2553 C C . SER B 1 124 ? 2.248 17.25 7.484 1 97.94 124 SER B C 1
ATOM 2555 O O . SER B 1 124 ? 1.796 16.125 7.715 1 97.94 124 SER B O 1
ATOM 2557 N N . GLN B 1 125 ? 3.027 17.891 8.289 1 98.25 125 GLN B N 1
ATOM 2558 C CA . GLN B 1 125 ? 3.398 17.328 9.578 1 98.25 125 GLN B CA 1
ATOM 2559 C C . GLN B 1 125 ? 2.168 17.078 10.445 1 98.25 125 GLN B C 1
ATOM 2561 O O . GLN B 1 125 ? 2.029 16 11.047 1 98.25 125 GLN B O 1
ATOM 2566 N N . LEU B 1 126 ? 1.295 18.031 10.523 1 98.62 126 LEU B N 1
ATOM 2567 C CA . LEU B 1 126 ? 0.1 17.922 11.359 1 98.62 126 LEU B CA 1
ATOM 2568 C C . LEU B 1 126 ? -0.782 16.766 10.891 1 98.62 126 LEU B C 1
ATOM 2570 O O . LEU B 1 126 ? -1.238 15.961 11.711 1 98.62 126 LEU B O 1
ATOM 2574 N N . SER B 1 127 ? -1.013 16.672 9.609 1 98.5 127 SER B N 1
ATOM 2575 C CA . SER B 1 127 ? -1.864 15.641 9.047 1 98.5 127 SER B CA 1
ATOM 2576 C C . SER B 1 127 ? -1.273 14.25 9.281 1 98.5 127 SER B C 1
ATOM 2578 O O . SER B 1 127 ? -1.99 13.32 9.648 1 98.5 127 SER B O 1
ATOM 2580 N N . LEU B 1 128 ? -0.016 14.125 9.055 1 98.38 128 LEU B N 1
ATOM 2581 C CA . LEU B 1 128 ? 0.637 12.836 9.273 1 98.38 128 LEU B CA 1
ATOM 2582 C C . LEU B 1 128 ? 0.648 12.469 10.75 1 98.38 128 LEU B C 1
ATOM 2584 O O . LEU B 1 128 ? 0.448 11.312 11.109 1 98.38 128 LEU B O 1
ATOM 2588 N N . ALA B 1 129 ? 0.905 13.422 11.617 1 98.06 129 ALA B N 1
ATOM 2589 C CA . ALA B 1 129 ? 0.844 13.195 13.055 1 98.06 129 ALA B CA 1
ATOM 2590 C C . ALA B 1 129 ? -0.533 12.695 13.477 1 98.06 129 ALA B C 1
ATOM 2592 O O . ALA B 1 129 ? -0.645 11.82 14.344 1 98.06 129 ALA B O 1
ATOM 2593 N N . TRP B 1 130 ? -1.584 13.234 12.922 1 98.44 130 TRP B N 1
ATOM 2594 C CA . TRP B 1 130 ? -2.936 12.773 13.227 1 98.44 130 TRP B CA 1
ATOM 2595 C C . TRP B 1 130 ? -3.074 11.281 12.977 1 98.44 130 TRP B C 1
ATOM 2597 O O . TRP B 1 130 ? -3.631 10.555 13.805 1 98.44 130 TRP B O 1
ATOM 2607 N N . VAL B 1 131 ? -2.529 10.82 11.852 1 98.38 131 VAL B N 1
ATOM 2608 C CA . VAL B 1 131 ? -2.611 9.398 11.531 1 98.38 131 VAL B CA 1
ATOM 2609 C C . VAL B 1 131 ? -1.802 8.594 12.539 1 98.38 131 VAL B C 1
ATOM 2611 O O . VAL B 1 131 ? -2.264 7.559 13.031 1 98.38 131 VAL B O 1
ATOM 2614 N N . HIS B 1 132 ? -0.606 9.078 12.883 1 97.19 132 HIS B N 1
ATOM 2615 C CA . HIS B 1 132 ? 0.238 8.398 13.867 1 97.19 132 HIS B CA 1
ATOM 2616 C C . HIS B 1 132 ? -0.472 8.273 15.211 1 97.19 132 HIS B C 1
ATOM 2618 O O . HIS B 1 132 ? -0.277 7.289 15.93 1 97.19 132 HIS B O 1
ATOM 2624 N N . HIS B 1 133 ? -1.282 9.156 15.516 1 96.81 133 HIS B N 1
ATOM 2625 C CA . HIS B 1 133 ? -1.929 9.203 16.828 1 96.81 133 HIS B CA 1
ATOM 2626 C C . HIS B 1 133 ? -3.143 8.281 16.875 1 96.81 133 HIS B C 1
ATOM 2628 O O . HIS B 1 133 ? -3.777 8.141 17.922 1 96.81 133 HIS B O 1
ATOM 2634 N N . GLN B 1 134 ? -3.445 7.645 15.75 1 97 134 GLN B N 1
ATOM 2635 C CA . GLN B 1 134 ? -4.609 6.77 15.734 1 97 134 GLN B CA 1
ATOM 2636 C C . GLN B 1 134 ? -4.332 5.465 16.469 1 97 134 GLN B C 1
ATOM 2638 O O . GLN B 1 134 ? -5.258 4.727 16.812 1 97 134 GLN B O 1
ATOM 2643 N N . GLY B 1 135 ? -3.064 5.176 16.703 1 95.38 135 GLY B N 1
ATOM 2644 C CA . GLY B 1 135 ? -2.75 3.982 17.469 1 95.38 135 GLY B CA 1
ATOM 2645 C C . GLY B 1 135 ? -1.346 3.467 17.219 1 95.38 135 GLY B C 1
ATOM 2646 O O . GLY B 1 135 ? -0.735 3.779 16.203 1 95.38 135 GLY B O 1
ATOM 2647 N N . ASN B 1 136 ? -0.926 2.617 18.141 1 94.38 136 ASN B N 1
ATOM 2648 C CA . ASN B 1 136 ? 0.401 2.023 18.016 1 94.38 136 ASN B CA 1
ATOM 2649 C C . ASN B 1 136 ? 0.404 0.86 17.031 1 94.38 136 ASN B C 1
ATOM 2651 O O . ASN B 1 136 ? 1.465 0.339 16.688 1 94.38 136 ASN B O 1
ATOM 2655 N N . ASP B 1 137 ? -0.729 0.503 16.531 1 95 137 ASP B N 1
ATOM 2656 C CA . ASP B 1 137 ? -0.885 -0.569 15.555 1 95 137 ASP B CA 1
ATOM 2657 C C . ASP B 1 137 ? -0.909 -0.016 14.125 1 95 137 ASP B C 1
ATOM 2659 O O . ASP B 1 137 ? -1.186 -0.75 13.18 1 95 137 ASP B O 1
ATOM 2663 N N . VAL B 1 138 ? -0.624 1.281 14.008 1 97.44 138 VAL B N 1
ATOM 2664 C CA . VAL B 1 138 ? -0.762 1.957 12.727 1 97.44 138 VAL B CA 1
ATOM 2665 C C . VAL B 1 138 ? 0.618 2.316 12.18 1 97.44 138 VAL B C 1
ATOM 2667 O O . VAL B 1 138 ? 1.452 2.869 12.898 1 97.44 138 VAL B O 1
ATOM 2670 N N . VAL B 1 139 ? 0.857 1.975 10.891 1 97.12 139 VAL B N 1
ATOM 2671 C CA . VAL B 1 139 ? 2.064 2.348 10.164 1 97.12 139 VAL B CA 1
ATOM 2672 C C . VAL B 1 139 ? 1.69 3.143 8.914 1 97.12 139 VAL B C 1
ATOM 2674 O O . VAL B 1 139 ? 1.402 2.562 7.867 1 97.12 139 VAL B O 1
ATOM 2677 N N . PRO B 1 140 ? 1.724 4.465 9.039 1 98.19 140 PRO B N 1
ATOM 2678 C CA . PRO B 1 140 ? 1.537 5.227 7.805 1 98.19 140 PRO B CA 1
ATOM 2679 C C . PRO B 1 140 ? 2.705 5.074 6.832 1 98.19 140 PRO B C 1
ATOM 2681 O O . PRO B 1 140 ? 3.859 4.98 7.258 1 98.19 140 PRO B O 1
ATOM 2684 N N . ILE B 1 141 ? 2.367 5.066 5.531 1 96.81 141 ILE B N 1
ATOM 2685 C CA . ILE B 1 141 ? 3.412 4.906 4.523 1 96.81 141 ILE B CA 1
ATOM 2686 C C . ILE B 1 141 ? 3.33 6.047 3.51 1 96.81 141 ILE B C 1
ATOM 2688 O O . ILE B 1 141 ? 3.027 5.82 2.336 1 96.81 141 ILE B O 1
ATOM 2692 N N . PRO B 1 142 ? 3.715 7.242 3.932 1 96.12 142 PRO B N 1
ATOM 2693 C CA . PRO B 1 142 ? 3.764 8.336 2.955 1 96.12 142 PRO B CA 1
ATOM 2694 C C . PRO B 1 142 ? 4.805 8.102 1.864 1 96.12 142 PRO B C 1
ATOM 2696 O O . PRO B 1 142 ? 5.855 7.508 2.123 1 96.12 142 PRO B O 1
ATOM 2699 N N . GLY B 1 143 ? 4.496 8.438 0.684 1 88.75 143 GLY B N 1
ATOM 2700 C CA . GLY B 1 143 ? 5.457 8.445 -0.406 1 88.75 143 GLY B CA 1
ATOM 2701 C C . GLY B 1 143 ? 6.133 9.789 -0.598 1 88.75 143 GLY B C 1
ATOM 2702 O O . GLY B 1 143 ? 5.52 10.836 -0.373 1 88.75 143 GLY B O 1
ATOM 2703 N N . THR B 1 144 ? 7.418 9.758 -0.926 1 86.31 144 THR B N 1
ATOM 2704 C CA . THR B 1 144 ? 8.078 11 -1.286 1 86.31 144 THR B CA 1
ATOM 2705 C C . THR B 1 144 ? 9.281 10.734 -2.191 1 86.31 144 THR B C 1
ATOM 2707 O O . THR B 1 144 ? 9.984 9.742 -2.021 1 86.31 144 THR B O 1
ATOM 2710 N N . THR B 1 145 ? 9.359 11.57 -3.117 1 83.5 145 THR B N 1
ATOM 2711 C CA . THR B 1 145 ? 10.531 11.508 -3.99 1 83.5 145 THR B CA 1
ATOM 2712 C C . THR B 1 145 ? 11.477 12.672 -3.713 1 83.5 145 THR B C 1
ATOM 2714 O O . THR B 1 145 ? 12.562 12.742 -4.281 1 83.5 145 THR B O 1
ATOM 2717 N N . LYS B 1 146 ? 11.023 13.531 -2.863 1 86.69 146 LYS B N 1
ATOM 2718 C CA . LYS B 1 146 ? 11.797 14.727 -2.561 1 86.69 146 LYS B CA 1
ATOM 2719 C C . LYS B 1 146 ? 12.305 14.703 -1.122 1 86.69 146 LYS B C 1
ATOM 2721 O O . LYS B 1 146 ? 11.586 14.297 -0.209 1 86.69 146 LYS B O 1
ATOM 2726 N N . ILE B 1 147 ? 13.484 15.273 -0.938 1 87.88 147 ILE B N 1
ATOM 2727 C CA . ILE B 1 147 ? 14.133 15.25 0.368 1 87.88 147 ILE B CA 1
ATOM 2728 C C . ILE B 1 147 ? 13.375 16.156 1.334 1 87.88 147 ILE B C 1
ATOM 2730 O O . ILE B 1 147 ? 13.25 15.852 2.52 1 87.88 147 ILE B O 1
ATOM 2734 N N . GLU B 1 148 ? 12.945 17.25 0.821 1 90.06 148 GLU B N 1
ATOM 2735 C CA . GLU B 1 148 ? 12.219 18.188 1.672 1 90.06 148 GLU B CA 1
ATOM 2736 C C . GLU B 1 148 ? 10.977 17.531 2.271 1 90.06 148 GLU B C 1
ATOM 2738 O O . GLU B 1 148 ? 10.656 17.75 3.441 1 90.06 148 GLU B O 1
ATOM 2743 N N . ASN B 1 149 ? 10.289 16.734 1.49 1 91.19 149 ASN B N 1
ATOM 2744 C CA . ASN B 1 149 ? 9.102 16.031 1.975 1 91.19 149 ASN B CA 1
ATOM 2745 C C . ASN B 1 149 ? 9.469 14.961 2.994 1 91.19 149 ASN B C 1
ATOM 2747 O O . ASN B 1 149 ? 8.758 14.766 3.982 1 91.19 149 ASN B O 1
ATOM 2751 N N . LEU B 1 150 ? 10.602 14.344 2.715 1 91.38 150 LEU B N 1
ATOM 2752 C CA . LEU B 1 150 ? 11.078 13.352 3.67 1 91.38 150 LEU B CA 1
ATOM 2753 C C . LEU B 1 150 ? 11.312 13.984 5.039 1 91.38 150 LEU B C 1
ATOM 2755 O O . LEU B 1 150 ? 10.883 13.438 6.059 1 91.38 150 LEU B O 1
ATOM 2759 N N . GLU B 1 151 ? 11.898 15.094 5.027 1 91.75 151 GLU B N 1
ATOM 2760 C CA . GLU B 1 151 ? 12.18 15.797 6.277 1 91.75 151 GLU B CA 1
ATOM 2761 C C . GLU B 1 151 ? 10.891 16.188 6.988 1 91.75 151 GLU B C 1
ATOM 2763 O O . GLU B 1 151 ? 10.789 16.062 8.211 1 91.75 151 GLU B O 1
ATOM 2768 N N . GLN B 1 152 ? 9.969 16.641 6.195 1 93.12 152 GLN B N 1
ATOM 2769 C CA . GLN B 1 152 ? 8.672 16.984 6.766 1 93.12 152 GLN B CA 1
ATOM 2770 C C . GLN B 1 152 ? 7.996 15.75 7.367 1 93.12 152 GLN B C 1
ATOM 2772 O O . GLN B 1 152 ? 7.434 15.812 8.461 1 93.12 152 GLN B O 1
ATOM 2777 N N . ASN B 1 153 ? 8.062 14.672 6.684 1 93.94 153 ASN B N 1
ATOM 2778 C CA . ASN B 1 153 ? 7.457 13.43 7.168 1 93.94 153 ASN B CA 1
ATOM 2779 C C . ASN B 1 153 ? 8.078 12.984 8.484 1 93.94 153 ASN B C 1
ATOM 2781 O O . ASN B 1 153 ? 7.363 12.594 9.414 1 93.94 153 ASN B O 1
ATOM 2785 N N . ILE B 1 154 ? 9.336 13.094 8.57 1 92.69 154 ILE B N 1
ATOM 2786 C CA . ILE B 1 154 ? 10.031 12.719 9.797 1 92.69 154 ILE B CA 1
ATOM 2787 C C . ILE B 1 154 ? 9.656 13.68 10.914 1 92.69 154 ILE B C 1
ATOM 2789 O O . ILE B 1 154 ? 9.438 13.258 12.055 1 92.69 154 ILE B O 1
ATOM 2793 N N . GLY B 1 155 ? 9.57 14.93 10.57 1 94.88 155 GLY B N 1
ATOM 2794 C CA . GLY B 1 155 ? 9.188 15.938 11.547 1 94.88 155 GLY B CA 1
ATOM 2795 C C . GLY B 1 155 ? 7.82 15.695 12.148 1 94.88 155 GLY B C 1
ATOM 2796 O O . GLY B 1 155 ? 7.539 16.141 13.266 1 94.88 155 GLY B O 1
ATOM 2797 N N . ALA B 1 156 ? 6.961 15.023 11.484 1 96.88 156 ALA B N 1
ATOM 2798 C CA . ALA B 1 156 ? 5.621 14.711 11.977 1 96.88 156 ALA B CA 1
ATOM 2799 C C . ALA B 1 156 ? 5.684 13.898 13.266 1 96.88 156 ALA B C 1
ATOM 2801 O O . ALA B 1 156 ? 4.777 13.977 14.102 1 96.88 156 ALA B O 1
ATOM 2802 N N . LEU B 1 157 ? 6.742 13.156 13.492 1 94.75 157 LEU B N 1
ATOM 2803 C CA . LEU B 1 157 ? 6.887 12.273 14.648 1 94.75 157 LEU B CA 1
ATOM 2804 C C . LEU B 1 157 ? 7.027 13.078 15.93 1 94.75 157 LEU B C 1
ATOM 2806 O O . LEU B 1 157 ? 6.758 12.57 17.016 1 94.75 157 LEU B O 1
ATOM 2810 N N . SER B 1 158 ? 7.355 14.32 15.766 1 94.81 158 SER B N 1
ATOM 2811 C CA . SER B 1 158 ? 7.57 15.164 16.938 1 94.81 158 SER B CA 1
ATOM 2812 C C . SER B 1 158 ? 6.32 15.977 17.266 1 94.81 158 SER B C 1
ATOM 2814 O O . SER B 1 158 ? 6.273 16.656 18.297 1 94.81 158 SER B O 1
ATOM 2816 N N . VAL B 1 159 ? 5.387 15.922 16.406 1 96.88 159 VAL B N 1
ATOM 2817 C CA . VAL B 1 159 ? 4.156 16.672 16.641 1 96.88 159 VAL B CA 1
ATOM 2818 C C . VAL B 1 159 ? 3.268 15.914 17.625 1 96.88 159 VAL B C 1
ATOM 2820 O O . VAL B 1 159 ? 2.834 14.797 17.344 1 96.88 159 VAL B O 1
ATOM 2823 N N . LYS B 1 160 ? 2.982 16.484 18.75 1 95.25 160 LYS B N 1
ATOM 2824 C CA . LYS B 1 160 ? 2.07 15.93 19.734 1 95.25 160 LYS B CA 1
ATOM 2825 C C . LYS B 1 160 ? 0.693 16.578 19.656 1 95.25 160 LYS B C 1
ATOM 2827 O O . LYS B 1 160 ? 0.583 17.797 19.578 1 95.25 160 LYS B O 1
ATOM 2832 N N . LEU B 1 161 ? -0.296 15.75 19.578 1 97.25 161 LEU B N 1
ATOM 2833 C CA . LEU B 1 161 ? -1.66 16.266 19.5 1 97.25 161 LEU B CA 1
ATOM 2834 C C . LEU B 1 161 ? -2.416 16.016 20.797 1 97.25 161 LEU B C 1
ATOM 2836 O O . LEU B 1 161 ? -2.445 14.891 21.297 1 97.25 161 LEU B O 1
ATOM 2840 N N . THR B 1 162 ? -3.039 17.094 21.328 1 97.12 162 THR B N 1
ATOM 2841 C CA . THR B 1 162 ? -3.932 16.953 22.469 1 97.12 162 THR B CA 1
ATOM 2842 C C . THR B 1 162 ? -5.27 16.359 22.031 1 97.12 162 THR B C 1
ATOM 2844 O O . THR B 1 162 ? -5.621 16.391 20.859 1 97.12 162 THR B O 1
ATOM 2847 N N . PRO B 1 163 ? -6 15.859 22.984 1 97.25 163 PRO B N 1
ATOM 2848 C CA . PRO B 1 163 ? -7.34 15.367 22.656 1 97.25 163 PRO B CA 1
ATOM 2849 C C . PRO B 1 163 ? -8.211 16.438 22 1 97.25 163 PRO B C 1
ATOM 2851 O O . PRO B 1 163 ? -9 16.141 21.109 1 97.25 163 PRO B O 1
ATOM 2854 N N . GLU B 1 164 ? -8.062 17.625 22.422 1 97.38 164 GLU B N 1
ATOM 2855 C CA . GLU B 1 164 ? -8.828 18.734 21.859 1 97.38 164 GLU B CA 1
ATOM 2856 C C . GLU B 1 164 ? -8.43 18.984 20.406 1 97.38 164 GLU B C 1
ATOM 2858 O O . GLU B 1 164 ? -9.289 19.234 19.562 1 97.38 164 GLU B O 1
ATOM 2863 N N . GLU B 1 165 ? -7.137 18.953 20.156 1 97.44 165 GLU B N 1
ATOM 2864 C CA . GLU B 1 165 ? -6.648 19.141 18.797 1 97.44 165 GLU B CA 1
ATOM 2865 C C . GLU B 1 165 ? -7.082 18 17.875 1 97.44 165 GLU B C 1
ATOM 2867 O O . GLU B 1 165 ? -7.445 18.219 16.719 1 97.44 165 GLU B O 1
ATOM 2872 N N . MET B 1 166 ? -7.094 16.797 18.422 1 97.5 166 MET B N 1
ATOM 2873 C CA . MET B 1 166 ? -7.586 15.641 17.672 1 97.5 166 MET B CA 1
ATOM 2874 C C . MET B 1 166 ? -9.055 15.82 17.297 1 97.5 166 MET B C 1
ATOM 2876 O O . MET B 1 166 ? -9.438 15.609 16.156 1 97.5 166 MET B O 1
ATOM 2880 N N . ALA B 1 167 ? -9.797 16.25 18.25 1 97.19 167 ALA B N 1
ATOM 2881 C CA . ALA B 1 167 ? -11.227 16.453 18.031 1 97.19 167 ALA B CA 1
ATOM 2882 C C . ALA B 1 167 ? -11.469 17.578 17.016 1 97.19 167 ALA B C 1
ATOM 2884 O O . ALA B 1 167 ? -12.367 17.484 16.172 1 97.19 167 ALA B O 1
ATOM 2885 N N . GLU B 1 168 ? -10.688 18.578 17.094 1 97 168 GLU B N 1
ATOM 2886 C CA . GLU B 1 168 ? -10.812 19.703 16.156 1 97 168 GLU B CA 1
ATOM 2887 C C . GLU B 1 168 ? -10.5 19.266 14.727 1 97 168 GLU B C 1
ATOM 2889 O O . GLU B 1 168 ? -11.242 19.578 13.797 1 97 168 GLU B O 1
ATOM 2894 N N . LEU B 1 169 ? -9.438 18.516 14.586 1 97.69 169 LEU B N 1
ATOM 2895 C CA . LEU B 1 169 ? -9.078 18.016 13.266 1 97.69 169 LEU B CA 1
ATOM 2896 C C . LEU B 1 169 ? -10.18 17.125 12.703 1 97.69 169 LEU B C 1
ATOM 2898 O O . LEU B 1 169 ? -10.523 17.234 11.523 1 97.69 169 LEU B O 1
ATOM 2902 N N . GLU B 1 170 ? -10.719 16.312 13.555 1 95.88 170 GLU B N 1
ATOM 2903 C CA . GLU B 1 170 ? -11.781 15.406 13.133 1 95.88 170 GLU B CA 1
ATOM 2904 C C . GLU B 1 170 ? -13.047 16.172 12.75 1 95.88 170 GLU B C 1
ATOM 2906 O O . GLU B 1 170 ? -13.773 15.773 11.836 1 95.88 170 GLU B O 1
ATOM 2911 N N . SER B 1 171 ? -13.273 17.25 13.414 1 95.25 171 SER B N 1
ATOM 2912 C CA . SER B 1 171 ? -14.422 18.094 13.094 1 95.25 171 SER B CA 1
ATOM 2913 C C . SER B 1 171 ? -14.227 18.812 11.766 1 95.25 171 SER B C 1
ATOM 2915 O O . SER B 1 171 ? -15.18 18.984 11 1 95.25 171 SER B O 1
ATOM 2917 N N . ILE B 1 172 ? -13.023 19.25 11.461 1 94.38 172 ILE B N 1
ATOM 2918 C CA . ILE B 1 172 ? -12.695 19.938 10.211 1 94.38 172 ILE B CA 1
ATOM 2919 C C . ILE B 1 172 ? -12.93 19 9.031 1 94.38 172 ILE B C 1
ATOM 2921 O O . ILE B 1 172 ? -13.531 19.391 8.031 1 94.38 172 ILE B O 1
ATOM 2925 N N . ALA B 1 173 ? -12.5 17.766 9.188 1 90.81 173 ALA B N 1
ATOM 2926 C CA . ALA B 1 173 ? -12.531 16.812 8.07 1 90.81 173 ALA B CA 1
ATOM 2927 C C . ALA B 1 173 ? -13.625 15.773 8.266 1 90.81 173 ALA B C 1
ATOM 2929 O O . ALA B 1 173 ? -13.43 14.594 7.965 1 90.81 173 ALA B O 1
ATOM 2930 N N . SER B 1 174 ? -14.719 16.188 8.805 1 88.31 174 SER B N 1
ATOM 2931 C CA . SER B 1 174 ? -15.828 15.266 8.969 1 88.31 174 SER B CA 1
ATOM 2932 C C . SER B 1 174 ? -16.359 14.797 7.617 1 88.31 174 SER B C 1
ATOM 2934 O O . SER B 1 174 ? -16.141 15.445 6.598 1 88.31 174 SER B O 1
ATOM 2936 N N . ALA B 1 175 ? -17.031 13.672 7.609 1 81.06 175 ALA B N 1
ATOM 2937 C CA . ALA B 1 175 ? -17.531 13.055 6.379 1 81.06 175 ALA B CA 1
ATOM 2938 C C . ALA B 1 175 ? -18.391 14.031 5.586 1 81.06 175 ALA B C 1
ATOM 2940 O O . ALA B 1 175 ? -18.375 14.023 4.355 1 81.06 175 ALA B O 1
ATOM 2941 N N . ASP B 1 176 ? -19 14.867 6.219 1 85.5 176 ASP B N 1
ATOM 2942 C CA . ASP B 1 176 ? -19.906 15.812 5.562 1 85.5 176 ASP B CA 1
ATOM 2943 C C . ASP B 1 176 ? -19.125 17 4.996 1 85.5 176 ASP B C 1
ATOM 2945 O O . ASP B 1 176 ? -19.625 17.719 4.137 1 85.5 176 ASP B O 1
ATOM 2949 N N . SER B 1 177 ? -17.969 17.156 5.434 1 90.94 177 SER B N 1
ATOM 2950 C CA . SER B 1 177 ? -17.172 18.312 5.023 1 90.94 177 SER B CA 1
ATOM 2951 C C . SER B 1 177 ? -16.359 18.016 3.773 1 90.94 177 SER B C 1
ATOM 2953 O O . SER B 1 177 ? -16.047 18.922 2.996 1 90.94 177 SER B O 1
ATOM 2955 N N . VAL B 1 178 ? -16.031 16.797 3.586 1 95.38 178 VAL B N 1
ATOM 2956 C CA . VAL B 1 178 ? -15.234 16.406 2.424 1 95.38 178 VAL B CA 1
ATOM 2957 C C . VAL B 1 178 ? -16.141 16.203 1.217 1 95.38 178 VAL B C 1
ATOM 2959 O O . VAL B 1 178 ? -17.141 15.484 1.301 1 95.38 178 VAL B O 1
ATOM 2962 N N . LYS B 1 179 ? -15.812 16.875 0.129 1 96.25 179 LYS B N 1
ATOM 2963 C CA . LYS B 1 179 ? -16.625 16.734 -1.073 1 96.25 179 LYS B CA 1
ATOM 2964 C C . LYS B 1 179 ? -15.891 15.945 -2.152 1 96.25 179 LYS B C 1
ATOM 2966 O O . LYS B 1 179 ? -14.695 16.156 -2.377 1 96.25 179 LYS B O 1
ATOM 2971 N N . GLY B 1 180 ? -16.641 15.047 -2.787 1 94.94 180 GLY B N 1
ATOM 2972 C CA . GLY B 1 180 ? -16.062 14.148 -3.777 1 94.94 180 GLY B CA 1
ATOM 2973 C C . GLY B 1 180 ? -15.688 12.797 -3.209 1 94.94 180 GLY B C 1
ATOM 2974 O O . GLY B 1 180 ? -15.148 12.711 -2.104 1 94.94 180 GLY B O 1
ATOM 2975 N N . ALA B 1 181 ? -15.953 11.727 -3.994 1 91.5 181 ALA B N 1
ATOM 2976 C CA . ALA B 1 181 ? -15.586 10.383 -3.572 1 91.5 181 ALA B CA 1
ATOM 2977 C C . ALA B 1 181 ? -14.07 10.188 -3.615 1 91.5 181 ALA B C 1
ATOM 2979 O O . ALA B 1 181 ? -13.359 10.969 -4.242 1 91.5 181 ALA B O 1
ATOM 2980 N N . ARG B 1 182 ? -13.594 9.188 -2.902 1 88.88 182 ARG B N 1
ATOM 2981 C CA . ARG B 1 182 ? -12.172 8.859 -2.871 1 88.88 182 ARG B CA 1
ATOM 2982 C C . ARG B 1 182 ? -11.656 8.555 -4.27 1 88.88 182 ARG B C 1
ATOM 2984 O O . ARG B 1 182 ? -10.586 9.023 -4.66 1 88.88 182 ARG B O 1
ATOM 2991 N N . TYR B 1 183 ? -12.375 7.715 -4.895 1 85 183 TYR B N 1
ATOM 2992 C CA . TYR B 1 183 ? -12.031 7.289 -6.246 1 85 183 TYR B CA 1
ATOM 2993 C C . TYR B 1 183 ? -13.188 7.527 -7.203 1 85 183 TYR B C 1
ATOM 2995 O O . TYR B 1 183 ? -14.344 7.602 -6.781 1 85 183 TYR B O 1
ATOM 3003 N N . GLY B 1 184 ? -12.727 7.84 -8.445 1 76.75 184 GLY B N 1
ATOM 3004 C CA . GLY B 1 184 ? -13.742 7.785 -9.484 1 76.75 184 GLY B CA 1
ATOM 3005 C C . GLY B 1 184 ? -14.219 6.375 -9.789 1 76.75 184 GLY B C 1
ATOM 3006 O O . GLY B 1 184 ? -14.008 5.461 -8.984 1 76.75 184 GLY B O 1
ATOM 3007 N N . VAL B 1 185 ? -14.945 6.25 -10.875 1 67.94 185 VAL B N 1
ATOM 3008 C CA . VAL B 1 185 ? -15.461 4.965 -11.32 1 67.94 185 VAL B CA 1
ATOM 3009 C C . VAL B 1 185 ? -14.305 4.039 -11.688 1 67.94 185 VAL B C 1
ATOM 3011 O O . VAL B 1 185 ? -13.258 4.496 -12.148 1 67.94 185 VAL B O 1
ATOM 3014 N N . GLY B 1 186 ? -14.375 2.748 -11.273 1 66.69 186 GLY B N 1
ATOM 3015 C CA . GLY B 1 186 ? -13.445 1.756 -11.797 1 66.69 186 GLY B CA 1
ATOM 3016 C C . GLY B 1 186 ? -12.453 1.265 -10.766 1 66.69 186 GLY B C 1
ATOM 3017 O O . GLY B 1 186 ? -11.727 0.295 -11.008 1 66.69 186 GLY B O 1
ATOM 3018 N N . VAL B 1 187 ? -12.25 1.991 -9.641 1 72.19 187 VAL B N 1
ATOM 3019 C CA . VAL B 1 187 ? -11.336 1.513 -8.609 1 72.19 187 VAL B CA 1
ATOM 3020 C C . VAL B 1 187 ? -12.117 0.764 -7.535 1 72.19 187 VAL B C 1
ATOM 3022 O O . VAL B 1 187 ? -13.031 1.321 -6.926 1 72.19 187 VAL B O 1
ATOM 3025 N N . SER B 1 188 ? -11.766 -0.469 -7.43 1 74.69 188 SER B N 1
ATOM 3026 C CA . SER B 1 188 ? -12.445 -1.269 -6.418 1 74.69 188 SER B CA 1
ATOM 3027 C C . SER B 1 188 ? -11.781 -1.11 -5.05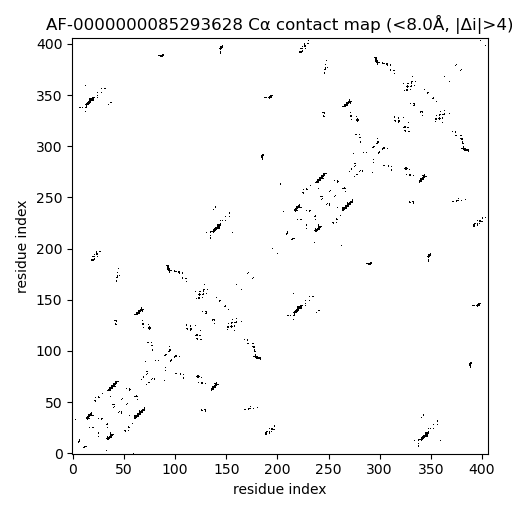1 1 74.69 188 SER B C 1
ATOM 3029 O O . SER B 1 188 ? -10.555 -1.079 -4.953 1 74.69 188 SER B O 1
ATOM 3031 N N . THR B 1 189 ? -12.664 -0.952 -4.07 1 85.06 189 THR B N 1
ATOM 3032 C CA . THR B 1 189 ? -12.25 -0.92 -2.672 1 85.06 189 THR B CA 1
ATOM 3033 C C . THR B 1 189 ? -13.023 -1.948 -1.853 1 85.06 189 THR B C 1
ATOM 3035 O O . THR B 1 189 ? -13.719 -2.795 -2.412 1 85.06 189 THR B O 1
ATOM 3038 N N . TYR B 1 190 ? -12.781 -1.94 -0.542 1 86 190 TYR B N 1
ATOM 3039 C CA . TYR B 1 190 ? -13.477 -2.875 0.342 1 86 190 TYR B CA 1
ATOM 3040 C C . TYR B 1 190 ? -14.984 -2.719 0.23 1 86 190 TYR B C 1
ATOM 3042 O O . TYR B 1 190 ? -15.734 -3.633 0.579 1 86 190 TYR B O 1
ATOM 3050 N N . GLU B 1 191 ? -15.398 -1.565 -0.214 1 84.38 191 GLU B N 1
ATOM 3051 C CA . GLU B 1 191 ? -16.828 -1.292 -0.338 1 84.38 191 GLU B CA 1
ATOM 3052 C C . GLU B 1 191 ? -17.469 -2.162 -1.418 1 84.38 191 GLU B C 1
ATOM 3054 O O . GLU B 1 191 ? -18.688 -2.381 -1.409 1 84.38 191 GLU B O 1
ATOM 3059 N N . ASP B 1 192 ? -16.641 -2.645 -2.299 1 83.56 192 ASP B N 1
ATOM 3060 C CA . ASP B 1 192 ? -17.125 -3.434 -3.424 1 83.56 192 ASP B CA 1
ATOM 3061 C C . ASP B 1 192 ? -17.031 -4.93 -3.133 1 83.56 192 ASP B C 1
ATOM 3063 O O . ASP B 1 192 ? -17.25 -5.754 -4.02 1 83.56 192 ASP B O 1
ATOM 3067 N N . SER B 1 193 ? -16.688 -5.191 -1.911 1 83.69 193 SER B N 1
ATOM 3068 C CA . SER B 1 193 ? -16.469 -6.586 -1.541 1 83.69 193 SER B CA 1
ATOM 3069 C C . SER B 1 193 ? -17.766 -7.391 -1.646 1 83.69 193 SER B C 1
ATOM 3071 O O . SER B 1 193 ? -18.828 -6.938 -1.196 1 83.69 193 SER B O 1
ATOM 3073 N N . GLU B 1 194 ? -17.578 -8.578 -2.217 1 81.31 194 GLU B N 1
ATOM 3074 C CA . GLU B 1 194 ? -18.703 -9.492 -2.371 1 81.31 194 GLU B CA 1
ATOM 3075 C C . GLU B 1 194 ? -18.609 -10.664 -1.392 1 81.31 194 GLU B C 1
ATOM 3077 O O . GLU B 1 194 ? -19.359 -11.633 -1.493 1 81.31 194 GLU B O 1
ATOM 3082 N N . THR B 1 195 ? -17.781 -10.609 -0.485 1 79.75 195 THR B N 1
ATOM 3083 C CA . THR B 1 195 ? -17.625 -11.688 0.491 1 79.75 195 THR B CA 1
ATOM 3084 C C . THR B 1 195 ? -18.797 -11.688 1.472 1 79.75 195 THR B C 1
ATOM 3086 O O . THR B 1 195 ? -19.031 -10.703 2.168 1 79.75 195 THR B O 1
ATOM 3089 N N . PRO B 1 196 ? -19.484 -12.828 1.381 1 76.06 196 PRO B N 1
ATOM 3090 C CA . PRO B 1 196 ? -20.641 -12.891 2.279 1 76.06 196 PRO B CA 1
ATOM 3091 C C . PRO B 1 196 ? -20.25 -12.914 3.754 1 76.06 196 PRO B C 1
ATOM 3093 O O . PRO B 1 196 ? -19.078 -13.172 4.078 1 76.06 196 PRO B O 1
ATOM 3096 N N . PRO B 1 197 ? -21.219 -12.633 4.605 1 70.69 197 PRO B N 1
ATOM 3097 C CA . PRO B 1 197 ? -20.938 -12.695 6.043 1 70.69 197 PRO B CA 1
ATOM 3098 C C . PRO B 1 197 ? -20.469 -14.078 6.496 1 70.69 197 PRO B C 1
ATOM 3100 O O . PRO B 1 197 ? -20.828 -15.086 5.875 1 70.69 197 PRO B O 1
ATOM 3103 N N . LEU B 1 198 ? -19.578 -14 7.512 1 66.88 198 LEU B N 1
ATOM 3104 C CA . LEU B 1 198 ? -19.016 -15.242 8.039 1 66.88 198 LEU B CA 1
ATOM 3105 C C . LEU B 1 198 ? -20.125 -16.234 8.391 1 66.88 198 LEU B C 1
ATOM 3107 O O . LEU B 1 198 ? -19.938 -17.438 8.281 1 66.88 198 LEU B O 1
ATOM 3111 N N . SER B 1 199 ? -21.141 -15.664 8.906 1 65.69 199 SER B N 1
ATOM 3112 C CA . SER B 1 199 ? -22.234 -16.531 9.297 1 65.69 199 SER B CA 1
ATOM 3113 C C . SER B 1 199 ? -22.672 -17.422 8.141 1 65.69 199 SER B C 1
ATOM 3115 O O . SER B 1 199 ? -23.266 -18.484 8.359 1 65.69 199 SER B O 1
ATOM 3117 N N . SER B 1 200 ? -22.312 -16.969 7.004 1 62.22 200 SER B N 1
ATOM 3118 C CA . SER B 1 200 ? -22.703 -17.734 5.824 1 62.22 200 SER B CA 1
ATOM 3119 C C . SER B 1 200 ? -21.609 -18.734 5.438 1 62.22 200 SER B C 1
ATOM 3121 O O . SER B 1 200 ? -21.781 -19.531 4.508 1 62.22 200 SER B O 1
ATOM 3123 N N . TRP B 1 201 ? -20.484 -18.578 6.113 1 58.09 201 TRP B N 1
ATOM 3124 C CA . TRP B 1 201 ? -19.344 -19.422 5.809 1 58.09 201 TRP B CA 1
ATOM 3125 C C . TRP B 1 201 ? -19.469 -20.781 6.508 1 58.09 201 TRP B C 1
ATOM 3127 O O . TRP B 1 201 ? -19.656 -20.844 7.727 1 58.09 201 TRP B O 1
ATOM 3137 N N . LYS B 1 202 ? -19.938 -21.703 5.797 1 51 202 LYS B N 1
ATOM 3138 C CA . LYS B 1 202 ? -19.938 -23.062 6.336 1 51 202 LYS B CA 1
ATOM 3139 C C . LYS B 1 202 ? -18.547 -23.656 6.309 1 51 202 LYS B C 1
ATOM 3141 O O . LYS B 1 202 ? -17.906 -23.734 5.254 1 51 202 LYS B O 1
ATOM 3146 N N . ALA B 1 203 ? -18.016 -23.781 7.418 1 39.72 203 ALA B N 1
ATOM 3147 C CA . ALA B 1 203 ? -16.719 -24.453 7.461 1 39.72 203 ALA B CA 1
ATOM 3148 C C . ALA B 1 203 ? -16.812 -25.844 6.84 1 39.72 203 ALA B C 1
ATOM 3150 O O . ALA B 1 203 ? -17.828 -26.531 6.992 1 39.72 203 ALA B O 1
#

Sequence (406 aa):
MGELKKLVEEGKIKYVGLSEASASTIRRAHAVHPITAIQLEWSLWSRDVEQQIIPTCRELGIGIVAYSPLGRGFFSSGPKMLEKLEDGDFRKYMPRFQPENLKHNTILYERVNALASKKGCTPSQLSLAWVHHQGNDVVPIPGTTKIENLEQNIGALSVKLTPEEMAELESIASADSVKGARYGVGVSTYEDSETPPLSSWKAMGELKKLVEEGKIKYVGLSEASASTIRRAHAVHPITAIQLEWSLWSRDVEQQIIPTCRELGIGIVAYSPLGRGFFSSGPKMLEKLEDGDFRKYMPRFQPENLKHNTILYERVNALASKKGCTPSQLSLAWVHHQGNDVVPIPGTTKIENLEQNIGALSVKLTPEEMAELESIASADSVKGARYGVGVSTYEDSETPPLSSWKA

Organism: NCBI:txid3103831

Nearest PDB structures (foldseek):
  3v0t-assembly1_A  TM=8.566E-01  e=1.399E-16  Rauvolfia serpentina
  3v0u-assembly1_A  TM=8.985E-01  e=6.210E-16  Rauvolfia serpentina
  1pz0-assembly1_A  TM=8.260E-01  e=2.437E-10  Bacillus subtilis
  3n2t-assembly1_A  TM=8.627E-01  e=3.240E-08  Gluconobacter oxydans
  1pz1-assembly2_B  TM=7.894E-01  e=2.058E-07  Bacillus subtilis

Secondary structure (DSSP, 8-state):
-HHHHHHHHTTSS---EEES--HHHHHHHHHHS---EEEEE-BTTB-GGGTTHHHHHHHHT-EEEEE-TTTTTHHHHGGGGGGGPPTT-GGGGSGGGSHHHHHHHHHHHHHHHHHHHHHTS-HHHHHHHHHHTT-TTEEE--B-SSHHHHHHHHHGGG----HHHHHHHHHHT-TTT--S-SS-TT---GGG--PPPGGG---/-HHHHHHHHTTSS---EEES--HHHHHHHHHHS---EEEEE-BTTB-GGGTTHHHHHHHHT-EEEEE-TTTTTHHHHGGGGGGGPPTT-GGGGSGGGSHHHHHHHHHHHHHHHHHHHHHTS-HHHHHHHHHHTT-TTEEE--B-SSHHHHHHHHHGGG----HHHHHHHHHHT-TTT--S-SS-TT---GGG--PPPGGG---

Foldseek 3Di:
DVVVVVCVVVVNDDAAEEEQAALQRQVVVCVVPNHAEYEYADWLQDCPCVPRPVVSCVVSVHFYEHEPHCLVCCQQPNLCVLVVDDPPPCVCVAFCNPDVNSVLVSQLSVVLQVVCVVQVAGSLLCGLLLQVVVDPSYHYDYDDPDPVSVVNNVNSVVDDDDPVNNVVSNVSNPNVSHGGDSGDPDDDGNVPDPNDHCVVVDD/DVVVVVCVVVVNDDAAEEEQAALQRQVVVCVVPNHAEYEYADWLQDCVCVPRPVVSCVVSVHFYEHEPHCLVCCQQPNLCVLVVDDPPPCVCVAFCNPDVNSVLVSQLSVVLQVVCVVQVAGSLLCGLLLQVVVDPSYHYDYDDPDPVSVVNNVNSVVDDDDPVRNVVSNVSNPNVSRGGDSGDPDDDGNVPDPNDHCVVVDD

Solvent-accessible surface area (backbone atoms only — not comparable to full-atom values): 21513 Å² total; per-residue (Å²): 104,68,67,60,48,52,38,32,75,71,66,74,47,72,56,33,32,33,20,38,50,28,50,40,45,48,53,53,48,37,72,77,43,69,48,48,31,40,36,39,70,38,28,71,76,42,59,74,48,61,74,48,38,48,56,48,30,59,74,70,65,28,33,36,36,22,34,47,26,39,58,79,49,37,45,60,56,36,75,64,47,64,78,72,54,53,82,64,23,67,64,72,67,23,37,39,56,33,70,75,23,29,59,52,37,42,54,46,45,51,53,48,38,51,52,15,52,75,72,72,48,47,33,38,23,48,46,43,24,54,55,53,68,73,35,86,53,34,28,45,26,51,66,50,41,43,53,69,54,47,52,40,57,58,52,10,76,74,55,79,74,50,73,66,55,50,50,49,52,50,62,56,35,27,80,86,53,50,39,55,50,90,59,47,71,57,68,83,42,30,87,63,40,63,41,63,53,56,92,70,54,77,127,107,67,67,59,48,51,38,32,76,70,64,75,48,72,57,33,31,35,21,38,50,29,49,40,45,48,52,53,48,36,72,78,44,70,49,48,32,39,35,40,70,37,28,70,74,41,60,74,48,62,75,49,39,49,55,47,31,59,74,71,66,29,32,36,34,21,35,47,26,39,58,80,49,37,44,60,56,35,74,65,47,64,78,72,54,53,83,66,23,67,66,72,67,23,37,38,56,32,71,73,24,28,59,54,38,41,54,46,44,51,52,49,37,50,52,15,52,76,71,72,49,45,33,38,19,47,45,44,23,55,55,55,68,73,35,86,53,34,27,45,23,51,66,48,38,43,53,70,53,48,52,39,58,59,54,11,76,72,54,79,75,50,73,67,54,50,51,49,52,49,60,57,36,27,79,86,54,49,38,57,50,90,57,48,70,56,67,82,43,30,86,61,38,62,41,64,54,56,91,69,57,74,127

Radius of gyration: 20.86 Å; Cα contacts (8 Å, |Δi|>4): 691; chains: 2; bounding box: 50×57×54 Å